Protein AF-A0AAX1JFM6-F1 (afdb_monomer_lite)

Sequence (610 aa):
MAEDLPFAPGPFVRRLMCWAGVALLTTLCAIVLRDRLPLVQPLEIPITAAIATLALLATVQVFAGNLSGARLPSTIARYTSQSWQLDLAYAASVAMIGLAIWQPSQPTHGPWTLIRNWASNSALVIWTCALLIALLAVFRRVDASRAAAGFVTAQKRRARSTGRRVGRNQARAIEMTSLIESCAAIEIQPSAIAGAWDRSINATRRGIVLPSRRGLRRILASGPVRRGLRLRITAGLATTVNRYDTIAHAVPLRDQSVDTRWLRYTRNRIKIHRIRHIDDISSGAIALSKLSADLVASGDFGTAHQVAQTLTKFVNYHMSWTRSRRKAELRRWESREQLKAKRDNVLSMRESVLLSAAQSARDDSRVAPINPLLRDVLQIMTRSAVAASGPAVGVPEYVVRSLLAHSTHTELAVSMTTFAIPVDEVDSVTKLMSAIRILRLAALQSLEQQELTAFKLILDRAVEMAVEERFVTHLCDVVCDLTAYACRYGSDLALAGCVCLEKLLALPSSHGEGDARTRGAVQFWLVGAAALAVGAVSTAFHIARLVHQREWAAYMVVASKNADHLGVLASRSDLFGGYLGETPRDALATFGQLLEAYPGDGVNVSVASG

Organism: NCBI:txid120959

Structure (mmCIF, N/CA/C/O backbone):
data_AF-A0AAX1JFM6-F1
#
_entry.id   AF-A0AAX1JFM6-F1
#
loop_
_atom_site.group_PDB
_atom_site.id
_atom_site.type_symbol
_atom_site.label_atom_id
_atom_site.label_alt_id
_atom_site.label_comp_id
_atom_site.label_asym_id
_atom_site.label_entity_id
_atom_site.label_seq_id
_atom_site.pdbx_PDB_ins_code
_atom_site.Cartn_x
_atom_site.Cartn_y
_atom_site.Cartn_z
_atom_site.occupancy
_atom_site.B_iso_or_equiv
_atom_site.auth_seq_id
_atom_site.auth_comp_id
_atom_site.auth_asym_id
_atom_site.auth_atom_id
_atom_site.pdbx_PDB_model_num
ATOM 1 N N . MET A 1 1 ? -1.379 -23.149 22.213 1.00 30.17 1 MET A N 1
ATOM 2 C CA . MET A 1 1 ? -2.851 -23.232 22.108 1.00 30.17 1 MET A CA 1
ATOM 3 C C . MET A 1 1 ? -3.470 -22.860 23.460 1.00 30.17 1 MET A C 1
ATOM 5 O O . MET A 1 1 ? -4.144 -23.668 24.071 1.00 30.17 1 MET A O 1
ATOM 9 N N . ALA A 1 2 ? -3.194 -21.639 23.937 1.00 30.27 2 ALA A N 1
ATOM 10 C CA . ALA A 1 2 ? -3.717 -21.076 25.186 1.00 30.27 2 ALA A CA 1
ATOM 11 C C . ALA A 1 2 ? -3.617 -19.538 25.106 1.00 30.27 2 ALA A C 1
ATOM 13 O O . ALA A 1 2 ? -2.699 -18.938 25.642 1.00 30.27 2 ALA A O 1
ATOM 14 N N . GLU A 1 3 ? -4.499 -18.908 24.326 1.00 29.80 3 GLU A N 1
ATOM 15 C CA . GLU A 1 3 ? -4.646 -17.436 24.263 1.00 29.80 3 GLU A CA 1
ATOM 16 C C . GLU A 1 3 ? -6.108 -17.013 23.986 1.00 29.80 3 GLU A C 1
ATOM 18 O O . GLU A 1 3 ? -6.396 -15.871 23.627 1.00 29.80 3 GLU A O 1
ATOM 23 N N . ASP A 1 4 ? -7.061 -17.931 24.165 1.00 33.50 4 ASP A N 1
ATOM 24 C CA . ASP A 1 4 ? -8.491 -17.655 24.027 1.00 33.50 4 ASP A CA 1
ATOM 25 C C . ASP A 1 4 ? -9.100 -17.358 25.403 1.00 33.50 4 ASP A C 1
ATOM 27 O O . ASP A 1 4 ? -9.935 -18.102 25.909 1.00 33.50 4 ASP A O 1
ATOM 31 N N . LEU A 1 5 ? -8.700 -16.239 26.016 1.00 34.62 5 LEU A N 1
ATOM 32 C CA . LEU A 1 5 ? -9.523 -15.643 27.069 1.00 34.62 5 LEU A CA 1
ATOM 33 C C . LEU A 1 5 ? -10.679 -14.849 26.418 1.00 34.62 5 LEU A C 1
ATOM 35 O O . LEU A 1 5 ? -10.455 -13.989 25.541 1.00 34.62 5 LEU A O 1
ATOM 39 N N . PRO A 1 6 ? -11.938 -15.146 26.793 1.00 40.12 6 PRO A N 1
ATOM 40 C CA . PRO A 1 6 ? -13.113 -14.513 26.220 1.00 40.12 6 PRO A CA 1
ATOM 41 C C . PRO A 1 6 ? -13.187 -13.070 26.725 1.00 40.12 6 PRO A C 1
ATOM 43 O O . PRO A 1 6 ? -12.958 -12.814 27.894 1.00 40.12 6 PRO A O 1
ATOM 46 N N . PHE A 1 7 ? -13.492 -12.132 25.822 1.00 42.09 7 PHE A N 1
ATOM 47 C CA . PHE A 1 7 ? -13.789 -10.723 26.117 1.00 42.09 7 PHE A CA 1
ATOM 48 C C . PHE A 1 7 ? -12.777 -9.977 27.008 1.00 42.09 7 PHE A C 1
ATOM 50 O O . PHE A 1 7 ? -12.799 -10.070 28.225 1.00 42.09 7 PHE A O 1
ATOM 57 N N . ALA A 1 8 ? -11.980 -9.079 26.413 1.00 43.06 8 ALA A N 1
ATOM 58 C CA . ALA A 1 8 ? -11.508 -7.943 27.205 1.00 43.06 8 ALA A CA 1
ATOM 59 C C . ALA A 1 8 ? -12.771 -7.204 27.699 1.00 43.06 8 ALA A C 1
ATOM 61 O O . ALA A 1 8 ? -13.565 -6.790 26.841 1.00 43.06 8 ALA A O 1
ATOM 62 N N . PRO A 1 9 ? -13.021 -7.113 29.020 1.00 50.50 9 PRO A N 1
ATOM 63 C CA . PRO A 1 9 ? -14.236 -6.509 29.543 1.00 50.50 9 PRO A CA 1
ATOM 64 C C . PRO A 1 9 ? -14.377 -5.083 29.006 1.00 50.50 9 PRO A C 1
ATOM 66 O O . PRO A 1 9 ? -13.385 -4.366 28.846 1.00 50.50 9 PRO A O 1
ATOM 69 N N . GLY A 1 10 ? -15.610 -4.669 28.694 1.00 54.47 10 GLY A N 1
ATOM 70 C CA . GLY A 1 10 ? -15.884 -3.272 28.352 1.00 54.47 10 GLY A CA 1
ATOM 71 C C . GLY A 1 10 ? -15.364 -2.335 29.455 1.00 54.47 10 GLY A C 1
ATOM 72 O O . GLY A 1 10 ? -15.222 -2.775 30.598 1.00 54.47 10 GLY A O 1
ATOM 73 N N . PRO A 1 11 ? -15.094 -1.050 29.156 1.00 62.25 11 PRO A N 1
ATOM 74 C CA . PRO A 1 11 ? -14.492 -0.118 30.117 1.00 62.25 11 PRO A CA 1
ATOM 75 C C . PRO A 1 11 ? -15.263 -0.058 31.443 1.00 62.25 11 PRO A C 1
ATOM 77 O O . PRO A 1 11 ? -14.660 0.061 32.502 1.00 62.25 11 PRO A O 1
ATOM 80 N N . PHE A 1 12 ? -16.583 -0.241 31.392 1.00 65.38 12 PHE A N 1
ATOM 81 C CA . PHE A 1 12 ? -17.440 -0.351 32.567 1.00 65.38 12 PHE A CA 1
ATOM 82 C C . PHE A 1 12 ? -17.159 -1.600 33.418 1.00 65.38 12 PHE A C 1
ATOM 84 O O . PHE A 1 12 ? -16.887 -1.482 34.606 1.00 65.38 12 PHE A O 1
ATOM 91 N N . VAL A 1 13 ? -17.155 -2.794 32.814 1.00 72.75 13 VAL A N 1
ATOM 92 C CA . VAL A 1 13 ? -16.900 -4.063 33.525 1.00 72.75 13 VAL A CA 1
ATOM 93 C C . VAL A 1 13 ? -15.486 -4.084 34.104 1.00 72.75 13 VAL A C 1
ATOM 95 O O . VAL A 1 13 ? -15.281 -4.552 35.218 1.00 72.75 13 VAL A O 1
ATOM 98 N N . ARG A 1 14 ? -14.516 -3.509 33.387 1.00 70.56 14 ARG A N 1
ATOM 99 C CA . ARG A 1 14 ? -13.147 -3.355 33.882 1.00 70.56 14 ARG A CA 1
ATOM 100 C C . ARG A 1 14 ? -13.088 -2.462 35.122 1.00 70.56 14 ARG A C 1
ATOM 102 O O . ARG A 1 14 ? -12.451 -2.841 36.097 1.00 70.56 14 ARG A O 1
ATOM 109 N N . ARG A 1 15 ? -13.757 -1.305 35.097 1.00 72.44 15 ARG A N 1
ATOM 110 C CA . ARG A 1 15 ? -13.835 -0.403 36.256 1.00 72.44 15 ARG A CA 1
ATOM 111 C C . ARG A 1 15 ? -14.497 -1.085 37.443 1.00 72.44 15 ARG A C 1
ATOM 113 O O . ARG A 1 15 ? -13.961 -1.021 38.537 1.00 72.44 15 ARG A O 1
ATOM 120 N N . LEU A 1 16 ? -15.581 -1.815 37.205 1.00 75.50 16 LEU A N 1
ATOM 121 C CA . LEU A 1 16 ? -16.305 -2.541 38.246 1.00 75.50 16 LEU A CA 1
ATOM 122 C C . LEU A 1 16 ? -15.447 -3.654 38.873 1.00 75.50 16 LEU A C 1
ATOM 124 O O . LEU A 1 16 ? -15.418 -3.796 40.091 1.00 75.50 16 LEU A O 1
ATOM 128 N N . MET A 1 17 ? -14.665 -4.375 38.060 1.00 79.62 17 MET A N 1
ATOM 129 C CA . MET A 1 17 ? -13.666 -5.335 38.545 1.00 79.62 17 MET A CA 1
ATOM 130 C C . MET A 1 17 ? -12.542 -4.664 39.344 1.00 79.62 17 MET A C 1
ATOM 132 O O . MET A 1 17 ? -12.140 -5.193 40.376 1.00 79.62 17 MET A O 1
ATOM 136 N N . CYS A 1 18 ? -12.047 -3.500 38.911 1.00 76.38 18 CYS A N 1
ATOM 137 C CA . CYS A 1 18 ? -11.062 -2.732 39.676 1.00 76.38 18 CYS A CA 1
ATOM 138 C C . CYS A 1 18 ? -11.636 -2.244 41.012 1.00 76.38 18 CYS A C 1
ATOM 140 O O . CYS A 1 18 ? -10.942 -2.306 42.019 1.00 76.38 18 CYS A O 1
ATOM 142 N N . TRP A 1 19 ? -12.896 -1.806 41.043 1.00 79.31 19 TRP A N 1
ATOM 143 C CA . TRP A 1 19 ? -13.567 -1.355 42.264 1.00 79.31 19 TRP A CA 1
ATOM 144 C C . TRP A 1 19 ? -13.731 -2.498 43.261 1.00 79.31 19 TRP A C 1
ATOM 146 O O . TRP A 1 19 ? -13.318 -2.368 44.411 1.00 79.31 19 TRP A O 1
ATOM 156 N N . ALA A 1 20 ? -14.250 -3.641 42.804 1.00 80.06 20 ALA A N 1
ATOM 157 C CA . ALA A 1 20 ? -14.388 -4.835 43.632 1.00 80.06 20 ALA A CA 1
ATOM 158 C C . ALA A 1 20 ? -13.024 -5.348 44.124 1.00 80.06 20 ALA A C 1
ATOM 160 O O . ALA A 1 20 ? -12.872 -5.675 45.298 1.00 80.06 20 ALA A O 1
ATOM 161 N N . GLY A 1 21 ? -12.020 -5.369 43.243 1.00 81.94 21 GLY A N 1
ATOM 162 C CA . GLY A 1 21 ? -10.666 -5.800 43.578 1.00 81.94 21 GLY A CA 1
ATOM 163 C C . GLY A 1 21 ? -9.999 -4.905 44.623 1.00 81.94 21 GLY A C 1
ATOM 164 O O . GLY A 1 21 ? -9.431 -5.422 45.579 1.00 81.94 21 GLY A O 1
ATOM 165 N N . VAL A 1 22 ? -10.098 -3.578 44.481 1.00 83.00 22 VAL A N 1
ATOM 166 C CA . VAL A 1 22 ? -9.530 -2.634 45.456 1.00 83.00 22 VAL A CA 1
ATOM 167 C C . VAL A 1 22 ? -10.256 -2.725 46.791 1.00 83.00 22 VAL A C 1
ATOM 169 O O . VAL A 1 22 ? -9.583 -2.809 47.810 1.00 83.00 22 VAL A O 1
ATOM 172 N N . ALA A 1 23 ? -11.590 -2.799 46.801 1.00 78.69 23 ALA A N 1
ATOM 173 C CA . ALA A 1 23 ? -12.350 -2.963 48.039 1.00 78.69 23 ALA A CA 1
ATOM 174 C C . ALA A 1 23 ? -11.917 -4.228 48.804 1.00 78.69 23 ALA A C 1
ATOM 176 O O . ALA A 1 23 ? -11.582 -4.158 49.988 1.00 78.69 23 ALA A O 1
ATOM 177 N N . LEU A 1 24 ? -11.818 -5.363 48.106 1.00 83.94 24 LEU A N 1
ATOM 178 C CA . LEU A 1 24 ? -11.413 -6.639 48.695 1.00 83.94 24 LEU A CA 1
ATOM 179 C C . LEU A 1 24 ? -9.968 -6.584 49.219 1.00 83.94 24 LEU A C 1
ATOM 181 O O . LEU A 1 24 ? -9.694 -6.999 50.347 1.00 83.94 24 LEU A O 1
ATOM 185 N N . LEU A 1 25 ? -9.054 -5.989 48.448 1.00 85.00 25 LEU A N 1
ATOM 186 C CA . LEU A 1 25 ? -7.650 -5.839 48.829 1.00 85.00 25 LEU A CA 1
ATOM 187 C C . LEU A 1 25 ? -7.481 -4.905 50.036 1.00 85.00 25 LEU A C 1
ATOM 189 O O . LEU A 1 25 ? -6.741 -5.240 50.957 1.00 85.00 25 LEU A O 1
ATOM 193 N N . THR A 1 26 ? -8.224 -3.795 50.100 1.00 83.50 26 THR A N 1
ATOM 194 C CA . THR A 1 26 ? -8.208 -2.888 51.261 1.00 83.50 26 THR A CA 1
ATOM 195 C C . THR A 1 26 ? -8.735 -3.557 52.523 1.00 83.50 26 THR A C 1
ATOM 197 O O . THR A 1 26 ? -8.164 -3.358 53.592 1.00 83.50 26 THR A O 1
ATOM 200 N N . THR A 1 27 ? -9.768 -4.401 52.412 1.00 79.06 27 THR A N 1
ATOM 201 C CA . THR A 1 27 ? -10.305 -5.135 53.567 1.00 79.06 27 THR A CA 1
ATOM 202 C C . THR A 1 27 ? -9.356 -6.228 54.056 1.00 79.06 27 THR A C 1
ATOM 204 O O . THR A 1 27 ? -9.140 -6.343 55.259 1.00 79.06 27 THR A O 1
ATOM 207 N N . LEU A 1 28 ? -8.722 -6.980 53.149 1.00 83.25 28 LEU A N 1
ATOM 208 C CA . LEU A 1 28 ? -7.723 -7.991 53.513 1.00 83.25 28 LEU A CA 1
ATOM 209 C C . LEU A 1 28 ? -6.483 -7.357 54.148 1.00 83.25 28 LEU A C 1
ATOM 211 O O . LEU A 1 28 ? -6.032 -7.820 55.194 1.00 83.25 28 LEU A O 1
ATOM 215 N N . CYS A 1 29 ? -5.959 -6.277 53.558 1.00 82.75 29 CYS A N 1
ATOM 216 C CA . CYS A 1 29 ? -4.836 -5.538 54.132 1.00 82.75 29 CYS A CA 1
ATOM 217 C C . CYS A 1 29 ? -5.177 -4.990 55.519 1.00 82.75 29 CYS A C 1
ATOM 219 O O . CYS A 1 29 ? -4.343 -5.088 56.411 1.00 82.75 29 CYS A O 1
ATOM 221 N N . ALA A 1 30 ? -6.395 -4.485 55.729 1.00 80.56 30 ALA A N 1
ATOM 222 C CA . ALA A 1 30 ? -6.821 -3.987 57.033 1.00 80.56 30 ALA A CA 1
ATOM 223 C C . ALA A 1 30 ? -6.840 -5.076 58.113 1.00 80.56 30 ALA A C 1
ATOM 225 O O . ALA A 1 30 ? -6.402 -4.823 59.232 1.00 80.56 30 ALA A O 1
ATOM 226 N N . ILE A 1 31 ? -7.314 -6.281 57.778 1.00 81.25 31 ILE A N 1
ATOM 227 C CA . ILE A 1 31 ? -7.340 -7.424 58.702 1.00 81.25 31 ILE A CA 1
ATOM 228 C C . ILE A 1 31 ? -5.907 -7.838 59.061 1.00 81.25 31 ILE A C 1
ATOM 230 O O . ILE A 1 31 ? -5.560 -7.913 60.235 1.00 81.25 31 ILE A O 1
ATOM 234 N N . VAL A 1 32 ? -5.042 -8.011 58.058 1.00 83.12 32 VAL A N 1
ATOM 235 C CA . VAL A 1 32 ? -3.650 -8.436 58.273 1.00 83.12 32 VAL A CA 1
ATOM 236 C C . VAL A 1 32 ? -2.833 -7.381 59.027 1.00 83.12 32 VAL A C 1
ATOM 238 O O . VAL A 1 32 ? -2.065 -7.727 59.922 1.00 83.12 32 VAL A O 1
ATOM 241 N N . LEU A 1 33 ? -2.979 -6.096 58.684 1.00 79.69 33 LEU A N 1
ATOM 242 C CA . LEU A 1 33 ? -2.253 -5.003 59.341 1.00 79.69 33 LEU A CA 1
ATOM 243 C C . LEU A 1 33 ? -2.699 -4.820 60.789 1.00 79.69 33 LEU A C 1
ATOM 245 O O . LEU A 1 33 ? -1.850 -4.608 61.650 1.00 79.69 33 LEU A O 1
ATOM 249 N N . ARG A 1 34 ? -3.997 -4.973 61.075 1.00 78.12 34 ARG A N 1
ATOM 250 C CA . ARG A 1 34 ? -4.516 -4.963 62.446 1.00 78.12 34 ARG A CA 1
ATOM 251 C C . ARG A 1 34 ? -3.875 -6.061 63.295 1.00 78.12 34 ARG A C 1
ATOM 253 O O . ARG A 1 34 ? -3.444 -5.779 64.409 1.00 78.12 34 ARG A O 1
ATOM 260 N N . ASP A 1 35 ? -3.796 -7.281 62.768 1.00 79.00 35 ASP A N 1
ATOM 261 C CA . ASP A 1 35 ? -3.262 -8.432 63.506 1.00 79.00 35 ASP A CA 1
ATOM 262 C C . ASP A 1 35 ? -1.740 -8.345 63.706 1.00 79.00 35 ASP A C 1
ATOM 264 O O . ASP A 1 35 ? -1.201 -8.867 64.681 1.00 79.00 35 ASP A O 1
ATOM 268 N N . ARG A 1 36 ? -1.025 -7.679 62.788 1.00 81.81 36 ARG A N 1
ATOM 269 C CA . ARG A 1 36 ? 0.444 -7.569 62.809 1.00 81.81 36 ARG A CA 1
ATOM 270 C C . ARG A 1 36 ? 0.975 -6.310 63.493 1.00 81.81 36 ARG A C 1
ATOM 272 O O . ARG A 1 36 ? 2.117 -6.328 63.943 1.00 81.81 36 ARG A O 1
ATOM 279 N N . LEU A 1 37 ? 0.189 -5.235 63.567 1.00 78.44 37 LEU A N 1
ATOM 280 C CA . LEU A 1 37 ? 0.588 -3.940 64.134 1.00 78.44 37 LEU A CA 1
ATOM 281 C C . LEU A 1 37 ? -0.436 -3.430 65.167 1.00 78.44 37 LEU A C 1
ATOM 283 O O . LEU A 1 37 ? -0.990 -2.342 65.001 1.00 78.44 37 LEU A O 1
ATOM 287 N N . PRO A 1 38 ? -0.678 -4.168 66.267 1.00 70.25 38 PRO A N 1
ATOM 288 C CA . PRO A 1 38 ? -1.704 -3.812 67.252 1.00 70.25 38 PRO A CA 1
ATOM 289 C C . PRO A 1 38 ? -1.409 -2.505 68.008 1.00 70.25 38 PRO A C 1
ATOM 291 O O . PRO A 1 38 ? -2.320 -1.898 68.562 1.00 70.25 38 PRO A O 1
ATOM 294 N N . LEU A 1 39 ? -0.146 -2.064 68.026 1.00 72.00 39 LEU A N 1
ATOM 295 C CA . LEU A 1 39 ? 0.313 -0.858 68.725 1.00 72.00 39 LEU A CA 1
ATOM 296 C C . LEU A 1 39 ? 0.239 0.417 67.868 1.00 72.00 39 LEU A C 1
ATOM 298 O O . LEU A 1 39 ? 0.400 1.515 68.395 1.00 72.00 39 LEU A O 1
ATOM 302 N N . VAL A 1 40 ? 0.014 0.298 66.555 1.00 74.12 40 VAL A N 1
ATOM 303 C CA . VAL A 1 40 ? -0.031 1.448 65.641 1.00 74.12 40 VAL A CA 1
ATOM 304 C C . VAL A 1 40 ? -1.475 1.918 65.500 1.00 74.12 40 VAL A C 1
ATOM 306 O O . VAL A 1 40 ? -2.343 1.160 65.069 1.00 74.12 40 VAL A O 1
ATOM 309 N N . GLN A 1 41 ? -1.743 3.180 65.841 1.00 77.12 41 GLN A N 1
ATOM 310 C CA . GLN A 1 41 ? -3.065 3.764 65.633 1.00 77.12 41 GLN A CA 1
ATOM 311 C C . GLN A 1 41 ? -3.226 4.230 64.177 1.00 77.12 41 GLN A C 1
ATOM 313 O O . GLN A 1 41 ? -2.421 5.031 63.698 1.00 77.12 41 GLN A O 1
ATOM 318 N N . PRO A 1 42 ? -4.248 3.743 63.451 1.00 78.00 42 PRO A N 1
ATOM 319 C CA . PRO A 1 42 ? -4.503 4.169 62.083 1.00 78.00 42 PRO A CA 1
ATOM 320 C C . PRO A 1 42 ? -5.065 5.597 62.051 1.00 78.00 42 PRO A C 1
ATOM 322 O O . PRO A 1 42 ? -5.985 5.925 62.800 1.00 78.00 42 PRO A O 1
ATOM 325 N N . LEU A 1 43 ? -4.562 6.423 61.129 1.00 79.38 43 LEU A N 1
ATOM 326 C CA . LEU A 1 43 ? -5.101 7.756 60.848 1.00 79.38 43 LEU A CA 1
ATOM 327 C C . LEU A 1 43 ? -6.575 7.688 60.431 1.00 79.38 43 LEU A C 1
ATOM 329 O O . LEU A 1 43 ? -6.967 6.842 59.620 1.00 79.38 43 LEU A O 1
ATOM 333 N N . GLU A 1 44 ? -7.376 8.609 60.960 1.00 80.19 44 GLU A N 1
ATOM 334 C CA . GLU A 1 44 ? -8.731 8.851 60.482 1.00 80.19 44 GLU A CA 1
ATOM 335 C C . GLU A 1 44 ? -8.675 9.776 59.262 1.00 80.19 44 GLU A C 1
ATOM 337 O O . GLU A 1 44 ? -8.149 10.886 59.325 1.00 80.19 44 GLU A O 1
ATOM 342 N N . ILE A 1 45 ? -9.197 9.300 58.131 1.00 80.06 45 ILE A N 1
ATOM 343 C CA . ILE A 1 45 ? -9.247 10.075 56.889 1.00 80.06 45 ILE A CA 1
ATOM 344 C C . ILE A 1 45 ? -10.607 10.779 56.828 1.00 80.06 45 ILE A C 1
ATOM 346 O O . ILE A 1 45 ? -11.622 10.098 56.650 1.00 80.06 45 ILE A O 1
ATOM 350 N N . PRO A 1 46 ? -10.665 12.118 56.957 1.00 84.50 46 PRO A N 1
ATOM 351 C CA . PRO A 1 46 ? -11.927 12.838 56.889 1.00 84.50 46 PRO A CA 1
ATOM 352 C C . PRO A 1 46 ? -12.489 12.825 55.463 1.00 84.50 46 PRO A C 1
ATOM 354 O O . PRO A 1 46 ? -11.748 12.768 54.476 1.00 84.50 46 PRO A O 1
ATOM 357 N N . ILE A 1 47 ? -13.815 12.955 55.344 1.00 84.25 47 ILE A N 1
ATOM 358 C CA . ILE A 1 47 ? -14.520 13.013 54.050 1.00 84.25 47 ILE A CA 1
ATOM 359 C C . ILE A 1 47 ? -13.931 14.114 53.151 1.00 84.25 47 ILE A C 1
ATOM 361 O O . ILE A 1 47 ? -13.771 13.909 51.950 1.00 84.25 47 ILE A O 1
ATOM 365 N N . THR A 1 48 ? -13.544 15.257 53.724 1.00 86.19 48 THR A N 1
ATOM 366 C CA . THR A 1 48 ? -12.915 16.372 52.996 1.00 86.19 48 THR A CA 1
ATOM 367 C C . THR A 1 48 ? -11.601 15.966 52.328 1.00 86.19 48 THR A C 1
ATOM 369 O O . THR A 1 48 ? -11.396 16.275 51.154 1.00 86.19 48 THR A O 1
ATOM 372 N N . ALA A 1 49 ? -10.743 15.212 53.023 1.00 83.75 49 ALA A N 1
ATOM 373 C CA . ALA A 1 49 ? -9.503 14.685 52.459 1.00 83.75 49 ALA A CA 1
ATOM 374 C C . ALA A 1 49 ? -9.786 13.645 51.364 1.00 83.75 49 ALA A C 1
ATOM 376 O O . ALA A 1 49 ? -9.177 13.696 50.296 1.00 83.75 49 ALA A O 1
ATOM 377 N N . ALA A 1 50 ? -10.759 12.751 51.572 1.00 83.56 50 ALA A N 1
ATOM 378 C CA . ALA A 1 50 ? -11.150 11.762 50.567 1.00 83.56 50 ALA A CA 1
ATOM 379 C C . ALA A 1 50 ? -11.675 12.426 49.275 1.00 83.56 50 ALA A C 1
ATOM 381 O O . ALA A 1 50 ? -11.258 12.052 48.176 1.00 83.56 50 ALA A O 1
ATOM 382 N N . ILE A 1 51 ? -12.507 13.467 49.389 1.00 87.12 51 ILE A N 1
ATOM 383 C CA . ILE A 1 51 ? -12.981 14.264 48.244 1.00 87.12 51 ILE A CA 1
ATOM 384 C C . ILE A 1 51 ? -11.814 14.987 47.557 1.00 87.12 51 ILE A C 1
ATOM 386 O O . ILE A 1 51 ? -11.737 14.989 46.327 1.00 87.12 51 ILE A O 1
ATOM 390 N N . ALA A 1 52 ? -10.870 15.544 48.323 1.00 88.00 52 ALA A N 1
ATOM 391 C CA . ALA A 1 52 ? -9.688 16.200 47.767 1.00 88.00 52 ALA A CA 1
ATOM 392 C C . ALA A 1 52 ? -8.832 15.241 46.916 1.00 88.00 52 ALA A C 1
ATOM 394 O O . ALA A 1 52 ? -8.366 15.635 45.846 1.00 88.00 52 ALA A O 1
ATOM 395 N N . THR A 1 53 ? -8.685 13.968 47.314 1.00 87.69 53 THR A N 1
ATOM 396 C CA . THR A 1 53 ? -7.971 12.969 46.487 1.00 87.69 53 THR A CA 1
ATOM 397 C C . THR A 1 53 ? -8.654 12.718 45.141 1.00 87.69 53 THR A C 1
ATOM 399 O O . THR A 1 53 ? -7.979 12.545 44.125 1.00 87.69 53 THR A O 1
ATOM 402 N N . LEU A 1 54 ? -9.991 12.740 45.109 1.00 87.44 54 LEU A N 1
ATOM 403 C CA . LEU A 1 54 ? -10.768 12.565 43.883 1.00 87.44 54 LEU A CA 1
ATOM 404 C C . LEU A 1 54 ? -10.667 13.801 42.980 1.00 87.44 54 LEU A C 1
ATOM 406 O O . LEU A 1 54 ? -10.493 13.660 41.768 1.00 87.44 54 LEU A O 1
ATOM 410 N N . ALA A 1 55 ? -10.699 15.002 43.563 1.00 87.81 55 ALA A N 1
ATOM 411 C CA . ALA A 1 55 ? -10.463 16.249 42.838 1.00 87.81 55 ALA A CA 1
ATOM 412 C C . ALA A 1 55 ? -9.054 16.286 42.220 1.00 87.81 55 ALA A C 1
ATOM 414 O O . ALA A 1 55 ? -8.904 16.634 41.049 1.00 87.81 55 ALA A O 1
ATOM 415 N N . LEU A 1 56 ? -8.033 15.850 42.964 1.00 88.62 56 LEU A N 1
ATOM 416 C CA . LEU A 1 56 ? -6.655 15.772 42.475 1.00 88.62 56 LEU A CA 1
ATOM 417 C C . LEU A 1 56 ? -6.493 14.746 41.341 1.00 88.62 56 LEU A C 1
ATOM 419 O O . LEU A 1 56 ? -5.765 14.982 40.380 1.00 88.62 56 LEU A O 1
ATOM 423 N N . LEU A 1 57 ? -7.204 13.618 41.387 1.00 87.00 57 LEU A N 1
ATOM 424 C CA . LEU A 1 57 ? -7.221 12.680 40.260 1.00 87.00 57 LEU A CA 1
ATOM 425 C C . LEU A 1 57 ? -7.880 13.271 39.015 1.00 87.00 57 LEU A C 1
ATOM 427 O O . LEU A 1 57 ? -7.387 13.062 37.903 1.00 87.00 57 LEU A O 1
ATOM 431 N N . ALA A 1 58 ? -8.967 14.023 39.194 1.00 85.25 58 ALA A N 1
ATOM 432 C CA . ALA A 1 58 ? -9.643 14.688 38.091 1.00 85.25 58 ALA A CA 1
ATOM 433 C C . ALA A 1 58 ? -8.720 15.713 37.412 1.00 85.25 58 ALA A C 1
ATOM 435 O O . ALA A 1 58 ? -8.622 15.722 36.181 1.00 85.25 58 ALA A O 1
ATOM 436 N N . THR A 1 59 ? -7.975 16.514 38.184 1.00 86.19 59 THR A N 1
ATOM 437 C CA . THR A 1 59 ? -7.006 17.471 37.624 1.00 86.19 59 THR A CA 1
ATOM 438 C C . THR A 1 59 ? -5.866 16.764 36.897 1.00 86.19 59 THR A C 1
ATOM 440 O O . THR A 1 59 ? -5.540 17.147 35.772 1.00 86.19 59 THR A O 1
ATOM 443 N N . VAL A 1 60 ? -5.314 15.683 37.459 1.00 84.44 60 VAL A N 1
ATOM 444 C CA . VAL A 1 60 ? -4.278 14.870 36.797 1.00 84.44 60 VAL A CA 1
ATOM 445 C C . VAL A 1 60 ? -4.796 14.254 35.496 1.00 84.44 60 VAL A C 1
ATOM 447 O O . VAL A 1 60 ? -4.072 14.228 34.500 1.00 84.44 60 VAL A O 1
ATOM 450 N N . GLN A 1 61 ? -6.048 13.795 35.453 1.00 83.62 61 GLN A N 1
ATOM 451 C CA . GLN A 1 61 ? -6.639 13.245 34.234 1.00 83.62 61 GLN A CA 1
ATOM 452 C C . GLN A 1 61 ? -6.841 14.314 33.151 1.00 83.62 61 GLN A C 1
ATOM 454 O O . GLN A 1 61 ? -6.541 14.053 31.983 1.00 83.62 61 GLN A O 1
ATOM 459 N N . VAL A 1 62 ? -7.319 15.508 33.514 1.00 84.69 62 VAL A N 1
ATOM 460 C CA . VAL A 1 62 ? -7.448 16.639 32.578 1.00 84.69 62 VAL A CA 1
ATOM 461 C C . VAL A 1 62 ? -6.073 17.060 32.063 1.00 84.69 62 VAL A C 1
ATOM 463 O O . VAL A 1 62 ? -5.890 17.202 30.854 1.00 84.69 62 VAL A O 1
ATOM 466 N N . PHE A 1 63 ? -5.082 17.166 32.949 1.00 82.94 63 PHE A N 1
ATOM 467 C CA . PHE A 1 63 ? -3.701 17.467 32.580 1.00 82.94 63 PHE A CA 1
ATOM 468 C C . PHE A 1 63 ? -3.124 16.417 31.621 1.00 82.94 63 PHE A C 1
ATOM 470 O O . PHE A 1 63 ? -2.582 16.771 30.577 1.00 82.94 63 PHE A O 1
ATOM 477 N N . ALA A 1 64 ? -3.301 15.125 31.911 1.00 79.50 64 ALA A N 1
ATOM 478 C CA . ALA A 1 64 ? -2.869 14.039 31.031 1.00 79.50 64 ALA A CA 1
ATOM 479 C C . ALA A 1 64 ? -3.581 14.079 29.666 1.00 79.50 64 ALA A C 1
ATOM 481 O O . ALA A 1 64 ? -2.964 13.822 28.628 1.00 79.50 64 ALA A O 1
ATOM 482 N N . GLY A 1 65 ? -4.871 14.425 29.648 1.00 78.25 65 GLY A N 1
ATOM 483 C CA . GLY A 1 65 ? -5.646 14.645 28.427 1.00 78.25 65 GLY A CA 1
ATOM 484 C C . GLY A 1 65 ? -5.089 15.790 27.581 1.00 78.25 65 GLY A C 1
ATOM 485 O O . GLY A 1 65 ? -4.849 15.602 26.390 1.00 78.25 65 GLY A O 1
ATOM 486 N N . ASN A 1 66 ? -4.801 16.933 28.200 1.00 83.81 66 ASN A N 1
ATOM 487 C CA . ASN A 1 66 ? -4.254 18.105 27.518 1.00 83.81 66 ASN A CA 1
ATOM 488 C C . ASN A 1 66 ? -2.821 17.863 27.025 1.00 83.81 66 ASN A C 1
ATOM 490 O O . ASN A 1 66 ? -2.512 18.150 25.871 1.00 83.81 66 ASN A O 1
ATOM 494 N N . LEU A 1 67 ? -1.965 17.260 27.855 1.00 81.06 67 LEU A N 1
ATOM 495 C CA . LEU A 1 67 ? -0.582 16.941 27.499 1.00 81.06 67 LEU A CA 1
ATOM 496 C C . LEU A 1 67 ? -0.514 15.940 26.336 1.00 81.06 67 LEU A C 1
ATOM 498 O O . LEU A 1 67 ? 0.279 16.113 25.410 1.00 81.06 67 LEU A O 1
ATOM 502 N N . SER A 1 68 ? -1.361 14.905 26.358 1.00 77.81 68 SER A N 1
ATOM 503 C CA . SER A 1 68 ? -1.435 13.935 25.260 1.00 77.81 68 SER A CA 1
ATOM 504 C C . SER A 1 68 ? -2.044 14.536 23.996 1.00 77.81 68 SER A C 1
ATOM 506 O O . SER A 1 68 ? -1.528 14.283 22.913 1.00 77.81 68 SER A O 1
ATOM 508 N N . GLY A 1 69 ? -3.088 15.360 24.112 1.00 76.50 69 GLY A N 1
ATOM 509 C CA . GLY A 1 69 ? -3.699 16.052 22.976 1.00 76.50 69 GLY A CA 1
ATOM 510 C C . GLY A 1 69 ? -2.772 17.066 22.304 1.00 76.50 69 GLY A C 1
ATOM 511 O O . GLY A 1 69 ? -2.855 17.241 21.093 1.00 76.50 69 GLY A O 1
ATOM 512 N N . ALA A 1 70 ? -1.868 17.690 23.065 1.00 78.62 70 ALA A N 1
ATOM 513 C CA . ALA A 1 70 ? -0.880 18.628 22.537 1.00 78.62 70 ALA A CA 1
ATOM 514 C C . ALA A 1 70 ? 0.265 17.940 21.775 1.00 78.62 70 ALA A C 1
ATOM 516 O O . ALA A 1 70 ? 0.830 18.531 20.862 1.00 78.62 70 ALA A O 1
ATOM 517 N N . ARG A 1 71 ? 0.629 16.706 22.152 1.00 76.50 71 ARG A N 1
ATOM 518 C CA . ARG A 1 71 ? 1.819 16.010 21.622 1.00 76.50 71 ARG A CA 1
ATOM 519 C C . ARG A 1 71 ? 1.519 14.854 20.673 1.00 76.50 71 ARG A C 1
ATOM 521 O O . ARG A 1 71 ? 2.408 14.423 19.948 1.00 76.50 71 ARG A O 1
ATOM 528 N N . LEU A 1 72 ? 0.306 14.306 20.703 1.00 82.56 72 LEU A N 1
ATOM 529 C CA . LEU A 1 72 ? -0.063 13.114 19.944 1.00 82.56 72 LEU A CA 1
ATOM 530 C C . LEU A 1 72 ? -1.330 13.366 19.118 1.00 82.56 72 LEU A C 1
ATOM 532 O O . LEU A 1 72 ? -2.245 14.054 19.574 1.00 82.56 72 LEU A O 1
ATOM 536 N N . PRO A 1 73 ? -1.461 12.733 17.940 1.00 81.44 73 PRO A N 1
ATOM 537 C CA . PRO A 1 73 ? -2.706 12.743 17.187 1.00 81.44 73 PRO A CA 1
ATOM 538 C C . PRO A 1 73 ? -3.886 12.255 18.029 1.00 81.44 73 PRO A C 1
ATOM 540 O O . PRO A 1 73 ? -3.766 11.312 18.813 1.00 81.44 73 PRO A O 1
ATOM 543 N N . SER A 1 74 ? -5.058 12.850 17.807 1.00 77.69 74 SER A N 1
ATOM 544 C CA . SER A 1 74 ? -6.256 12.682 18.643 1.00 77.69 74 SER A CA 1
ATOM 545 C C . SER A 1 74 ? -6.664 11.224 18.914 1.00 77.69 74 SER A C 1
ATOM 547 O O . SER A 1 74 ? -7.143 10.909 20.004 1.00 77.69 74 SER A O 1
ATOM 549 N N . THR A 1 75 ? -6.461 10.306 17.966 1.00 78.62 75 THR A N 1
ATOM 550 C CA . THR A 1 75 ? -6.762 8.872 18.130 1.00 78.62 75 THR A CA 1
ATOM 551 C C . THR A 1 75 ? -5.791 8.159 19.072 1.00 78.62 75 THR A C 1
ATOM 553 O O . THR A 1 75 ? -6.221 7.303 19.848 1.00 78.62 75 THR A O 1
ATOM 556 N N . ILE A 1 76 ? -4.507 8.525 19.043 1.00 79.62 76 ILE A N 1
ATOM 557 C CA . ILE A 1 76 ? -3.465 7.986 19.926 1.00 79.62 76 ILE A CA 1
ATOM 558 C C . ILE A 1 76 ? -3.568 8.660 21.300 1.00 79.62 76 ILE A C 1
ATOM 560 O O . ILE A 1 76 ? -3.572 7.962 22.312 1.00 79.62 76 ILE A O 1
ATOM 564 N N . ALA A 1 77 ? -3.780 9.979 21.336 1.00 75.56 77 ALA A N 1
ATOM 565 C CA . ALA A 1 77 ? -3.955 10.764 22.559 1.00 75.56 77 ALA A CA 1
ATOM 566 C C . ALA A 1 77 ? -5.098 10.233 23.447 1.00 75.56 77 ALA A C 1
ATOM 568 O O . ALA A 1 77 ? -4.947 10.059 24.659 1.00 75.56 77 ALA A O 1
ATOM 569 N N . ARG A 1 78 ? -6.245 9.892 22.838 1.00 74.62 78 ARG A N 1
ATOM 570 C CA . ARG A 1 78 ? -7.388 9.270 23.538 1.00 74.62 78 ARG A CA 1
ATOM 571 C C . ARG A 1 78 ? -7.045 7.926 24.175 1.00 74.62 78 ARG A C 1
ATOM 573 O O . ARG A 1 78 ? -7.629 7.570 25.192 1.00 74.62 78 ARG A O 1
ATOM 580 N N . TYR A 1 79 ? -6.135 7.166 23.572 1.00 74.38 79 TYR A N 1
ATOM 581 C CA . TYR A 1 79 ? -5.685 5.895 24.127 1.00 74.38 79 TYR A CA 1
ATOM 582 C C . TYR A 1 79 ? -4.674 6.106 25.259 1.00 74.38 79 TYR A C 1
ATOM 584 O O . TYR A 1 79 ? -4.767 5.460 26.301 1.00 74.38 79 TYR A O 1
ATOM 592 N N . THR A 1 80 ? -3.730 7.030 25.086 1.00 71.50 80 THR A N 1
ATOM 593 C CA . THR A 1 80 ? -2.690 7.299 26.087 1.00 71.50 80 THR A CA 1
ATOM 594 C C . THR A 1 80 ? -3.243 7.926 27.364 1.00 71.50 80 THR A C 1
ATOM 596 O O . THR A 1 80 ? -2.719 7.633 28.439 1.00 71.50 80 THR A O 1
ATOM 599 N N . SER A 1 81 ? -4.319 8.716 27.271 1.00 67.06 81 SER A N 1
ATOM 600 C CA . SER A 1 81 ? -4.967 9.357 28.426 1.00 67.06 81 SER A CA 1
ATOM 601 C C . SER A 1 81 ? -5.789 8.398 29.298 1.00 67.06 81 SER A C 1
ATOM 603 O O . SER A 1 81 ? -6.056 8.703 30.457 1.00 67.06 81 SER A O 1
ATOM 605 N N . GLN A 1 82 ? -6.155 7.215 28.791 1.00 68.62 82 GLN A N 1
ATOM 606 C CA . GLN A 1 82 ? -6.914 6.206 29.537 1.00 68.62 82 GLN A CA 1
ATOM 607 C C . GLN A 1 82 ? -5.976 5.141 30.114 1.00 68.62 82 GLN A C 1
ATOM 609 O O . GLN A 1 82 ? -5.727 4.088 29.517 1.00 68.62 82 GLN A O 1
ATOM 614 N N . SER A 1 83 ? -5.420 5.419 31.292 1.00 70.62 83 SER A N 1
ATOM 615 C CA . SER A 1 83 ? -4.544 4.483 31.995 1.00 70.62 83 SER A CA 1
ATOM 616 C C . SER A 1 83 ? -5.323 3.659 33.023 1.00 70.62 83 SER A C 1
ATOM 618 O O . SER A 1 83 ? -6.186 4.159 33.737 1.00 70.62 83 SER A O 1
ATOM 620 N N . TRP A 1 84 ? -5.014 2.365 33.103 1.00 74.25 84 TRP A N 1
ATOM 621 C CA . TRP A 1 84 ? -5.623 1.483 34.102 1.00 74.25 84 TRP A CA 1
ATOM 622 C C . TRP A 1 84 ? -5.158 1.819 35.517 1.00 74.25 84 TRP A C 1
ATOM 624 O O . TRP A 1 84 ? -5.841 1.516 36.487 1.00 74.25 84 TRP A O 1
ATOM 634 N N . GLN A 1 85 ? -4.001 2.470 35.616 1.00 80.00 85 GLN A N 1
ATOM 635 C CA . GLN A 1 85 ? -3.469 3.009 36.854 1.00 80.00 85 GLN A CA 1
ATOM 636 C C . GLN A 1 85 ? -4.359 4.130 37.400 1.00 80.00 85 GLN A C 1
ATOM 638 O O . GLN A 1 85 ? -4.623 4.159 38.597 1.00 80.00 85 GLN A O 1
ATOM 643 N N . LEU A 1 86 ? -4.891 4.994 36.524 1.00 79.12 86 LEU A N 1
ATOM 644 C CA . LEU A 1 86 ? -5.892 5.987 36.915 1.00 79.12 86 LEU A CA 1
ATOM 645 C C . LEU A 1 86 ? -7.203 5.316 37.333 1.00 79.12 86 LEU A C 1
ATOM 647 O O . LEU A 1 86 ? -7.756 5.700 38.354 1.00 79.12 86 LEU A O 1
ATOM 651 N N . ASP A 1 87 ? -7.674 4.286 36.616 1.00 81.44 87 ASP A N 1
ATOM 652 C CA . ASP A 1 87 ? -8.875 3.537 37.031 1.00 81.44 87 ASP A CA 1
ATOM 653 C C . ASP A 1 87 ? -8.706 2.923 38.444 1.00 81.44 87 ASP A C 1
ATOM 655 O O . ASP A 1 87 ? -9.658 2.912 39.225 1.00 81.44 87 ASP A O 1
ATOM 659 N N . LEU A 1 88 ? -7.501 2.450 38.795 1.00 83.25 88 LEU A N 1
ATOM 660 C CA . LEU A 1 88 ? -7.178 1.906 40.121 1.00 83.25 88 LEU A CA 1
ATOM 661 C C . LEU A 1 88 ? -7.108 2.997 41.200 1.00 83.25 88 LEU A C 1
ATOM 663 O O . LEU A 1 88 ? -7.624 2.802 42.297 1.00 83.25 88 LEU A O 1
ATOM 667 N N . ALA A 1 89 ? -6.540 4.161 40.884 1.00 84.88 89 ALA A N 1
ATOM 668 C CA . ALA A 1 89 ? -6.540 5.299 41.798 1.00 84.88 89 ALA A CA 1
ATOM 669 C C . ALA A 1 89 ? -7.966 5.838 42.031 1.00 84.88 89 ALA A C 1
ATOM 671 O O . ALA A 1 89 ? -8.342 6.101 43.169 1.00 84.88 89 ALA A O 1
ATOM 672 N N . TYR A 1 90 ? -8.804 5.905 40.987 1.00 86.69 90 TYR A N 1
ATOM 673 C CA . TYR A 1 90 ? -10.227 6.238 41.124 1.00 86.69 90 TYR A CA 1
ATOM 674 C C . TYR A 1 90 ? -10.965 5.234 42.009 1.00 86.69 90 TYR A C 1
ATOM 676 O O . TYR A 1 90 ? -11.758 5.638 42.855 1.00 86.69 90 TYR A O 1
ATOM 684 N N . ALA A 1 91 ? -10.691 3.938 41.843 1.00 85.56 91 ALA A N 1
ATOM 685 C CA . ALA A 1 91 ? -11.255 2.894 42.693 1.00 85.56 91 ALA A CA 1
ATOM 686 C C . ALA A 1 91 ? -10.885 3.102 44.171 1.00 85.56 91 ALA A C 1
ATOM 688 O O . ALA A 1 91 ? -11.753 3.017 45.037 1.00 85.56 91 ALA A O 1
ATOM 689 N N . ALA A 1 92 ? -9.620 3.427 44.450 1.00 86.00 92 ALA A N 1
ATOM 690 C CA . ALA A 1 92 ? -9.138 3.702 45.800 1.00 86.00 92 ALA A CA 1
ATOM 691 C C . ALA A 1 92 ? -9.768 4.971 46.400 1.00 86.00 92 ALA A C 1
ATOM 693 O O . ALA A 1 92 ? -10.189 4.946 47.553 1.00 86.00 92 ALA A O 1
ATOM 694 N N . SER A 1 93 ? -9.928 6.048 45.622 1.00 86.69 93 SER A N 1
ATOM 695 C CA . SER A 1 93 ? -10.636 7.255 46.078 1.00 86.69 93 SER A CA 1
ATOM 696 C C . SER A 1 93 ? -12.108 6.995 46.384 1.00 86.69 93 SER A C 1
ATOM 698 O O . SER A 1 93 ? -12.607 7.456 47.407 1.00 86.69 93 SER A O 1
ATOM 700 N N . VAL A 1 94 ? -12.806 6.224 45.544 1.00 87.44 94 VAL A N 1
ATOM 701 C CA . VAL A 1 94 ? -14.203 5.835 45.805 1.00 87.44 94 VAL A CA 1
ATOM 702 C C . VAL A 1 94 ? -14.300 4.961 47.058 1.00 87.44 94 VAL A C 1
ATOM 704 O O . VAL A 1 94 ? -15.202 5.170 47.866 1.00 87.44 94 VAL A O 1
ATOM 707 N N . ALA A 1 95 ? -13.356 4.037 47.265 1.00 85.50 95 ALA A N 1
ATOM 708 C CA . ALA A 1 95 ? -13.290 3.227 48.479 1.00 85.50 95 ALA A CA 1
ATOM 709 C C . ALA A 1 95 ? -13.060 4.092 49.732 1.00 85.50 95 ALA A C 1
ATOM 711 O O . ALA A 1 95 ? -13.762 3.905 50.721 1.00 85.50 95 ALA A O 1
ATOM 712 N N . MET A 1 96 ? -12.154 5.080 49.681 1.00 86.50 96 MET A N 1
ATOM 713 C CA . MET A 1 96 ? -11.936 6.034 50.782 1.00 86.50 96 MET A CA 1
ATOM 714 C C . MET A 1 96 ? -13.200 6.840 51.101 1.00 86.50 96 MET A C 1
ATOM 716 O O . MET A 1 96 ? -13.552 6.974 52.268 1.00 86.50 96 MET A O 1
ATOM 720 N N . ILE A 1 97 ? -13.919 7.328 50.085 1.00 87.06 97 ILE A N 1
ATOM 721 C CA . ILE A 1 97 ? -15.187 8.053 50.276 1.00 87.06 97 ILE A CA 1
ATOM 722 C C . ILE A 1 97 ? -16.244 7.135 50.900 1.00 87.06 97 ILE A C 1
ATOM 724 O O . ILE A 1 97 ? -16.894 7.522 51.869 1.00 87.06 97 ILE A O 1
ATOM 728 N N . GLY A 1 98 ? -16.395 5.911 50.386 1.00 84.81 98 GLY A N 1
ATOM 729 C CA . GLY A 1 98 ? -17.336 4.930 50.928 1.00 84.81 98 GLY A CA 1
ATOM 730 C C . GLY A 1 98 ? -17.042 4.583 52.389 1.00 84.81 98 GLY A C 1
ATOM 731 O O . GLY A 1 98 ? -17.958 4.551 53.207 1.00 84.81 98 GLY A O 1
ATOM 732 N N . LEU A 1 99 ? -15.764 4.402 52.735 1.00 84.12 99 LEU A N 1
ATOM 733 C CA . LEU A 1 99 ? -15.318 4.146 54.107 1.00 84.12 99 LEU A CA 1
ATOM 734 C C . LEU A 1 99 ? -15.488 5.366 55.020 1.00 84.12 99 LEU A C 1
ATOM 736 O O . LEU A 1 99 ? -15.776 5.188 56.197 1.00 84.12 99 LEU A O 1
ATOM 740 N N . ALA A 1 100 ? -15.337 6.587 54.503 1.00 83.31 100 ALA A N 1
ATOM 741 C CA . ALA A 1 100 ? -15.517 7.813 55.279 1.00 83.31 100 ALA A CA 1
ATOM 742 C C . ALA A 1 100 ? -17.001 8.130 55.556 1.00 83.31 100 ALA A C 1
ATOM 744 O O . ALA A 1 100 ? -17.325 8.680 56.606 1.00 83.31 100 ALA A O 1
ATOM 745 N N . ILE A 1 101 ? -17.906 7.756 54.641 1.00 85.00 101 ILE A N 1
ATOM 746 C CA . ILE A 1 101 ? -19.366 7.847 54.836 1.00 85.00 101 ILE A CA 1
ATOM 747 C C . ILE A 1 101 ? -19.859 6.744 55.780 1.00 85.00 101 ILE A C 1
ATOM 749 O O . ILE A 1 101 ? -20.797 6.953 56.549 1.00 85.00 101 ILE A O 1
ATOM 753 N N . TRP A 1 102 ? -19.240 5.564 55.731 1.00 81.44 102 TRP A N 1
ATOM 754 C CA . TRP A 1 102 ? -19.616 4.450 56.587 1.00 81.44 102 TRP A CA 1
ATOM 755 C C . TRP A 1 102 ? -19.235 4.722 58.050 1.00 81.44 102 TRP A C 1
ATOM 757 O O . TRP A 1 102 ? -18.081 4.606 58.474 1.00 81.44 102 TRP A O 1
ATOM 767 N N . GLN A 1 103 ? -20.240 5.091 58.840 1.00 68.69 103 GLN A N 1
ATOM 768 C CA . GLN A 1 103 ? -20.134 5.225 60.286 1.00 68.69 103 GLN A CA 1
ATOM 769 C C . GLN A 1 103 ? -20.725 3.971 60.943 1.00 68.69 103 GLN A C 1
ATOM 771 O O . GLN A 1 103 ? -21.936 3.754 60.853 1.00 68.69 103 GLN A O 1
ATOM 776 N N . PRO A 1 104 ? -19.903 3.107 61.566 1.00 63.38 104 PRO A N 1
ATOM 777 C CA . PRO A 1 104 ? -20.432 1.994 62.339 1.00 63.38 104 PRO A CA 1
ATOM 778 C C . PRO A 1 104 ? -21.223 2.540 63.535 1.00 63.38 104 PRO A C 1
ATOM 780 O O . PRO A 1 104 ? -20.800 3.483 64.194 1.00 63.38 104 PRO A O 1
ATOM 783 N N . SER A 1 105 ? -22.366 1.927 63.832 1.00 57.06 105 SER A N 1
ATOM 784 C CA . SER A 1 105 ? -23.318 2.342 64.875 1.00 57.06 105 SER A CA 1
ATOM 785 C C . SER A 1 105 ? -22.822 2.156 66.322 1.00 57.06 105 SER A C 1
ATOM 787 O O . SER A 1 105 ? -23.576 2.372 67.265 1.00 57.06 105 SER A O 1
ATOM 789 N N . GLN A 1 106 ? -21.569 1.741 66.513 1.00 55.50 106 GLN A N 1
ATOM 790 C CA . GLN A 1 106 ? -20.953 1.443 67.808 1.00 55.50 106 GLN A CA 1
ATOM 791 C C . GLN A 1 106 ? -19.915 2.511 68.196 1.00 55.50 106 GLN A C 1
ATOM 793 O O . GLN A 1 106 ? -19.375 3.173 67.309 1.00 55.50 106 GLN A O 1
ATOM 798 N N . PRO A 1 107 ? -19.625 2.692 69.503 1.00 52.25 107 PRO A N 1
ATOM 799 C CA . PRO A 1 107 ? -18.797 3.787 70.006 1.00 52.25 107 PRO A CA 1
ATOM 800 C C . PRO A 1 107 ? -17.406 3.832 69.364 1.00 52.25 107 PRO A C 1
ATOM 802 O O . PRO A 1 107 ? -16.878 2.830 68.879 1.00 52.25 107 PRO A O 1
ATOM 805 N N . THR A 1 108 ? -16.806 5.020 69.420 1.00 55.78 108 THR A N 1
ATOM 806 C CA . THR A 1 108 ? -15.564 5.495 68.779 1.00 55.78 108 THR A CA 1
ATOM 807 C C . THR A 1 108 ? -14.324 4.585 68.888 1.00 55.78 108 THR A C 1
ATOM 809 O O . THR A 1 108 ? -13.349 4.809 68.171 1.00 55.78 108 THR A O 1
ATOM 812 N N . HIS A 1 109 ? -14.351 3.512 69.686 1.00 58.09 109 HIS A N 1
ATOM 813 C CA . HIS A 1 109 ? -13.244 2.562 69.898 1.00 58.09 109 HIS A CA 1
ATOM 814 C C . HIS A 1 109 ? -13.598 1.079 69.643 1.00 58.09 109 HIS A C 1
ATOM 816 O O . HIS A 1 109 ? -12.891 0.181 70.098 1.00 58.09 109 HIS A O 1
ATOM 822 N N . GLY A 1 110 ? -14.681 0.790 68.914 1.00 65.19 110 GLY A N 1
ATOM 823 C CA . GLY A 1 110 ? -15.043 -0.582 68.539 1.00 65.19 110 GLY A CA 1
ATOM 824 C C . GLY A 1 110 ? -14.080 -1.238 67.524 1.00 65.19 110 GLY A C 1
ATOM 825 O O . GLY A 1 110 ? -13.434 -0.558 66.729 1.00 65.19 110 GLY A O 1
ATOM 826 N N . PRO A 1 111 ? -14.017 -2.581 67.450 1.00 71.56 111 PRO A N 1
ATOM 827 C CA . PRO A 1 111 ? -13.152 -3.290 66.496 1.00 71.56 111 PRO A CA 1
ATOM 828 C C . PRO A 1 111 ? -13.449 -2.922 65.031 1.00 71.56 111 PRO A C 1
ATOM 830 O O . PRO A 1 111 ? -12.551 -2.933 64.189 1.00 71.56 111 PRO A O 1
ATOM 833 N N . TRP A 1 112 ? -14.693 -2.540 64.732 1.00 73.25 112 TRP A N 1
ATOM 834 C CA . TRP A 1 112 ? -15.131 -2.105 63.407 1.00 73.25 112 TRP A CA 1
ATOM 835 C C . TRP A 1 112 ? -14.625 -0.711 63.010 1.00 73.25 112 TRP A C 1
ATOM 837 O O . TRP A 1 112 ? -14.307 -0.512 61.837 1.00 73.25 112 TRP A O 1
ATOM 847 N N . THR A 1 113 ? -14.481 0.237 63.949 1.00 75.75 113 THR A N 1
ATOM 848 C CA . THR A 1 113 ? -13.892 1.560 63.651 1.00 75.75 113 THR A CA 1
ATOM 849 C C . THR A 1 113 ? -12.399 1.430 63.350 1.00 75.75 113 THR A C 1
ATOM 851 O O . THR A 1 113 ? -11.886 2.068 62.431 1.00 75.75 113 THR A O 1
ATOM 854 N N . LEU A 1 114 ? -11.715 0.522 64.051 1.00 77.75 114 LEU A N 1
ATOM 855 C CA . LEU A 1 114 ? -10.299 0.228 63.839 1.00 77.75 114 LEU A CA 1
ATOM 856 C C . LEU A 1 114 ? -10.048 -0.425 62.469 1.00 77.75 114 LEU A C 1
ATOM 858 O O . LEU A 1 114 ? -9.161 0.012 61.735 1.00 77.75 114 LEU A O 1
ATOM 862 N N . ILE A 1 115 ? -10.867 -1.415 62.083 1.00 80.94 115 ILE A N 1
ATOM 863 C CA . ILE A 1 115 ? -10.814 -2.035 60.744 1.00 80.94 115 ILE A CA 1
ATOM 864 C C . ILE A 1 115 ? -11.078 -0.990 59.653 1.00 80.94 115 ILE A C 1
ATOM 866 O O . ILE A 1 115 ? -10.351 -0.952 58.660 1.00 80.94 115 ILE A O 1
ATOM 870 N N . ARG A 1 116 ? -12.079 -0.118 59.838 1.00 83.06 116 ARG A N 1
ATOM 871 C CA . ARG A 1 116 ? -12.394 0.973 58.901 1.00 83.06 116 ARG A CA 1
ATOM 872 C C . ARG A 1 116 ? -11.187 1.879 58.669 1.00 83.06 116 ARG A C 1
ATOM 874 O O . ARG A 1 116 ? -10.840 2.151 57.522 1.00 83.06 116 ARG A O 1
ATOM 881 N N . ASN A 1 117 ? -10.539 2.332 59.740 1.00 83.94 117 ASN A N 1
ATOM 882 C CA . ASN A 1 117 ? -9.415 3.262 59.642 1.00 83.94 117 ASN A CA 1
ATOM 883 C C . ASN A 1 117 ? -8.181 2.591 59.005 1.00 83.94 117 ASN A C 1
ATOM 885 O O . ASN A 1 117 ? -7.519 3.196 58.162 1.00 83.94 117 ASN A O 1
ATOM 889 N N . TRP A 1 118 ? -7.904 1.318 59.308 1.00 84.75 118 TRP A N 1
ATOM 890 C CA . TRP A 1 118 ? -6.859 0.552 58.612 1.00 84.75 118 TRP A CA 1
ATOM 891 C C . TRP A 1 118 ? -7.172 0.315 57.129 1.00 84.75 118 TRP A C 1
ATOM 893 O O . TRP A 1 118 ? -6.272 0.415 56.291 1.00 84.75 118 TRP A O 1
ATOM 903 N N . ALA A 1 119 ? -8.435 0.056 56.778 1.00 84.31 119 ALA A N 1
ATOM 904 C CA . ALA A 1 119 ? -8.867 -0.073 55.386 1.00 84.31 119 ALA A CA 1
ATOM 905 C C . ALA A 1 119 ? -8.722 1.253 54.628 1.00 84.31 119 ALA A C 1
ATOM 907 O O . ALA A 1 119 ? -8.248 1.259 53.493 1.00 84.31 119 ALA A O 1
ATOM 908 N N . SER A 1 120 ? -9.048 2.374 55.278 1.00 84.00 120 SER A N 1
ATOM 909 C CA . SER A 1 120 ? -8.903 3.720 54.720 1.00 84.00 120 SER A CA 1
ATOM 910 C C . SER A 1 120 ? -7.431 4.082 54.479 1.00 84.00 120 SER A C 1
ATOM 912 O O . SER A 1 120 ? -7.072 4.511 53.384 1.00 84.00 120 SER A O 1
ATOM 914 N N . ASN A 1 121 ? -6.538 3.794 55.434 1.00 85.50 121 ASN A N 1
ATOM 915 C CA . ASN A 1 121 ? -5.093 3.985 55.251 1.00 85.50 121 ASN A CA 1
ATOM 916 C C . ASN A 1 121 ? -4.504 3.066 54.177 1.00 85.50 121 ASN A C 1
ATOM 918 O O . ASN A 1 121 ? -3.682 3.502 53.375 1.00 85.50 121 ASN A O 1
ATOM 922 N N . SER A 1 122 ? -4.961 1.814 54.109 1.00 85.69 122 SER A N 1
ATOM 923 C CA . SER A 1 122 ? -4.572 0.898 53.032 1.00 85.69 122 SER A CA 1
ATOM 924 C C . SER A 1 122 ? -5.007 1.445 51.669 1.00 85.69 122 SER A C 1
ATOM 926 O O . SER A 1 122 ? -4.225 1.430 50.721 1.00 85.69 122 SER A O 1
ATOM 928 N N . ALA A 1 123 ? -6.225 1.989 51.573 1.00 85.62 123 ALA A N 1
ATOM 929 C CA . ALA A 1 123 ? -6.727 2.632 50.363 1.00 85.62 123 ALA A CA 1
ATOM 930 C C . ALA A 1 123 ? -5.911 3.881 49.994 1.00 85.62 123 ALA A C 1
ATOM 932 O O . ALA A 1 123 ? -5.611 4.072 48.817 1.00 85.62 123 ALA A O 1
ATOM 933 N N . LEU A 1 124 ? -5.487 4.681 50.977 1.00 86.62 124 LEU A N 1
ATOM 934 C CA . LEU A 1 124 ? -4.617 5.839 50.766 1.00 86.62 124 LEU A CA 1
ATOM 935 C C . LEU A 1 124 ? -3.237 5.431 50.235 1.00 86.62 124 LEU A C 1
ATOM 937 O O . LEU A 1 124 ? -2.756 6.036 49.282 1.00 86.62 124 LEU A O 1
ATOM 941 N N . VAL A 1 125 ? -2.612 4.393 50.798 1.00 87.38 125 VAL A N 1
ATOM 942 C CA . VAL A 1 125 ? -1.319 3.871 50.314 1.00 87.38 125 VAL A CA 1
ATOM 943 C C . VAL A 1 125 ? -1.453 3.321 48.893 1.00 87.38 125 VAL A C 1
ATOM 945 O O . VAL A 1 125 ? -0.634 3.612 48.023 1.00 87.38 125 VAL A O 1
ATOM 948 N N . ILE A 1 126 ? -2.521 2.567 48.618 1.00 87.50 126 ILE A N 1
ATOM 949 C CA . ILE A 1 126 ? -2.814 2.091 47.262 1.00 87.50 126 ILE A CA 1
ATOM 950 C C . ILE A 1 126 ? -3.007 3.282 46.319 1.00 87.50 126 ILE A C 1
ATOM 952 O O . ILE A 1 126 ? -2.478 3.266 45.210 1.00 87.50 126 ILE A O 1
ATOM 956 N N . TRP A 1 127 ? -3.717 4.324 46.754 1.00 90.06 127 TRP A N 1
ATOM 957 C CA . TRP A 1 127 ? -3.944 5.538 45.979 1.00 90.06 127 TRP A CA 1
ATOM 958 C C . TRP A 1 127 ? -2.643 6.289 45.680 1.00 90.06 127 TRP A C 1
ATOM 960 O O . TRP A 1 127 ? -2.408 6.621 44.519 1.00 90.06 127 TRP A O 1
ATOM 970 N N . THR A 1 128 ? -1.770 6.518 46.667 1.00 87.88 128 THR A N 1
ATOM 971 C CA . THR A 1 128 ? -0.499 7.238 46.463 1.00 87.88 128 THR A CA 1
ATOM 972 C C . THR A 1 128 ? 0.425 6.467 45.527 1.00 87.88 128 THR A C 1
ATOM 974 O O . THR A 1 128 ? 0.942 7.040 44.564 1.00 87.88 128 THR A O 1
ATOM 977 N N . CYS A 1 129 ? 0.578 5.156 45.735 1.00 88.19 129 CYS A N 1
ATOM 978 C CA . CYS A 1 129 ? 1.348 4.301 44.836 1.00 88.19 129 CYS A CA 1
ATOM 979 C C . CYS A 1 129 ? 0.746 4.289 43.423 1.00 88.19 129 CYS A C 1
ATOM 981 O O . CYS A 1 129 ? 1.474 4.450 42.441 1.00 88.19 129 CYS A O 1
ATOM 983 N N . ALA A 1 130 ? -0.577 4.148 43.295 1.00 86.31 130 ALA A N 1
ATOM 984 C CA . ALA A 1 130 ? -1.261 4.151 42.005 1.00 86.31 130 ALA A CA 1
ATOM 985 C C . ALA A 1 130 ? -1.107 5.486 41.275 1.00 86.31 130 ALA A C 1
ATOM 987 O O . ALA A 1 130 ? -0.856 5.486 40.070 1.00 86.31 130 ALA A O 1
ATOM 988 N N . LEU A 1 131 ? -1.206 6.608 41.990 1.00 85.81 131 LEU A N 1
ATOM 989 C CA . LEU A 1 131 ? -1.030 7.952 41.450 1.00 85.81 131 LEU A CA 1
ATOM 990 C C . LEU A 1 131 ? 0.406 8.174 40.964 1.00 85.81 131 LEU A C 1
ATOM 992 O O . LEU A 1 131 ? 0.602 8.654 39.849 1.00 85.81 131 LEU A O 1
ATOM 996 N N . LEU A 1 132 ? 1.410 7.788 41.754 1.00 86.69 132 LEU A N 1
ATOM 997 C CA . LEU A 1 132 ? 2.820 7.960 41.396 1.00 86.69 132 LEU A CA 1
ATOM 998 C C . LEU A 1 132 ? 3.179 7.110 40.167 1.00 86.69 132 LEU A C 1
ATOM 1000 O O . LEU A 1 132 ? 3.778 7.605 39.208 1.00 86.69 132 LEU A O 1
ATOM 1004 N N . ILE A 1 133 ? 2.714 5.857 40.130 1.00 84.81 133 ILE A N 1
ATOM 1005 C CA . ILE A 1 133 ? 2.852 4.987 38.955 1.00 84.81 133 ILE A CA 1
ATOM 1006 C C . ILE A 1 133 ? 2.067 5.557 37.764 1.00 84.81 133 ILE A C 1
ATOM 1008 O O . ILE A 1 133 ? 2.553 5.491 36.635 1.00 84.81 133 ILE A O 1
ATOM 1012 N N . ALA A 1 134 ? 0.876 6.125 37.978 1.00 79.25 134 ALA A N 1
ATOM 1013 C CA . ALA A 1 134 ? 0.072 6.737 36.922 1.00 79.25 134 ALA A CA 1
ATOM 1014 C C . ALA A 1 134 ? 0.771 7.958 36.317 1.00 79.25 134 ALA A C 1
ATOM 1016 O O . ALA A 1 134 ? 0.836 8.045 35.095 1.00 79.25 134 ALA A O 1
ATOM 1017 N N . LEU A 1 135 ? 1.338 8.850 37.130 1.00 81.00 135 LEU A N 1
ATOM 1018 C CA . LEU A 1 135 ? 2.094 10.015 36.667 1.00 81.00 135 LEU A CA 1
ATOM 1019 C C . LEU A 1 135 ? 3.319 9.586 35.853 1.00 81.00 135 LEU A C 1
ATOM 1021 O O . LEU A 1 135 ? 3.472 10.013 34.708 1.00 81.00 135 LEU A O 1
ATOM 1025 N N . LEU A 1 136 ? 4.130 8.658 36.375 1.00 80.69 136 LEU A N 1
ATOM 1026 C CA . LEU A 1 136 ? 5.266 8.091 35.636 1.00 80.69 136 LEU A CA 1
ATOM 1027 C C . LEU A 1 136 ? 4.824 7.426 34.326 1.00 80.69 136 LEU A C 1
ATOM 1029 O O . LEU A 1 136 ? 5.479 7.573 33.292 1.00 80.69 136 LEU A O 1
ATOM 1033 N N . ALA A 1 137 ? 3.705 6.699 34.347 1.00 74.88 137 ALA A N 1
ATOM 1034 C CA . ALA A 1 137 ? 3.148 6.067 33.161 1.00 74.88 137 ALA A CA 1
ATOM 1035 C C . ALA A 1 137 ? 2.625 7.092 32.149 1.00 74.88 137 ALA A C 1
ATOM 1037 O O . ALA A 1 137 ? 2.804 6.868 30.958 1.00 74.88 137 ALA A O 1
ATOM 1038 N N . VAL A 1 138 ? 2.007 8.195 32.582 1.00 73.44 138 VAL A N 1
ATOM 1039 C CA . VAL A 1 138 ? 1.550 9.281 31.701 1.00 73.44 138 VAL A CA 1
ATOM 1040 C C . VAL A 1 138 ? 2.751 9.918 31.012 1.00 73.44 138 VAL A C 1
ATOM 1042 O O . VAL A 1 138 ? 2.762 9.957 29.786 1.00 73.44 138 VAL A O 1
ATOM 1045 N N . PHE A 1 139 ? 3.800 10.298 31.746 1.00 74.19 139 PHE A N 1
ATOM 1046 C CA . PHE A 1 139 ? 5.009 10.867 31.138 1.00 74.19 139 PHE A CA 1
ATOM 1047 C C . PHE A 1 139 ? 5.668 9.902 30.144 1.00 74.19 139 PHE A C 1
ATOM 1049 O O . PHE A 1 139 ? 5.918 10.276 29.002 1.00 74.19 139 PHE A O 1
ATOM 1056 N N . ARG A 1 140 ? 5.836 8.623 30.509 1.00 71.94 140 ARG A N 1
ATOM 1057 C CA . ARG A 1 140 ? 6.400 7.601 29.602 1.00 71.94 140 ARG A CA 1
ATOM 1058 C C . ARG A 1 140 ? 5.500 7.255 28.410 1.00 71.94 140 ARG A C 1
ATOM 1060 O O . ARG A 1 140 ? 5.987 6.725 27.417 1.00 71.94 140 ARG A O 1
ATOM 1067 N N . ARG A 1 141 ? 4.184 7.470 28.507 1.00 67.50 141 ARG A N 1
ATOM 1068 C CA . ARG A 1 141 ? 3.215 7.236 27.415 1.00 67.50 141 ARG A CA 1
ATOM 1069 C C . ARG A 1 141 ? 3.024 8.449 26.516 1.00 67.50 141 ARG A C 1
ATOM 1071 O O . ARG A 1 141 ? 2.381 8.310 25.483 1.00 67.50 141 ARG A O 1
ATOM 1078 N N . VAL A 1 142 ? 3.545 9.603 26.910 1.00 69.19 142 VAL A N 1
ATOM 1079 C CA . VAL A 1 142 ? 3.606 10.803 26.073 1.00 69.19 142 VAL A CA 1
ATOM 1080 C C . VAL A 1 142 ? 4.823 10.753 25.137 1.00 69.19 142 VAL A C 1
ATOM 1082 O O . VAL A 1 142 ? 4.814 11.426 24.110 1.00 69.19 142 VAL A O 1
ATOM 1085 N N . ASP A 1 143 ? 5.812 9.891 25.412 1.00 80.44 143 ASP A N 1
ATOM 1086 C CA . ASP A 1 143 ? 6.866 9.537 24.452 1.00 80.44 143 ASP A CA 1
ATOM 1087 C C . ASP A 1 143 ? 6.237 8.932 23.184 1.00 80.44 143 ASP A C 1
ATOM 1089 O O . ASP A 1 143 ? 5.606 7.869 23.234 1.00 80.44 143 ASP A O 1
ATOM 1093 N N . ALA A 1 144 ? 6.428 9.579 22.031 1.00 82.25 144 ALA A N 1
ATOM 1094 C CA . ALA A 1 144 ? 5.738 9.229 20.788 1.00 82.25 144 ALA A CA 1
ATOM 1095 C C . ALA A 1 144 ? 5.963 7.771 20.342 1.00 82.25 144 ALA A C 1
ATOM 1097 O O . ALA A 1 144 ? 5.017 7.088 19.935 1.00 82.25 144 ALA A O 1
ATOM 1098 N N . SER A 1 145 ? 7.186 7.250 20.478 1.00 83.94 145 SER A N 1
ATOM 1099 C CA . SER A 1 145 ? 7.515 5.869 20.100 1.00 83.94 145 SER A CA 1
ATOM 1100 C C . SER A 1 145 ? 6.842 4.832 21.009 1.00 83.94 145 SER A C 1
ATOM 1102 O O . SER A 1 145 ? 6.271 3.846 20.529 1.00 83.94 145 SER A O 1
ATOM 1104 N N . ARG A 1 146 ? 6.821 5.071 22.327 1.00 84.56 146 ARG A N 1
ATOM 1105 C CA . ARG A 1 146 ? 6.134 4.204 23.302 1.00 84.56 146 ARG A CA 1
ATOM 1106 C C . ARG A 1 146 ? 4.619 4.288 23.161 1.00 84.56 146 ARG A C 1
ATOM 1108 O O . ARG A 1 146 ? 3.948 3.257 23.252 1.00 84.56 146 ARG A O 1
ATOM 1115 N N . ALA A 1 147 ? 4.083 5.479 22.898 1.00 83.44 147 ALA A N 1
ATOM 1116 C CA . ALA A 1 147 ? 2.668 5.701 22.616 1.00 83.44 147 ALA A CA 1
ATOM 1117 C C . ALA A 1 147 ? 2.215 4.893 21.394 1.00 83.44 147 ALA A C 1
ATOM 1119 O O . ALA A 1 147 ? 1.231 4.153 21.466 1.00 83.44 147 ALA A O 1
ATOM 1120 N N . ALA A 1 148 ? 2.974 4.973 20.297 1.00 86.31 148 ALA A N 1
ATOM 1121 C CA . ALA A 1 148 ? 2.718 4.229 19.070 1.00 86.31 148 ALA A CA 1
ATOM 1122 C C . ALA A 1 148 ? 2.744 2.709 19.304 1.00 86.31 148 ALA A C 1
ATOM 1124 O O . ALA A 1 148 ? 1.802 2.002 18.929 1.00 86.31 148 ALA A O 1
ATOM 1125 N N . ALA A 1 149 ? 3.777 2.197 19.979 1.00 87.56 149 ALA A N 1
ATOM 1126 C CA . ALA A 1 149 ? 3.895 0.773 20.294 1.00 87.56 149 ALA A CA 1
ATOM 1127 C C . ALA A 1 149 ? 2.755 0.284 21.212 1.00 87.56 149 ALA A C 1
ATOM 1129 O O . ALA A 1 149 ? 2.142 -0.763 20.967 1.00 87.56 149 ALA A O 1
ATOM 1130 N N . GLY A 1 150 ? 2.418 1.062 22.243 1.00 84.69 150 GLY A N 1
ATOM 1131 C CA . GLY A 1 150 ? 1.311 0.782 23.157 1.00 84.69 150 GLY A CA 1
ATOM 1132 C C . GLY A 1 150 ? -0.054 0.800 22.463 1.00 84.69 150 GLY A C 1
ATOM 1133 O O . GLY A 1 150 ? -0.898 -0.055 22.732 1.00 84.69 150 GLY A O 1
ATOM 1134 N N . PHE A 1 151 ? -0.268 1.730 21.532 1.00 86.81 151 PHE A N 1
ATOM 1135 C CA . PHE A 1 151 ? -1.485 1.793 20.726 1.00 86.81 151 PHE A CA 1
ATOM 1136 C C . PHE A 1 151 ? -1.614 0.566 19.817 1.00 86.81 151 PHE A C 1
ATOM 1138 O O . PHE A 1 151 ? -2.648 -0.108 19.810 1.00 86.81 151 PHE A O 1
ATOM 1145 N N . VAL A 1 152 ? -0.548 0.221 19.089 1.00 88.69 152 VAL A N 1
ATOM 1146 C CA . VAL A 1 152 ? -0.553 -0.922 18.168 1.00 88.69 152 VAL A CA 1
ATOM 1147 C C . VAL A 1 152 ? -0.805 -2.230 18.908 1.00 88.69 152 VAL A C 1
ATOM 1149 O O . VAL A 1 152 ? -1.636 -3.022 18.462 1.00 88.69 152 VAL A O 1
ATOM 1152 N N . THR A 1 153 ? -0.151 -2.456 20.051 1.00 88.12 153 THR A N 1
ATOM 1153 C CA . THR A 1 153 ? -0.358 -3.675 20.854 1.00 88.12 153 THR A CA 1
ATOM 1154 C C . THR A 1 153 ? -1.813 -3.840 21.289 1.00 88.12 153 THR A C 1
ATOM 1156 O O . THR A 1 153 ? -2.368 -4.926 21.106 1.00 88.12 153 THR A O 1
ATOM 1159 N N . ALA A 1 154 ? -2.475 -2.772 21.740 1.00 84.69 154 ALA A N 1
ATOM 1160 C CA . ALA A 1 154 ? -3.898 -2.812 22.077 1.00 84.69 154 ALA A CA 1
ATOM 1161 C C . ALA A 1 154 ? -4.810 -3.059 20.865 1.00 84.69 154 ALA A C 1
ATOM 1163 O O . ALA A 1 154 ? -5.849 -3.716 20.986 1.00 84.69 154 ALA A O 1
ATOM 1164 N N . GLN A 1 155 ? -4.428 -2.580 19.679 1.00 87.62 155 GLN A N 1
ATOM 1165 C CA . GLN A 1 155 ? -5.225 -2.751 18.463 1.00 87.62 155 GLN A CA 1
ATOM 1166 C C . GLN A 1 155 ? -4.987 -4.086 17.742 1.00 87.62 155 GLN A C 1
ATOM 1168 O O . GLN A 1 155 ? -5.817 -4.462 16.911 1.00 87.62 155 GLN A O 1
ATOM 1173 N N . LYS A 1 156 ? -3.935 -4.859 18.067 1.00 88.62 156 LYS A N 1
ATOM 1174 C CA . LYS A 1 156 ? -3.591 -6.130 17.384 1.00 88.62 156 LYS A CA 1
ATOM 1175 C C . LYS A 1 156 ? -4.783 -7.082 17.242 1.00 88.62 156 LYS A C 1
ATOM 1177 O O . LYS A 1 156 ? -5.067 -7.558 16.142 1.00 88.62 156 LYS A O 1
ATOM 1182 N N . ARG A 1 157 ? -5.537 -7.340 18.320 1.00 87.69 157 ARG A N 1
ATOM 1183 C CA . ARG A 1 157 ? -6.692 -8.265 18.278 1.00 87.69 157 ARG A CA 1
ATOM 1184 C C . ARG A 1 157 ? -7.771 -7.781 17.307 1.00 87.69 157 ARG A C 1
ATOM 1186 O O . ARG A 1 157 ? -8.304 -8.575 16.527 1.00 87.69 157 ARG A O 1
ATOM 1193 N N . ARG A 1 158 ? -8.072 -6.478 17.327 1.00 88.50 158 ARG A N 1
ATOM 1194 C CA . ARG A 1 158 ? -9.041 -5.868 16.407 1.00 88.50 158 ARG A CA 1
ATOM 1195 C C . ARG A 1 158 ? -8.522 -5.927 14.973 1.00 88.50 158 ARG A C 1
ATOM 1197 O O . ARG A 1 158 ? -9.242 -6.437 14.116 1.00 88.50 158 ARG A O 1
ATOM 1204 N N . ALA A 1 159 ? -7.264 -5.551 14.740 1.00 89.56 159 ALA A N 1
ATOM 1205 C CA . ALA A 1 159 ? -6.599 -5.615 13.440 1.00 89.56 159 ALA A CA 1
ATOM 1206 C C . ALA A 1 159 ? -6.623 -7.019 12.824 1.00 89.56 159 ALA A C 1
ATOM 1208 O O . ALA A 1 159 ? -6.994 -7.161 11.658 1.00 89.56 159 ALA A O 1
ATOM 1209 N N . ARG A 1 160 ? -6.347 -8.063 13.618 1.00 92.44 160 ARG A N 1
ATOM 1210 C CA . ARG A 1 160 ? -6.478 -9.477 13.221 1.00 92.44 160 ARG A CA 1
ATOM 1211 C C . ARG A 1 160 ? -7.910 -9.832 12.833 1.00 92.44 160 ARG A C 1
ATOM 1213 O O . ARG A 1 160 ? -8.144 -10.459 11.800 1.00 92.44 160 ARG A O 1
ATOM 1220 N N . SER A 1 161 ? -8.883 -9.461 13.667 1.00 90.81 161 SER A N 1
ATOM 1221 C CA . SER A 1 161 ? -10.294 -9.787 13.428 1.00 90.81 161 SER A CA 1
ATOM 1222 C C . SER A 1 161 ? -10.836 -9.114 12.161 1.00 90.81 161 SER A C 1
ATOM 1224 O O . SER A 1 161 ? -11.533 -9.758 11.372 1.00 90.81 161 SER A O 1
ATOM 1226 N N . THR A 1 162 ? -10.462 -7.855 11.930 1.00 90.31 162 THR A N 1
ATOM 1227 C CA . THR A 1 162 ? -10.841 -7.081 10.749 1.00 90.31 162 THR A CA 1
ATOM 1228 C C . THR A 1 162 ? -10.113 -7.588 9.513 1.00 90.31 162 THR A C 1
ATOM 1230 O O . THR A 1 162 ? -10.775 -7.824 8.509 1.00 90.31 162 THR A O 1
ATOM 1233 N N . GLY A 1 163 ? -8.809 -7.875 9.592 1.00 91.38 163 GLY A N 1
ATOM 1234 C CA . GLY A 1 163 ? -8.041 -8.450 8.479 1.00 91.38 163 GLY A CA 1
ATOM 1235 C C . GLY A 1 163 ? -8.624 -9.780 8.008 1.00 91.38 163 GLY A C 1
ATOM 1236 O O . GLY A 1 163 ? -8.880 -9.976 6.824 1.00 91.38 163 GLY A O 1
ATOM 1237 N N . ARG A 1 164 ? -9.018 -10.657 8.942 1.00 92.69 164 ARG A N 1
ATOM 1238 C CA . ARG A 1 164 ? -9.760 -11.884 8.601 1.00 92.69 164 ARG A CA 1
ATOM 1239 C C . ARG A 1 164 ? -11.077 -11.594 7.872 1.00 92.69 164 ARG A C 1
ATOM 1241 O O . ARG A 1 164 ? -11.451 -12.354 6.987 1.00 92.69 164 ARG A O 1
ATOM 1248 N N . ARG A 1 165 ? -11.819 -10.545 8.236 1.00 90.25 165 ARG A N 1
ATOM 1249 C CA . ARG A 1 165 ? -13.073 -10.183 7.546 1.00 90.25 165 ARG A CA 1
ATOM 1250 C C . ARG A 1 165 ? -12.809 -9.627 6.149 1.00 90.25 165 ARG A C 1
ATOM 1252 O O . ARG A 1 165 ? -13.505 -10.028 5.221 1.00 90.25 165 ARG A O 1
ATOM 1259 N N . VAL A 1 166 ? -11.801 -8.769 6.000 1.00 90.19 166 VAL A N 1
ATOM 1260 C CA . VAL A 1 166 ? -11.370 -8.228 4.703 1.00 90.19 166 VAL A CA 1
ATOM 1261 C C . VAL A 1 166 ? -10.928 -9.362 3.780 1.00 90.19 166 VAL A C 1
ATOM 1263 O O . VAL A 1 166 ? -11.458 -9.472 2.681 1.00 90.19 166 VAL A O 1
ATOM 1266 N N . GLY A 1 167 ? -10.087 -10.284 4.257 1.00 90.81 167 GLY A N 1
ATOM 1267 C CA . GLY A 1 167 ? -9.619 -11.426 3.464 1.00 90.81 167 GLY A CA 1
ATOM 1268 C C . GLY A 1 167 ? -10.753 -12.339 2.984 1.00 90.81 167 GLY A C 1
ATOM 1269 O O . GLY A 1 167 ? -10.744 -12.791 1.843 1.00 90.81 167 GLY A O 1
ATOM 1270 N N . ARG A 1 168 ? -11.794 -12.551 3.808 1.00 91.06 168 ARG A N 1
ATOM 1271 C CA . ARG A 1 168 ? -13.012 -13.267 3.371 1.00 91.06 168 ARG A CA 1
ATOM 1272 C C . ARG A 1 168 ? -13.763 -12.520 2.275 1.00 91.06 168 ARG A C 1
ATOM 1274 O O . ARG A 1 168 ? -14.287 -13.152 1.366 1.00 91.06 168 ARG A O 1
ATOM 1281 N N . ASN A 1 169 ? -13.874 -11.201 2.393 1.00 89.94 169 ASN A N 1
ATOM 1282 C CA . ASN A 1 169 ? -14.585 -10.390 1.410 1.00 89.94 169 ASN A CA 1
ATOM 1283 C C . ASN A 1 169 ? -13.819 -10.316 0.086 1.00 89.94 169 ASN A C 1
ATOM 1285 O O . ASN A 1 169 ? -14.455 -10.430 -0.953 1.00 89.94 169 ASN A O 1
ATOM 1289 N N . GLN A 1 170 ? -12.487 -10.216 0.123 1.00 90.31 170 GLN A N 1
ATOM 1290 C CA . GLN A 1 170 ? -11.631 -10.309 -1.063 1.00 90.31 170 GLN A CA 1
ATOM 1291 C C . GLN A 1 170 ? -11.797 -11.663 -1.763 1.00 90.31 170 GLN A C 1
ATOM 1293 O O . GLN A 1 170 ? -12.055 -11.692 -2.958 1.00 90.31 170 GLN A O 1
ATOM 1298 N N . ALA A 1 171 ? -11.745 -12.781 -1.026 1.00 89.38 171 ALA A N 1
ATOM 1299 C CA . ALA A 1 171 ? -11.961 -14.108 -1.613 1.00 89.38 171 ALA A CA 1
ATOM 1300 C C . ALA A 1 171 ? -13.354 -14.245 -2.253 1.00 89.38 171 ALA A C 1
ATOM 1302 O O . ALA A 1 171 ? -13.490 -14.750 -3.361 1.00 89.38 171 ALA A O 1
ATOM 1303 N N . ARG A 1 172 ? -14.398 -13.737 -1.585 1.00 89.12 172 ARG A N 1
ATOM 1304 C CA . ARG A 1 172 ? -15.763 -13.717 -2.135 1.00 89.12 172 ARG A CA 1
ATOM 1305 C C . ARG A 1 172 ? -15.909 -12.816 -3.352 1.00 89.12 172 ARG A C 1
ATOM 1307 O O . ARG A 1 172 ? -16.754 -13.097 -4.189 1.00 89.12 172 ARG A O 1
ATOM 1314 N N . ALA A 1 173 ? -15.167 -11.716 -3.415 1.00 89.25 173 ALA A N 1
ATOM 1315 C CA . ALA A 1 173 ? -15.153 -10.857 -4.587 1.00 89.25 173 ALA A CA 1
ATOM 1316 C C . ALA A 1 173 ? -14.512 -11.579 -5.766 1.00 89.25 173 ALA A C 1
ATOM 1318 O O . ALA A 1 173 ? -15.132 -11.595 -6.813 1.00 89.25 173 ALA A O 1
ATOM 1319 N N . ILE A 1 174 ? -13.375 -12.255 -5.569 1.00 86.88 174 ILE A N 1
ATOM 1320 C CA . ILE A 1 174 ? -12.736 -13.081 -6.607 1.00 86.88 174 ILE A CA 1
ATOM 1321 C C . ILE A 1 174 ? -13.704 -14.168 -7.111 1.00 86.88 174 ILE A C 1
ATOM 1323 O O . ILE A 1 174 ? -13.907 -14.296 -8.315 1.00 86.88 174 ILE A O 1
ATOM 1327 N N . GLU A 1 175 ? -14.379 -14.888 -6.202 1.00 85.31 175 GLU A N 1
ATOM 1328 C CA . GLU A 1 175 ? -15.445 -15.845 -6.561 1.00 85.31 175 GLU A CA 1
ATOM 1329 C C . GLU A 1 175 ? -16.584 -15.170 -7.345 1.00 85.31 175 GLU A C 1
ATOM 1331 O O . GLU A 1 175 ? -17.176 -15.760 -8.241 1.00 85.31 175 GLU A O 1
ATOM 1336 N N . MET A 1 176 ? -16.949 -13.940 -6.989 1.00 85.81 176 MET A N 1
ATOM 1337 C CA . MET A 1 176 ? -18.050 -13.239 -7.638 1.00 85.81 176 MET A CA 1
ATOM 1338 C C . MET A 1 176 ? -17.668 -12.708 -9.019 1.00 85.81 176 MET A C 1
ATOM 1340 O O . MET A 1 176 ? -18.509 -12.749 -9.911 1.00 85.81 176 MET A O 1
ATOM 1344 N N . THR A 1 177 ? -16.433 -12.236 -9.199 1.00 85.00 177 THR A N 1
ATOM 1345 C CA . THR A 1 177 ? -15.912 -11.788 -10.494 1.00 85.00 177 THR A CA 1
ATOM 1346 C C . THR A 1 177 ? -15.983 -12.931 -11.499 1.00 85.00 177 THR A C 1
ATOM 1348 O O . THR A 1 177 ? -16.610 -12.762 -12.537 1.00 85.00 177 THR A O 1
ATOM 1351 N N . SER A 1 178 ? -15.489 -14.124 -11.144 1.00 79.12 178 SER A N 1
ATOM 1352 C CA . SER A 1 178 ? -15.526 -15.285 -12.048 1.00 79.12 178 SER A CA 1
ATOM 1353 C C . SER A 1 178 ? -16.953 -15.710 -12.416 1.00 79.12 178 SER A C 1
ATOM 1355 O O . SER A 1 178 ? -17.224 -16.121 -13.542 1.00 79.12 178 SER A O 1
ATOM 1357 N N . LEU A 1 179 ? -17.909 -15.565 -11.492 1.00 81.12 179 LEU A N 1
ATOM 1358 C CA . LEU A 1 179 ? -19.324 -15.814 -11.778 1.00 81.12 179 LEU A CA 1
ATOM 1359 C C . LEU A 1 179 ? -19.950 -14.737 -12.674 1.00 81.12 179 LEU A C 1
ATOM 1361 O O . LEU A 1 179 ? -20.832 -15.059 -13.468 1.00 81.12 179 LEU A O 1
ATOM 1365 N N . ILE A 1 180 ? -19.551 -13.473 -12.532 1.00 84.69 180 ILE A N 1
ATOM 1366 C CA . ILE A 1 180 ? -20.073 -12.369 -13.346 1.00 84.69 180 ILE A CA 1
ATOM 1367 C C . ILE A 1 180 ? -19.512 -12.432 -14.766 1.00 84.69 180 ILE A C 1
ATOM 1369 O O . ILE A 1 180 ? -20.285 -12.284 -15.702 1.00 84.69 180 ILE A O 1
ATOM 1373 N N . GLU A 1 181 ? -18.226 -12.743 -14.931 1.00 79.12 181 GLU A N 1
ATOM 1374 C CA . GLU A 1 181 ? -17.589 -12.923 -16.245 1.00 79.12 181 GLU A CA 1
ATOM 1375 C C . GLU A 1 181 ? -18.296 -13.996 -17.091 1.00 79.12 181 GLU A C 1
ATOM 1377 O O . GLU A 1 181 ? -18.392 -13.867 -18.306 1.00 79.12 181 GLU A O 1
ATOM 1382 N N . SER A 1 182 ? -18.888 -15.013 -16.454 1.00 76.81 182 SER A N 1
ATOM 1383 C CA . SER A 1 182 ? -19.700 -16.031 -17.141 1.00 76.81 182 SER A CA 1
ATOM 1384 C C . SER A 1 182 ? -21.111 -15.567 -17.558 1.00 76.81 182 SER A C 1
ATOM 1386 O O . SER A 1 182 ? -21.870 -16.343 -18.138 1.00 76.81 182 SER A O 1
ATOM 1388 N N . CYS A 1 183 ? -21.512 -14.330 -17.245 1.00 81.62 183 CYS A N 1
ATOM 1389 C CA . CYS A 1 183 ? -22.881 -13.842 -17.405 1.00 81.62 183 CYS A CA 1
ATOM 1390 C C . CYS A 1 183 ? -22.959 -12.567 -18.258 1.00 81.62 183 CYS A C 1
ATOM 1392 O O . CYS A 1 183 ? -22.681 -11.474 -17.784 1.00 81.62 183 CYS A O 1
ATOM 1394 N N . ALA A 1 184 ? -23.496 -12.670 -19.477 1.00 81.19 184 ALA A N 1
ATOM 1395 C CA . ALA A 1 184 ? -23.612 -11.534 -20.405 1.00 81.19 184 ALA A CA 1
ATOM 1396 C C . ALA A 1 184 ? -24.510 -10.368 -19.922 1.00 81.19 184 ALA A C 1
ATOM 1398 O O . ALA A 1 184 ? -24.447 -9.264 -20.459 1.00 81.19 184 ALA A O 1
ATOM 1399 N N . ALA A 1 185 ? -25.379 -10.598 -18.933 1.00 84.88 185 ALA A N 1
ATOM 1400 C CA . ALA A 1 185 ? -26.304 -9.582 -18.424 1.00 84.88 185 ALA A CA 1
ATOM 1401 C C . ALA A 1 185 ? -25.694 -8.676 -17.338 1.00 84.88 185 ALA A C 1
ATOM 1403 O O . ALA A 1 185 ? -26.307 -7.666 -16.975 1.00 84.88 185 ALA A O 1
ATOM 1404 N N . ILE A 1 186 ? -24.529 -9.039 -16.787 1.00 85.81 186 ILE A N 1
ATOM 1405 C CA . ILE A 1 186 ? -23.840 -8.265 -15.752 1.00 85.81 186 ILE A CA 1
ATOM 1406 C C . ILE A 1 186 ? -22.404 -8.024 -16.202 1.00 85.81 186 ILE A C 1
ATOM 1408 O O . ILE A 1 186 ? -21.687 -8.962 -16.513 1.00 85.81 186 ILE A O 1
ATOM 1412 N N . GLU A 1 187 ? -21.970 -6.774 -16.169 1.00 85.12 187 GLU A N 1
ATOM 1413 C CA . GLU A 1 187 ? -20.611 -6.372 -16.527 1.00 85.12 187 GLU A CA 1
ATOM 1414 C C . GLU A 1 187 ? -19.963 -5.654 -15.339 1.00 85.12 187 GLU A C 1
ATOM 1416 O O . GLU A 1 187 ? -20.646 -4.938 -14.604 1.00 85.12 187 GLU A O 1
ATOM 1421 N N . ILE A 1 188 ? -18.657 -5.831 -15.128 1.00 82.00 188 ILE A N 1
ATOM 1422 C CA . ILE A 1 188 ? -17.877 -5.021 -14.183 1.00 82.00 188 ILE A CA 1
ATOM 1423 C C . ILE A 1 188 ? -17.016 -4.085 -15.018 1.00 82.00 188 ILE A C 1
ATOM 1425 O O . ILE A 1 188 ? -16.125 -4.544 -15.725 1.00 82.00 188 ILE A O 1
ATOM 1429 N N . GLN A 1 189 ? -17.270 -2.784 -14.929 1.00 79.88 189 GLN A N 1
ATOM 1430 C CA . GLN A 1 189 ? -16.508 -1.790 -15.677 1.00 79.88 189 GLN A CA 1
ATOM 1431 C C . GLN A 1 189 ? -16.281 -0.565 -14.789 1.00 79.88 189 GLN A C 1
ATOM 1433 O O . GLN A 1 189 ? -17.258 0.046 -14.365 1.00 79.88 189 GLN A O 1
ATOM 1438 N N . PRO A 1 190 ? -15.025 -0.211 -14.468 1.00 64.88 190 PRO A N 1
ATOM 1439 C CA . PRO A 1 190 ? -14.715 0.780 -13.436 1.00 64.88 190 PRO A CA 1
ATOM 1440 C C . PRO A 1 190 ? -15.026 2.234 -13.830 1.00 64.88 190 PRO A C 1
ATOM 1442 O O . PRO A 1 190 ? -15.005 3.103 -12.961 1.00 64.88 190 PRO A O 1
ATOM 1445 N N . SER A 1 191 ? -15.335 2.516 -15.099 1.00 63.44 191 SER A N 1
ATOM 1446 C CA . SER A 1 191 ? -15.629 3.863 -15.599 1.00 63.44 191 SER A CA 1
ATOM 1447 C C . SER A 1 191 ? -17.080 4.017 -16.062 1.00 63.44 191 SER A C 1
ATOM 1449 O O . SER A 1 191 ? -17.668 3.127 -16.680 1.00 63.44 191 SER A O 1
ATOM 1451 N N . ALA A 1 192 ? -17.659 5.183 -15.763 1.00 63.91 192 ALA A N 1
ATOM 1452 C CA . ALA A 1 192 ? -18.897 5.622 -16.394 1.00 63.91 192 ALA A CA 1
ATOM 1453 C C . ALA A 1 192 ? -18.603 6.015 -17.849 1.00 63.91 192 ALA A C 1
ATOM 1455 O O . ALA A 1 192 ? -17.588 6.654 -18.128 1.00 63.91 192 ALA A O 1
ATOM 1456 N N . ILE A 1 193 ? -19.488 5.643 -18.774 1.00 70.69 193 ILE A N 1
ATOM 1457 C CA . ILE A 1 193 ? -19.362 6.034 -20.180 1.00 70.69 193 ILE A CA 1
ATOM 1458 C C . ILE A 1 193 ? -20.088 7.368 -20.346 1.00 70.69 193 ILE A C 1
ATOM 1460 O O . ILE A 1 193 ? -21.306 7.439 -20.180 1.00 70.69 193 ILE A O 1
ATOM 1464 N N . ALA A 1 194 ? -19.339 8.429 -20.649 1.00 66.81 194 ALA A N 1
ATOM 1465 C CA . ALA A 1 194 ? -19.916 9.745 -20.896 1.00 66.81 194 ALA A CA 1
ATOM 1466 C C . ALA A 1 194 ? -20.943 9.671 -22.041 1.00 66.81 194 ALA A C 1
ATOM 1468 O O . ALA A 1 194 ? -20.679 9.081 -23.085 1.00 66.81 194 ALA A O 1
ATOM 1469 N N . GLY A 1 195 ? -22.133 10.240 -21.825 1.00 66.62 195 GLY A N 1
ATOM 1470 C CA . GLY A 1 195 ? -23.219 10.237 -22.811 1.00 66.62 195 GLY A CA 1
ATOM 1471 C C . GLY A 1 195 ? -24.011 8.927 -22.924 1.00 66.62 195 GLY A C 1
ATOM 1472 O O . GLY A 1 195 ? -24.941 8.862 -23.725 1.00 66.62 195 GLY A O 1
ATOM 1473 N N . ALA A 1 196 ? -23.706 7.891 -22.133 1.00 71.19 196 ALA A N 1
ATOM 1474 C CA . ALA A 1 196 ? -24.519 6.677 -22.121 1.00 71.19 196 ALA A CA 1
ATOM 1475 C C . ALA A 1 196 ? -25.916 6.948 -21.534 1.00 71.19 196 ALA A C 1
ATOM 1477 O O . ALA A 1 196 ? -26.056 7.571 -20.482 1.00 71.19 196 ALA A O 1
ATOM 1478 N N . TRP A 1 197 ? -26.963 6.429 -22.186 1.00 75.56 197 TRP A N 1
ATOM 1479 C CA . TRP A 1 197 ? -28.323 6.379 -21.637 1.00 75.56 197 TRP A CA 1
ATOM 1480 C C . TRP A 1 197 ? -28.424 5.328 -20.530 1.00 75.56 197 TRP A C 1
ATOM 1482 O O . TRP A 1 197 ? -29.085 4.304 -20.678 1.00 75.56 197 TRP A O 1
ATOM 1492 N N . ASP A 1 198 ? -27.749 5.567 -19.412 1.00 85.50 198 ASP A N 1
ATOM 1493 C CA . ASP A 1 198 ? -27.784 4.696 -18.249 1.00 85.50 198 ASP A CA 1
ATOM 1494 C C . ASP A 1 198 ? -28.456 5.367 -17.039 1.00 85.50 198 ASP A C 1
ATOM 1496 O O . ASP A 1 198 ? -28.646 6.584 -16.962 1.00 85.50 198 ASP A O 1
ATOM 1500 N N . ARG A 1 199 ? -28.937 4.547 -16.099 1.00 88.94 199 ARG A N 1
ATOM 1501 C CA . ARG A 1 199 ? -29.512 5.028 -14.835 1.00 88.94 199 ARG A CA 1
ATOM 1502 C C . ARG A 1 199 ? -28.632 4.593 -13.678 1.00 88.94 199 ARG A C 1
ATOM 1504 O O . ARG A 1 199 ? -28.467 3.396 -13.439 1.00 88.94 199 ARG A O 1
ATOM 1511 N N . SER A 1 200 ? -28.119 5.563 -12.931 1.00 89.62 200 SER A N 1
ATOM 1512 C CA . SER A 1 200 ? -27.251 5.307 -11.789 1.00 89.62 200 SER A CA 1
ATOM 1513 C C . SER A 1 200 ? -27.994 4.648 -10.624 1.00 89.62 200 SER A C 1
ATOM 1515 O O . SER A 1 200 ? -29.159 4.919 -10.309 1.00 89.62 200 SER A O 1
ATOM 1517 N N . ILE A 1 201 ? -27.286 3.744 -9.961 1.00 90.25 201 ILE A N 1
ATOM 1518 C CA . ILE A 1 201 ? -27.673 3.110 -8.712 1.00 90.25 201 ILE A CA 1
ATOM 1519 C C . ILE A 1 201 ? -26.638 3.538 -7.686 1.00 90.25 201 ILE A C 1
ATOM 1521 O O . ILE A 1 201 ? -25.481 3.134 -7.759 1.00 90.25 201 ILE A O 1
ATOM 1525 N N . ASN A 1 202 ? -27.075 4.318 -6.701 1.00 91.12 202 ASN A N 1
ATOM 1526 C CA . ASN A 1 202 ? -26.171 4.921 -5.727 1.00 91.12 202 ASN A CA 1
ATOM 1527 C C . ASN A 1 202 ? -26.175 4.168 -4.398 1.00 91.12 202 ASN A C 1
ATOM 1529 O O . ASN A 1 202 ? -27.182 3.584 -3.966 1.00 91.12 202 ASN A O 1
ATOM 1533 N N . ALA A 1 203 ? -25.039 4.226 -3.715 1.00 88.75 203 ALA A N 1
ATOM 1534 C CA . ALA A 1 203 ? -24.856 3.695 -2.384 1.00 88.75 203 ALA A CA 1
ATOM 1535 C C . ALA A 1 203 ? -25.755 4.406 -1.369 1.00 88.75 203 ALA A C 1
ATOM 1537 O O . ALA A 1 203 ? -25.770 5.628 -1.248 1.00 88.75 203 ALA A O 1
ATOM 1538 N N . THR A 1 204 ? -26.472 3.633 -0.554 1.00 86.56 204 THR A N 1
ATOM 1539 C CA . THR A 1 204 ? -27.297 4.192 0.532 1.00 86.56 204 THR A CA 1
ATOM 1540 C C . THR A 1 204 ? -26.489 4.533 1.778 1.00 86.56 204 THR A C 1
ATOM 1542 O O . THR A 1 204 ? -26.953 5.288 2.629 1.00 86.56 204 THR A O 1
ATOM 1545 N N . ARG A 1 205 ? -25.294 3.952 1.917 1.00 87.44 205 ARG A N 1
ATOM 1546 C CA . ARG A 1 205 ? -24.425 4.087 3.087 1.00 87.44 205 ARG A CA 1
ATOM 1547 C C . ARG A 1 205 ? -22.978 3.793 2.720 1.00 87.44 205 ARG A C 1
ATOM 1549 O O . ARG A 1 205 ? -22.738 3.052 1.773 1.00 87.44 205 ARG A O 1
ATOM 1556 N N . ARG A 1 206 ? -22.049 4.267 3.550 1.00 84.75 206 ARG A N 1
ATOM 1557 C CA . ARG A 1 206 ? -20.638 3.879 3.482 1.00 84.75 206 ARG A CA 1
ATOM 1558 C C . ARG A 1 206 ? -20.449 2.400 3.833 1.00 84.75 206 ARG A C 1
ATOM 1560 O O . ARG A 1 206 ? -21.077 1.886 4.768 1.00 84.75 206 ARG A O 1
ATOM 1567 N N . GLY A 1 207 ? -19.572 1.718 3.107 1.00 86.19 207 GLY A N 1
ATOM 1568 C CA . GLY A 1 207 ? -19.182 0.341 3.391 1.00 86.19 207 GLY A CA 1
ATOM 1569 C C . GLY A 1 207 ? -18.563 -0.344 2.185 1.00 86.19 207 GLY A C 1
ATOM 1570 O O . GLY A 1 207 ? -18.070 0.311 1.280 1.00 86.19 207 GLY A O 1
ATOM 1571 N N . ILE A 1 208 ? -18.589 -1.673 2.184 1.00 86.44 208 ILE A N 1
ATOM 1572 C CA . ILE A 1 208 ? -18.005 -2.482 1.119 1.00 86.44 208 ILE A CA 1
ATOM 1573 C C . ILE A 1 208 ? -19.080 -2.981 0.164 1.00 86.44 208 ILE A C 1
ATOM 1575 O O . ILE A 1 208 ? -20.040 -3.632 0.597 1.00 86.44 208 ILE A O 1
ATOM 1579 N N . VAL A 1 209 ? -18.899 -2.717 -1.128 1.00 88.19 209 VAL A N 1
ATOM 1580 C CA . VAL A 1 209 ? -19.766 -3.252 -2.183 1.00 88.19 209 VAL A CA 1
ATOM 1581 C C . VAL A 1 209 ? -19.386 -4.700 -2.433 1.00 88.19 209 VAL A C 1
ATOM 1583 O O . VAL A 1 209 ? -18.287 -5.006 -2.885 1.00 88.19 209 VAL A O 1
ATOM 1586 N N . LEU A 1 210 ? -20.288 -5.618 -2.101 1.00 88.88 210 LEU A N 1
ATOM 1587 C CA . LEU A 1 210 ? -20.091 -7.032 -2.388 1.00 88.88 210 LEU A CA 1
ATOM 1588 C C . LEU A 1 210 ? -21.460 -7.686 -2.583 1.00 88.88 210 LEU A C 1
ATOM 1590 O O . LEU A 1 210 ? -22.110 -8.035 -1.592 1.00 88.88 210 LEU A O 1
ATOM 1594 N N . PRO A 1 211 ? -21.930 -7.847 -3.829 1.00 87.06 211 PRO A N 1
ATOM 1595 C CA . PRO A 1 211 ? -23.209 -8.476 -4.082 1.00 87.06 211 PRO A CA 1
ATOM 1596 C C . PRO A 1 211 ? -23.184 -9.939 -3.633 1.00 87.06 211 PRO A C 1
ATOM 1598 O O . PRO A 1 211 ? -22.155 -10.608 -3.600 1.00 87.06 211 PRO A O 1
ATOM 1601 N N . SER A 1 212 ? -24.354 -10.451 -3.253 1.00 87.25 212 SER A N 1
ATOM 1602 C CA . SER A 1 212 ? -24.501 -11.868 -2.903 1.00 87.25 212 SER A CA 1
ATOM 1603 C C . SER A 1 212 ? -24.949 -12.673 -4.118 1.00 87.25 212 SER A C 1
ATOM 1605 O O . SER A 1 212 ? -25.812 -12.213 -4.864 1.00 87.25 212 SER A O 1
ATOM 1607 N N . ARG A 1 213 ? -24.478 -13.920 -4.252 1.00 86.38 213 ARG A N 1
ATOM 1608 C CA . ARG A 1 213 ? -24.877 -14.828 -5.348 1.00 86.38 213 ARG A CA 1
ATOM 1609 C C . ARG A 1 213 ? -26.398 -14.975 -5.464 1.00 86.38 213 ARG A C 1
ATOM 1611 O O . ARG A 1 213 ? -26.958 -14.924 -6.551 1.00 86.38 213 ARG A O 1
ATOM 1618 N N . ARG A 1 214 ? -27.095 -15.096 -4.325 1.00 88.56 214 ARG A N 1
ATOM 1619 C CA . ARG A 1 214 ? -28.570 -15.135 -4.269 1.00 88.56 214 ARG A CA 1
ATOM 1620 C C . ARG A 1 214 ? -29.204 -13.818 -4.730 1.00 88.56 214 ARG A C 1
ATOM 1622 O O . ARG A 1 214 ? -30.258 -13.840 -5.352 1.00 88.56 214 ARG A O 1
ATOM 1629 N N . GLY A 1 215 ? -28.587 -12.685 -4.398 1.00 88.19 215 GLY A N 1
ATOM 1630 C CA . GLY A 1 215 ? -29.035 -11.361 -4.824 1.00 88.19 215 GLY A CA 1
ATOM 1631 C C . GLY A 1 215 ? -28.917 -11.176 -6.332 1.00 88.19 215 GLY A C 1
ATOM 1632 O O . GLY A 1 215 ? -29.909 -10.810 -6.955 1.00 88.19 215 GLY A O 1
ATOM 1633 N N . LEU A 1 216 ? -27.760 -11.509 -6.913 1.00 88.56 216 LEU A N 1
ATOM 1634 C CA . LEU A 1 216 ? -27.549 -11.437 -8.361 1.00 88.56 216 LEU A CA 1
ATOM 1635 C C . LEU A 1 216 ? -28.476 -12.384 -9.120 1.00 88.56 216 LEU A C 1
ATOM 1637 O O . LEU A 1 216 ? -29.141 -11.945 -10.044 1.00 88.56 216 LEU A O 1
ATOM 1641 N N . ARG A 1 217 ? -28.638 -13.638 -8.675 1.00 89.44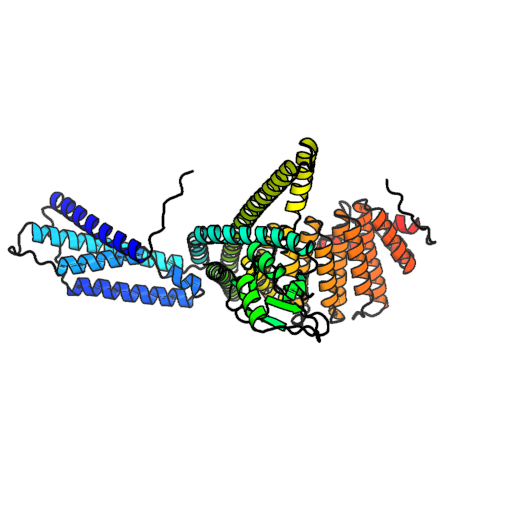 217 ARG A N 1
ATOM 1642 C CA . ARG A 1 217 ? -29.604 -14.572 -9.291 1.00 89.44 217 ARG A CA 1
ATOM 1643 C C . ARG A 1 217 ? -31.026 -14.015 -9.337 1.00 89.44 217 ARG A C 1
ATOM 1645 O O . ARG A 1 217 ? -31.732 -14.208 -10.315 1.00 89.44 217 ARG A O 1
ATOM 1652 N N . ARG A 1 218 ? -31.448 -13.311 -8.285 1.00 91.06 218 ARG A N 1
ATOM 1653 C CA . ARG A 1 218 ? -32.764 -12.661 -8.240 1.00 91.06 218 ARG A CA 1
ATOM 1654 C C . ARG A 1 218 ? -32.865 -11.462 -9.185 1.00 91.06 218 ARG A C 1
ATOM 1656 O O . ARG A 1 218 ? -33.924 -11.256 -9.762 1.00 91.06 218 ARG A O 1
ATOM 1663 N N . ILE A 1 219 ? -31.784 -10.696 -9.351 1.00 90.44 219 ILE A N 1
ATOM 1664 C CA . ILE A 1 219 ? -31.713 -9.617 -10.347 1.00 90.44 219 ILE A CA 1
ATOM 1665 C C . ILE A 1 219 ? -31.798 -10.209 -11.759 1.00 90.44 219 ILE A C 1
ATOM 1667 O O . ILE A 1 219 ? -32.642 -9.779 -12.538 1.00 90.44 219 ILE A O 1
ATOM 1671 N N . LEU A 1 220 ? -31.013 -11.247 -12.054 1.00 89.94 220 LEU A N 1
ATOM 1672 C CA . LEU A 1 220 ? -31.023 -11.947 -13.342 1.00 89.94 220 LEU A CA 1
ATOM 1673 C C . LEU A 1 220 ? -32.387 -12.569 -13.669 1.00 89.94 220 LEU A C 1
ATOM 1675 O O . LEU A 1 220 ? -32.820 -12.567 -14.814 1.00 89.94 220 LEU A O 1
ATOM 1679 N N . ALA A 1 221 ? -33.102 -13.063 -12.658 1.00 90.12 221 ALA A N 1
ATOM 1680 C CA . ALA A 1 221 ? -34.447 -13.600 -12.828 1.00 90.12 221 ALA A CA 1
ATOM 1681 C C . ALA A 1 221 ? -35.532 -12.520 -13.015 1.00 90.12 221 ALA A C 1
ATOM 1683 O O . ALA A 1 221 ? -36.677 -12.870 -13.294 1.00 90.12 221 ALA A O 1
ATOM 1684 N N . SER A 1 222 ? -35.213 -11.232 -12.840 1.00 91.19 222 SER A N 1
ATOM 1685 C CA . S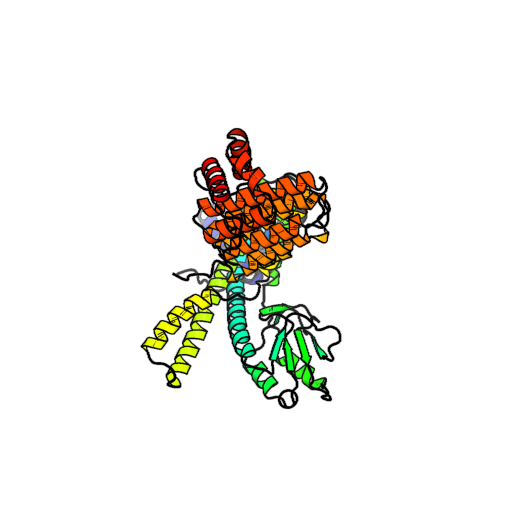ER A 1 222 ? -36.202 -10.156 -12.935 1.00 91.19 222 SER A CA 1
ATOM 1686 C C . SER A 1 222 ? -36.644 -9.904 -14.380 1.00 91.19 222 SER A C 1
ATOM 1688 O O . SER A 1 222 ? -35.845 -9.986 -15.313 1.00 91.19 222 SER A O 1
ATOM 1690 N N . GLY A 1 223 ? -37.925 -9.561 -14.560 1.00 88.31 223 GLY A N 1
ATOM 1691 C CA . GLY A 1 223 ? -38.519 -9.280 -15.873 1.00 88.31 223 GLY A CA 1
ATOM 1692 C C . GLY A 1 223 ? -37.725 -8.277 -16.725 1.00 88.31 223 GLY A C 1
ATOM 1693 O O . GLY A 1 223 ? -37.489 -8.573 -17.892 1.00 88.31 223 GLY A O 1
ATOM 1694 N N . PRO A 1 224 ? -37.244 -7.143 -16.174 1.00 89.31 224 PRO A N 1
ATOM 1695 C CA . PRO A 1 224 ? -36.454 -6.182 -16.945 1.00 89.31 224 PRO A CA 1
ATOM 1696 C C . PRO A 1 224 ? -35.147 -6.756 -17.507 1.00 89.31 224 PRO A C 1
ATOM 1698 O O . PRO A 1 224 ? -34.837 -6.509 -18.669 1.00 89.31 224 PRO A O 1
ATOM 1701 N N . VAL A 1 225 ? -34.419 -7.573 -16.736 1.00 89.12 225 VAL A N 1
ATOM 1702 C CA . VAL A 1 225 ? -33.165 -8.202 -17.194 1.00 89.12 225 VAL A CA 1
ATOM 1703 C C . VAL A 1 225 ? -33.434 -9.264 -18.256 1.00 89.12 225 VAL A C 1
ATOM 1705 O O . VAL A 1 225 ? -32.735 -9.318 -19.262 1.00 89.12 225 VAL A O 1
ATOM 1708 N N . ARG A 1 226 ? -34.509 -10.049 -18.100 1.00 87.19 226 ARG A N 1
ATOM 1709 C CA . ARG A 1 226 ? -34.949 -11.007 -19.131 1.00 87.19 226 ARG A CA 1
ATOM 1710 C C . ARG A 1 226 ? -35.328 -10.340 -20.455 1.00 87.19 226 ARG A C 1
ATOM 1712 O O . ARG A 1 226 ? -35.216 -10.974 -21.493 1.00 87.19 226 ARG A O 1
ATOM 1719 N N . ARG A 1 227 ? -35.764 -9.076 -20.420 1.00 86.94 227 ARG A N 1
ATOM 1720 C CA . ARG A 1 227 ? -36.068 -8.257 -21.607 1.00 86.94 227 ARG A CA 1
ATOM 1721 C C . ARG A 1 227 ? -34.839 -7.555 -22.205 1.00 86.94 227 ARG A C 1
ATOM 1723 O O . ARG A 1 227 ? -35.000 -6.784 -23.139 1.00 86.94 227 ARG A O 1
ATOM 1730 N N . GLY A 1 228 ? -33.636 -7.796 -21.674 1.00 86.06 228 GLY A N 1
ATOM 1731 C CA . GLY A 1 228 ? -32.385 -7.260 -22.220 1.00 86.06 228 GLY A CA 1
ATOM 1732 C C . GLY A 1 228 ? -31.716 -6.152 -21.401 1.00 86.06 228 GLY A C 1
ATOM 1733 O O . GLY A 1 228 ? -30.651 -5.691 -21.805 1.00 86.06 228 GLY A O 1
ATOM 1734 N N . LEU A 1 229 ? -32.269 -5.754 -20.245 1.00 90.38 229 LEU A N 1
ATOM 1735 C CA . LEU A 1 229 ? -31.634 -4.772 -19.354 1.00 90.38 229 LEU A CA 1
ATOM 1736 C C . LEU A 1 229 ? -30.333 -5.345 -18.787 1.00 90.38 229 LEU A C 1
ATOM 1738 O O . LEU A 1 229 ? -30.348 -6.397 -18.140 1.00 90.38 229 LEU A O 1
ATOM 1742 N N . ARG A 1 230 ? -29.224 -4.626 -18.955 1.00 89.88 230 ARG A N 1
ATOM 1743 C CA . ARG A 1 230 ? -27.921 -5.020 -18.407 1.00 89.88 230 ARG A CA 1
ATOM 1744 C C . ARG A 1 230 ? -27.605 -4.245 -17.136 1.00 89.88 230 ARG A C 1
ATOM 1746 O O . ARG A 1 230 ? -28.035 -3.105 -16.949 1.00 89.88 230 ARG A O 1
ATOM 1753 N N . LEU A 1 231 ? -26.853 -4.874 -16.241 1.00 89.56 231 LEU A N 1
ATOM 1754 C CA . LEU A 1 231 ? -26.350 -4.247 -1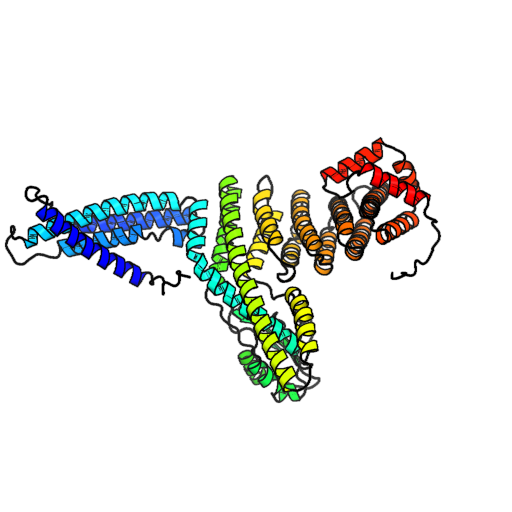5.023 1.00 89.56 231 LEU A CA 1
ATOM 1755 C C . LEU A 1 231 ? -24.838 -4.081 -15.131 1.00 89.56 231 LEU A C 1
ATOM 1757 O O . LEU A 1 231 ? -24.108 -5.066 -15.112 1.00 89.56 231 LEU A O 1
ATOM 1761 N N . ARG A 1 232 ? -24.367 -2.840 -15.158 1.00 89.06 232 ARG A N 1
ATOM 1762 C CA . ARG A 1 232 ? -22.941 -2.531 -15.091 1.00 89.06 232 ARG A CA 1
ATOM 1763 C C . ARG A 1 232 ? -22.565 -2.163 -13.667 1.00 89.06 232 ARG A C 1
ATOM 1765 O O . ARG A 1 232 ? -23.065 -1.181 -13.133 1.00 89.06 232 ARG A O 1
ATOM 1772 N N . ILE A 1 233 ? -21.712 -2.942 -13.023 1.00 87.81 233 ILE A N 1
ATOM 1773 C CA . ILE A 1 233 ? -21.191 -2.643 -11.692 1.00 87.81 233 ILE A CA 1
ATOM 1774 C C . ILE A 1 233 ? -19.941 -1.781 -11.869 1.00 87.81 233 ILE A C 1
ATOM 1776 O O . ILE A 1 233 ? -18.931 -2.255 -12.383 1.00 87.81 233 ILE A O 1
ATOM 1780 N N . THR A 1 234 ? -20.024 -0.522 -11.443 1.00 84.12 234 THR A N 1
ATOM 1781 C CA . THR A 1 234 ? -18.920 0.444 -11.538 1.00 84.12 234 THR A CA 1
ATOM 1782 C C . THR A 1 234 ? -18.056 0.472 -10.291 1.00 84.12 234 THR A C 1
ATOM 1784 O O . THR A 1 234 ? -16.842 0.638 -10.377 1.00 84.12 234 THR A O 1
ATOM 1787 N N . ALA A 1 235 ? -18.646 0.227 -9.120 1.00 79.38 235 ALA A N 1
ATOM 1788 C CA . ALA A 1 235 ? -17.856 0.034 -7.915 1.00 79.38 235 ALA A CA 1
ATOM 1789 C C . ALA A 1 235 ? -17.105 -1.301 -7.995 1.00 79.38 235 ALA A C 1
ATOM 1791 O O . ALA A 1 235 ? -17.722 -2.362 -8.103 1.00 79.38 235 ALA A O 1
ATOM 1792 N N . GLY A 1 236 ? -15.776 -1.267 -7.868 1.00 78.62 236 GLY A N 1
ATOM 1793 C CA . GLY A 1 236 ? -14.975 -2.487 -7.788 1.00 78.62 236 GLY A CA 1
ATOM 1794 C C . GLY A 1 236 ? -15.492 -3.425 -6.689 1.00 78.62 236 GLY A C 1
ATOM 1795 O O . GLY A 1 236 ? -15.898 -2.987 -5.606 1.00 78.62 236 GLY A O 1
ATOM 1796 N N . LEU A 1 237 ? -15.493 -4.733 -6.938 1.00 85.44 237 LEU A N 1
ATOM 1797 C CA . LEU A 1 237 ? -15.973 -5.697 -5.949 1.00 85.44 237 LEU A CA 1
ATOM 1798 C C . LEU A 1 237 ? -15.072 -5.715 -4.712 1.00 85.44 237 LEU A C 1
ATOM 1800 O O . LEU A 1 237 ? -13.855 -5.637 -4.807 1.00 85.44 237 LEU A O 1
ATOM 1804 N N . ALA A 1 238 ? -15.685 -5.819 -3.535 1.00 84.25 238 ALA A N 1
ATOM 1805 C CA . ALA A 1 238 ? -15.037 -5.687 -2.232 1.00 84.25 238 ALA A CA 1
ATOM 1806 C C . ALA A 1 238 ? -14.264 -4.369 -2.004 1.00 84.25 238 ALA A C 1
ATOM 1808 O O . ALA A 1 238 ? -13.475 -4.291 -1.061 1.00 84.25 238 ALA A O 1
ATOM 1809 N N . THR A 1 239 ? -14.544 -3.318 -2.779 1.00 83.19 239 THR A N 1
ATOM 1810 C CA . THR A 1 239 ? -14.002 -1.973 -2.531 1.00 83.19 239 THR A CA 1
ATOM 1811 C C . THR A 1 239 ? -14.880 -1.174 -1.569 1.00 83.19 239 THR A C 1
ATOM 1813 O O . THR A 1 239 ? -16.071 -1.455 -1.382 1.00 83.19 239 THR A O 1
ATOM 1816 N N . THR A 1 240 ? -14.271 -0.189 -0.907 1.00 83.19 240 THR A N 1
ATOM 1817 C CA . THR A 1 240 ? -14.974 0.760 -0.039 1.00 83.19 240 THR A CA 1
ATOM 1818 C C . THR A 1 240 ? -15.634 1.857 -0.865 1.00 83.19 240 THR A C 1
ATOM 1820 O O . THR A 1 240 ? -14.945 2.526 -1.628 1.00 83.19 240 THR A O 1
ATOM 1823 N N . VAL A 1 241 ? -16.922 2.092 -0.634 1.00 86.25 241 VAL A N 1
ATOM 1824 C CA . VAL A 1 241 ? -17.688 3.211 -1.200 1.00 86.25 241 VAL A CA 1
ATOM 1825 C C . VAL A 1 241 ? -18.266 4.070 -0.085 1.00 86.25 241 VAL A C 1
ATOM 1827 O O . VAL A 1 241 ? -18.585 3.566 1.002 1.00 86.25 241 VAL A O 1
ATOM 1830 N N . ASN A 1 242 ? -18.418 5.359 -0.351 1.00 86.56 242 ASN A N 1
ATOM 1831 C CA . ASN A 1 242 ? -19.115 6.309 0.499 1.00 86.56 242 ASN A CA 1
ATOM 1832 C C . ASN A 1 242 ? -20.624 6.290 0.233 1.00 86.56 242 ASN A C 1
ATOM 1834 O O . ASN A 1 242 ? -21.146 5.562 -0.609 1.00 86.56 242 ASN A O 1
ATOM 1838 N N . ARG A 1 243 ? -21.364 7.054 1.039 1.00 86.81 243 ARG A N 1
ATOM 1839 C CA . ARG A 1 243 ? -22.791 7.277 0.799 1.00 86.81 243 ARG A CA 1
ATOM 1840 C C . ARG A 1 243 ? -22.931 8.139 -0.457 1.00 86.81 243 ARG A C 1
ATOM 1842 O O . ARG A 1 243 ? -22.216 9.121 -0.579 1.00 86.81 243 ARG A O 1
ATOM 1849 N N . TYR A 1 244 ? -23.889 7.789 -1.309 1.00 88.44 244 TYR A N 1
ATOM 1850 C CA . TYR A 1 244 ? -24.196 8.435 -2.589 1.00 88.44 244 TYR A CA 1
ATOM 1851 C C . TYR A 1 244 ? -23.235 8.160 -3.746 1.00 88.44 244 TYR A C 1
ATOM 1853 O O . TYR A 1 244 ? -23.616 8.454 -4.874 1.00 88.44 244 TYR A O 1
ATOM 1861 N N . ASP A 1 245 ? -22.101 7.499 -3.509 1.00 88.50 245 ASP A N 1
ATOM 1862 C CA . ASP A 1 245 ? -21.253 6.996 -4.593 1.00 88.50 245 ASP A CA 1
ATOM 1863 C C . ASP A 1 245 ? -22.054 6.080 -5.522 1.00 88.50 245 ASP A C 1
ATOM 1865 O O . ASP A 1 245 ? -22.837 5.233 -5.067 1.00 88.50 245 ASP A O 1
ATOM 1869 N N . THR A 1 246 ? -21.850 6.224 -6.827 1.00 88.44 246 THR A N 1
ATOM 1870 C CA . THR A 1 246 ? -22.471 5.343 -7.812 1.00 88.44 246 THR A CA 1
ATOM 1871 C C . THR A 1 246 ? -21.846 3.956 -7.716 1.00 88.44 246 THR A C 1
ATOM 1873 O O . THR A 1 246 ? -20.640 3.793 -7.874 1.00 88.44 246 THR A O 1
ATOM 1876 N N . ILE A 1 247 ? -22.667 2.944 -7.430 1.00 89.44 247 ILE A N 1
ATOM 1877 C CA . ILE A 1 247 ? -22.207 1.556 -7.275 1.00 89.44 247 ILE A CA 1
ATOM 1878 C C . ILE A 1 247 ? -22.427 0.720 -8.531 1.00 89.44 247 ILE A C 1
ATOM 1880 O O . ILE A 1 247 ? -21.724 -0.268 -8.744 1.00 89.44 247 ILE A O 1
ATOM 1884 N N . ALA A 1 248 ? -23.433 1.075 -9.326 1.00 90.25 248 ALA A N 1
ATOM 1885 C CA . ALA A 1 248 ? -23.773 0.398 -10.564 1.00 90.25 248 ALA A CA 1
ATOM 1886 C C . ALA A 1 248 ? -24.621 1.309 -11.459 1.00 90.25 248 ALA A C 1
ATOM 1888 O O . ALA A 1 248 ? -25.217 2.271 -10.982 1.00 90.25 248 ALA A O 1
ATOM 1889 N N . HIS A 1 249 ? -24.728 0.954 -12.731 1.00 90.25 249 HIS A N 1
ATOM 1890 C CA . HIS A 1 249 ? -25.592 1.575 -13.721 1.00 90.25 249 HIS A CA 1
ATOM 1891 C C . HIS A 1 249 ? -26.504 0.516 -14.342 1.00 90.25 249 HIS A C 1
ATOM 1893 O O . HIS A 1 249 ? -26.093 -0.616 -14.614 1.00 90.25 249 HIS A O 1
ATOM 1899 N N . ALA A 1 250 ? -27.765 0.881 -14.543 1.00 90.81 250 ALA A N 1
ATOM 1900 C CA . ALA A 1 250 ? -28.710 0.112 -15.335 1.00 90.81 250 ALA A CA 1
ATOM 1901 C C . ALA A 1 250 ? -28.590 0.557 -16.792 1.00 90.81 250 ALA A C 1
ATOM 1903 O O . ALA A 1 250 ? -28.817 1.733 -17.078 1.00 90.81 250 ALA A O 1
ATOM 1904 N N . VAL A 1 251 ? -28.245 -0.369 -17.683 1.00 89.19 251 VAL A N 1
ATOM 1905 C CA . VAL A 1 251 ? -28.035 -0.108 -19.110 1.00 89.19 251 VAL A CA 1
ATOM 1906 C C . VAL A 1 251 ? -29.201 -0.729 -19.891 1.00 89.19 251 VAL A C 1
ATOM 1908 O O . VAL A 1 251 ? -29.216 -1.951 -20.079 1.00 89.19 251 VAL A O 1
ATOM 1911 N N . PRO A 1 252 ? -30.226 0.061 -20.261 1.00 87.19 252 PRO A N 1
ATOM 1912 C CA . PRO A 1 252 ? -31.381 -0.414 -21.017 1.00 87.19 252 PRO A CA 1
ATOM 1913 C C . PRO A 1 252 ? -31.008 -0.800 -22.449 1.00 87.19 252 PRO A C 1
ATOM 1915 O O . PRO A 1 252 ? -30.089 -0.238 -23.044 1.00 87.19 252 PRO A O 1
ATOM 1918 N N . LEU A 1 253 ? -31.761 -1.746 -23.014 1.00 83.75 253 LEU A N 1
ATOM 1919 C CA . LEU A 1 253 ? -31.791 -1.951 -24.461 1.00 83.75 253 LEU A CA 1
ATOM 1920 C C . LEU A 1 253 ? -32.555 -0.786 -25.125 1.00 83.75 253 LEU A C 1
ATOM 1922 O O . LEU A 1 253 ? -33.331 -0.109 -24.445 1.00 83.75 253 LEU A O 1
ATOM 1926 N N . ARG A 1 254 ? -32.350 -0.545 -26.431 1.00 72.12 254 ARG A N 1
ATOM 1927 C CA . ARG A 1 254 ? -33.109 0.479 -27.179 1.00 72.12 254 ARG A CA 1
ATOM 1928 C C . ARG A 1 254 ? -34.612 0.330 -26.880 1.00 72.12 254 ARG A C 1
ATOM 1930 O O . ARG A 1 254 ? -35.124 -0.785 -26.854 1.00 72.12 254 ARG A O 1
ATOM 1937 N N . ASP A 1 255 ? -35.256 1.451 -26.554 1.00 78.00 255 ASP A N 1
ATOM 1938 C CA . ASP A 1 255 ? -36.686 1.580 -26.218 1.00 78.00 255 ASP A CA 1
ATOM 1939 C C . ASP A 1 255 ? -37.156 0.938 -24.894 1.00 78.00 255 ASP A C 1
ATOM 1941 O O . ASP A 1 255 ? -38.350 0.922 -24.582 1.00 78.00 255 ASP A O 1
ATOM 1945 N N . GLN A 1 256 ? -36.236 0.463 -24.046 1.00 84.94 256 GLN A N 1
ATOM 1946 C CA . GLN A 1 256 ? -36.574 -0.082 -22.731 1.00 84.94 256 GLN A CA 1
ATOM 1947 C C . GLN A 1 256 ? -36.559 0.996 -21.632 1.00 84.94 256 GLN A C 1
ATOM 1949 O O . GLN A 1 256 ? -35.527 1.593 -21.329 1.00 84.94 256 GLN A O 1
ATOM 1954 N N . SER A 1 257 ? -37.687 1.194 -20.943 1.00 83.81 257 SER A N 1
ATOM 1955 C CA . SER A 1 257 ? -37.749 2.088 -19.781 1.00 83.81 257 SER A CA 1
ATOM 1956 C C . SER A 1 257 ? -37.228 1.417 -18.502 1.00 83.81 257 SER A C 1
ATOM 1958 O O . SER A 1 257 ? -37.500 0.249 -18.210 1.00 83.81 257 SER A O 1
ATOM 1960 N N . VAL A 1 258 ? -36.465 2.172 -17.705 1.00 84.12 258 VAL A N 1
ATOM 1961 C CA . VAL A 1 258 ? -35.947 1.718 -16.406 1.00 84.12 258 VAL A CA 1
ATOM 1962 C C . VAL A 1 258 ? -36.794 2.306 -15.281 1.00 84.12 258 VAL A C 1
ATOM 1964 O O . VAL A 1 258 ? -36.693 3.490 -14.962 1.00 84.12 258 VAL A O 1
ATOM 1967 N N . ASP A 1 259 ? -37.613 1.467 -14.646 1.00 88.88 259 ASP A N 1
ATOM 1968 C CA . ASP A 1 259 ? -38.451 1.876 -13.515 1.00 88.88 259 ASP A CA 1
ATOM 1969 C C . ASP A 1 259 ? -37.612 2.124 -12.241 1.00 88.88 259 ASP A C 1
ATOM 1971 O O . ASP A 1 259 ? -36.755 1.324 -11.841 1.00 88.88 259 ASP A O 1
ATOM 1975 N N . THR A 1 260 ? -37.928 3.206 -11.526 1.00 90.06 260 THR A N 1
ATOM 1976 C CA . THR A 1 260 ? -37.396 3.521 -10.191 1.00 90.06 260 THR A CA 1
ATOM 1977 C C . THR A 1 260 ? -37.609 2.398 -9.171 1.00 90.06 260 THR A C 1
ATOM 1979 O O . THR A 1 260 ? -36.810 2.255 -8.234 1.00 90.06 260 THR A O 1
ATOM 1982 N N . ARG A 1 261 ? -38.664 1.582 -9.320 1.00 91.81 261 ARG A N 1
ATOM 1983 C CA . ARG A 1 261 ? -38.895 0.403 -8.468 1.00 91.81 261 ARG A CA 1
ATOM 1984 C C . ARG A 1 261 ? -37.821 -0.655 -8.689 1.00 91.81 261 ARG A C 1
ATOM 1986 O O . ARG A 1 261 ? -37.309 -1.205 -7.711 1.00 91.81 261 ARG A O 1
ATOM 1993 N N . TRP A 1 262 ? -37.429 -0.896 -9.940 1.00 92.19 262 TRP A N 1
ATOM 1994 C CA . TRP A 1 262 ? -36.360 -1.838 -10.263 1.00 92.19 262 TRP A CA 1
ATOM 1995 C C . TRP A 1 262 ? -35.002 -1.331 -9.768 1.00 92.19 262 TRP A C 1
ATOM 1997 O O . TRP A 1 262 ? -34.267 -2.090 -9.140 1.00 92.19 262 TRP A O 1
ATOM 2007 N N . LEU A 1 263 ? -34.702 -0.034 -9.916 1.00 91.50 263 LEU A N 1
ATOM 2008 C CA . LEU A 1 263 ? -33.474 0.555 -9.358 1.00 91.50 263 LEU A CA 1
ATOM 2009 C C . LEU A 1 263 ? -33.393 0.356 -7.836 1.00 91.50 263 LEU A C 1
ATOM 2011 O O . LEU A 1 263 ? -32.369 -0.090 -7.311 1.00 91.50 263 LEU A O 1
ATOM 2015 N N . ARG A 1 264 ? -34.495 0.603 -7.112 1.00 90.31 264 ARG A N 1
ATOM 2016 C CA . ARG A 1 264 ? -34.586 0.340 -5.663 1.00 90.31 264 ARG A CA 1
ATOM 2017 C C . ARG A 1 264 ? -34.425 -1.145 -5.332 1.00 90.31 264 ARG A C 1
ATOM 2019 O O . ARG A 1 264 ? -33.726 -1.477 -4.370 1.00 90.31 264 ARG A O 1
ATOM 2026 N N . TYR A 1 265 ? -35.041 -2.025 -6.117 1.00 91.12 265 TYR A N 1
ATOM 2027 C CA . TYR A 1 265 ? -34.923 -3.475 -5.974 1.00 91.12 265 TYR A CA 1
ATOM 2028 C C . TYR A 1 265 ? -33.467 -3.937 -6.115 1.00 91.12 265 TYR A C 1
ATOM 2030 O O . TYR A 1 265 ? -32.938 -4.593 -5.213 1.00 91.12 265 TYR A O 1
ATOM 2038 N N . THR A 1 266 ? -32.801 -3.540 -7.198 1.00 89.69 266 THR A N 1
ATOM 2039 C CA . THR A 1 266 ? -31.410 -3.892 -7.506 1.00 89.69 266 THR A CA 1
ATOM 2040 C C . THR A 1 266 ? -30.457 -3.345 -6.448 1.00 89.69 266 THR A C 1
ATOM 2042 O O . THR A 1 266 ? -29.656 -4.101 -5.888 1.00 89.69 266 THR A O 1
ATOM 2045 N N . ARG A 1 267 ? -30.622 -2.079 -6.045 1.00 89.88 267 ARG A N 1
ATOM 2046 C CA . ARG A 1 267 ? -29.854 -1.449 -4.956 1.00 89.88 267 ARG A CA 1
ATOM 2047 C C . ARG A 1 267 ? -29.900 -2.257 -3.657 1.00 89.88 267 ARG A C 1
ATOM 2049 O O . ARG A 1 267 ? -28.871 -2.507 -3.030 1.00 89.88 267 ARG A O 1
ATOM 2056 N N . ASN A 1 268 ? -31.084 -2.730 -3.265 1.00 88.00 268 ASN A N 1
ATOM 2057 C CA . ASN A 1 268 ? -31.266 -3.521 -2.043 1.00 88.00 268 ASN A CA 1
ATOM 2058 C C . ASN A 1 268 ? -30.632 -4.927 -2.128 1.00 88.00 268 ASN A C 1
ATOM 2060 O O . ASN A 1 268 ? -30.433 -5.585 -1.099 1.00 88.00 268 ASN A O 1
ATOM 2064 N N . ARG A 1 269 ? -30.311 -5.410 -3.336 1.00 89.69 269 ARG A N 1
ATOM 2065 C CA . ARG A 1 269 ? -29.718 -6.734 -3.588 1.00 89.69 269 ARG A CA 1
ATOM 2066 C C . ARG A 1 269 ? -28.200 -6.706 -3.775 1.00 89.69 269 ARG A C 1
ATOM 2068 O O . ARG A 1 269 ? -27.562 -7.677 -3.359 1.00 89.69 269 ARG A O 1
ATOM 2075 N N . ILE A 1 270 ? -27.633 -5.614 -4.296 1.00 84.69 270 ILE A N 1
ATOM 2076 C CA . ILE A 1 270 ? -26.173 -5.417 -4.400 1.00 84.69 270 ILE A CA 1
ATOM 2077 C C . ILE A 1 270 ? -25.516 -5.298 -3.007 1.00 84.69 270 ILE A C 1
ATOM 2079 O O . ILE A 1 270 ? -24.349 -5.630 -2.868 1.00 84.69 270 ILE A O 1
ATOM 2083 N N . LYS A 1 271 ? -26.290 -4.965 -1.958 1.00 82.19 271 LYS A N 1
ATOM 2084 C CA . LYS A 1 271 ? -25.926 -4.985 -0.521 1.00 82.19 271 LYS A CA 1
ATOM 2085 C C . LYS A 1 271 ? -24.545 -4.397 -0.185 1.00 82.19 271 LYS A C 1
ATOM 2087 O O . LYS A 1 271 ? -23.505 -5.032 -0.321 1.00 82.19 271 LYS A O 1
ATOM 2092 N N . ILE A 1 272 ? -24.558 -3.245 0.476 1.00 85.44 272 ILE A N 1
ATOM 2093 C CA . ILE A 1 272 ? -23.344 -2.654 1.050 1.00 85.44 272 ILE A CA 1
ATOM 2094 C C . ILE A 1 272 ? -23.096 -3.240 2.439 1.00 85.44 272 ILE A C 1
ATOM 2096 O O . ILE A 1 272 ? -23.931 -3.098 3.338 1.00 85.44 272 ILE A O 1
ATOM 2100 N N . HIS A 1 273 ? -21.957 -3.895 2.631 1.00 83.31 273 HIS A N 1
ATOM 2101 C CA . HIS A 1 273 ? -21.563 -4.530 3.883 1.00 83.31 273 HIS A CA 1
ATOM 2102 C C . HIS A 1 273 ? -20.777 -3.553 4.756 1.00 83.31 273 HIS A C 1
ATOM 2104 O O . HIS A 1 273 ? -19.729 -3.053 4.360 1.00 83.31 273 HIS A O 1
ATOM 2110 N N . ARG A 1 274 ? -21.241 -3.305 5.984 1.00 78.00 274 ARG A N 1
ATOM 2111 C CA . ARG A 1 274 ? -20.462 -2.522 6.950 1.00 78.00 274 ARG A CA 1
ATOM 2112 C C . ARG A 1 274 ? -19.384 -3.419 7.553 1.00 78.00 274 ARG A C 1
ATOM 2114 O O . ARG A 1 274 ? -19.713 -4.376 8.256 1.00 78.00 274 ARG A O 1
ATOM 2121 N N . ILE A 1 275 ? -18.110 -3.103 7.333 1.00 70.81 275 ILE A N 1
ATOM 2122 C CA . ILE A 1 275 ? -17.042 -3.694 8.141 1.00 70.81 275 ILE A CA 1
ATOM 2123 C C . ILE A 1 275 ? -16.887 -2.841 9.396 1.00 70.81 275 ILE A C 1
ATOM 2125 O O . ILE A 1 275 ? -16.380 -1.727 9.349 1.00 70.81 275 ILE A O 1
ATOM 2129 N N . ARG A 1 276 ? -17.341 -3.366 10.539 1.00 69.69 276 ARG A N 1
ATOM 2130 C CA . ARG A 1 276 ? -17.069 -2.740 11.841 1.00 69.69 276 ARG A CA 1
ATOM 2131 C C . ARG A 1 276 ? -15.552 -2.643 12.056 1.00 69.69 276 ARG A C 1
ATOM 2133 O O . ARG A 1 276 ? -14.863 -3.637 11.830 1.00 69.69 276 ARG A O 1
ATOM 2140 N N . HIS A 1 277 ? -15.088 -1.490 12.537 1.00 75.50 277 HIS A N 1
ATOM 2141 C CA . HIS A 1 277 ? -13.702 -1.189 12.924 1.00 75.50 277 HIS A CA 1
ATOM 2142 C C . HIS A 1 277 ? -12.665 -1.055 11.804 1.00 75.50 277 HIS A C 1
ATOM 2144 O O . HIS A 1 277 ? -11.497 -0.857 12.122 1.00 75.50 277 HIS A O 1
ATOM 2150 N N . ILE A 1 278 ? -13.029 -1.157 10.518 1.00 78.94 278 ILE A N 1
ATOM 2151 C CA . ILE A 1 278 ? -12.043 -0.904 9.450 1.00 78.94 278 ILE A CA 1
ATOM 2152 C C . ILE A 1 278 ? -11.607 0.559 9.443 1.00 78.94 278 ILE A C 1
ATOM 2154 O O . ILE A 1 278 ? -10.413 0.820 9.397 1.00 78.94 278 ILE A O 1
ATOM 2158 N N . ASP A 1 279 ? -12.567 1.468 9.626 1.00 77.50 279 ASP A N 1
ATOM 2159 C CA . ASP A 1 279 ? -12.314 2.904 9.724 1.00 77.50 279 ASP A CA 1
ATOM 2160 C C . ASP A 1 279 ? -11.497 3.247 10.980 1.00 77.50 279 ASP A C 1
ATOM 2162 O O . ASP A 1 279 ? -10.629 4.108 10.935 1.00 77.50 279 ASP A O 1
ATOM 2166 N N . ASP A 1 280 ? -11.719 2.540 12.094 1.00 82.12 280 ASP A N 1
ATOM 2167 C CA . ASP A 1 280 ? -10.953 2.749 13.331 1.00 82.12 280 ASP A CA 1
ATOM 2168 C C . ASP A 1 280 ? -9.480 2.344 13.145 1.00 82.12 280 ASP A C 1
ATOM 2170 O O . ASP A 1 280 ? -8.570 3.020 13.625 1.00 82.12 280 ASP A O 1
ATOM 2174 N N . ILE A 1 281 ? -9.241 1.229 12.443 1.00 87.31 281 ILE A N 1
ATOM 2175 C CA . ILE A 1 281 ? -7.896 0.709 12.171 1.00 87.31 281 ILE A CA 1
ATOM 2176 C C . ILE A 1 281 ? -7.173 1.587 11.148 1.00 87.31 281 ILE A C 1
ATOM 2178 O O . ILE A 1 281 ? -6.002 1.898 11.364 1.00 87.31 281 ILE A O 1
ATOM 2182 N N . SER A 1 282 ? -7.853 2.012 10.076 1.00 86.06 282 SER A N 1
ATOM 2183 C CA . SER A 1 282 ? -7.267 2.939 9.103 1.00 86.06 282 SER A CA 1
ATOM 2184 C C . SER A 1 282 ? -6.982 4.296 9.732 1.00 86.06 282 SER A C 1
ATOM 2186 O O . SER A 1 282 ? -5.862 4.774 9.613 1.00 86.06 282 SER A O 1
ATOM 2188 N N . SER A 1 283 ? -7.904 4.855 10.520 1.00 87.00 283 SER A N 1
ATOM 2189 C CA . SER A 1 283 ? -7.670 6.105 11.264 1.00 87.00 283 SER A CA 1
ATOM 2190 C C . SER A 1 283 ? -6.482 5.993 12.221 1.00 87.00 283 SER A C 1
ATOM 2192 O O . SER A 1 283 ? -5.725 6.946 12.385 1.00 87.00 283 SER A O 1
ATOM 2194 N N . GLY A 1 284 ? -6.291 4.828 12.848 1.00 88.12 284 GLY A N 1
ATOM 2195 C CA . GLY A 1 284 ? -5.123 4.554 13.682 1.00 88.12 284 GLY A CA 1
ATOM 2196 C C . GLY A 1 284 ? -3.812 4.534 12.893 1.00 88.12 284 GLY A C 1
ATOM 2197 O O . GLY A 1 284 ? -2.830 5.124 13.331 1.00 88.12 284 GLY A O 1
ATOM 2198 N N . ALA A 1 285 ? -3.791 3.892 11.724 1.00 92.06 285 ALA A N 1
ATOM 2199 C CA . ALA A 1 285 ? -2.610 3.867 10.863 1.00 92.06 285 ALA A CA 1
ATOM 2200 C C . ALA A 1 285 ? -2.295 5.247 10.267 1.00 92.06 285 ALA A C 1
ATOM 2202 O O . ALA A 1 285 ? -1.147 5.671 10.313 1.00 92.06 285 ALA A O 1
ATOM 2203 N N . ILE A 1 286 ? -3.312 5.984 9.813 1.00 91.25 286 ILE A N 1
ATOM 2204 C CA . ILE A 1 286 ? -3.185 7.367 9.330 1.00 91.25 286 ILE A CA 1
ATOM 2205 C C . ILE A 1 286 ? -2.626 8.270 10.432 1.00 91.25 286 ILE A C 1
ATOM 2207 O O . ILE A 1 286 ? -1.754 9.095 10.179 1.00 91.25 286 ILE A O 1
ATOM 2211 N N . ALA A 1 287 ? -3.084 8.098 11.673 1.00 89.75 287 ALA A N 1
ATOM 2212 C CA . ALA A 1 287 ? -2.551 8.844 12.803 1.00 89.75 287 ALA A CA 1
ATOM 2213 C C . ALA A 1 287 ? -1.079 8.519 13.088 1.00 89.75 287 ALA A C 1
ATOM 2215 O O . ALA A 1 287 ? -0.322 9.425 13.411 1.00 89.75 287 ALA A O 1
ATOM 2216 N N . LEU A 1 288 ? -0.653 7.261 12.940 1.00 93.12 288 LEU A N 1
ATOM 2217 C CA . LEU A 1 288 ? 0.761 6.889 13.056 1.00 93.12 288 LEU A CA 1
ATOM 2218 C C . LEU A 1 288 ? 1.604 7.470 11.911 1.00 93.12 288 LEU A C 1
ATOM 2220 O O . LEU A 1 288 ? 2.702 7.952 12.170 1.00 93.12 288 LEU A O 1
ATOM 2224 N N . SER A 1 289 ? 1.085 7.474 10.678 1.00 92.06 289 SER A N 1
ATOM 2225 C CA . SER A 1 289 ? 1.719 8.149 9.537 1.00 92.06 289 SER A CA 1
ATOM 2226 C C . SER A 1 289 ? 1.891 9.640 9.813 1.00 92.06 289 SER A C 1
ATOM 2228 O O . SER A 1 289 ? 2.998 10.160 9.695 1.00 92.06 289 SER A O 1
ATOM 2230 N N . LYS A 1 290 ? 0.825 10.310 10.269 1.00 89.94 290 LYS A N 1
ATOM 2231 C CA . LYS A 1 290 ? 0.870 11.726 10.637 1.00 89.94 290 LYS A CA 1
ATOM 2232 C C . LYS A 1 290 ? 1.874 11.988 11.760 1.00 89.94 290 LYS A C 1
ATOM 2234 O O . LYS A 1 290 ? 2.716 12.855 11.607 1.00 89.94 290 LYS A O 1
ATOM 2239 N N . LEU A 1 291 ? 1.844 11.198 12.835 1.00 90.50 291 LEU A N 1
ATOM 2240 C CA . LEU A 1 291 ? 2.803 11.321 13.936 1.00 90.50 291 LEU A CA 1
ATOM 2241 C C . LEU A 1 291 ? 4.248 11.187 13.441 1.00 90.50 291 LEU A C 1
ATOM 2243 O O . LEU A 1 291 ? 5.103 11.956 13.859 1.00 90.50 291 LEU A O 1
ATOM 2247 N N . SER A 1 292 ? 4.526 10.233 12.545 1.00 90.56 292 SER A N 1
ATOM 2248 C CA . SER A 1 292 ? 5.871 10.094 11.978 1.00 90.56 292 SER A CA 1
ATOM 2249 C C . SER A 1 292 ? 6.282 11.311 11.147 1.00 90.56 292 SER A C 1
ATOM 2251 O O . SER A 1 292 ? 7.419 11.747 11.264 1.00 90.56 292 SER A O 1
ATOM 2253 N N . ALA A 1 293 ? 5.365 11.892 10.368 1.00 87.31 293 ALA A N 1
ATOM 2254 C CA . ALA A 1 293 ? 5.632 13.093 9.583 1.00 87.31 293 ALA A CA 1
ATOM 2255 C C . ALA A 1 293 ? 5.857 14.327 10.475 1.00 87.31 293 ALA A C 1
ATOM 2257 O O . ALA A 1 293 ? 6.815 15.064 10.261 1.00 87.31 293 ALA A O 1
ATOM 2258 N N . ASP A 1 294 ? 5.034 14.505 11.512 1.00 87.31 294 ASP A N 1
ATOM 2259 C CA . ASP A 1 294 ? 5.154 15.607 12.472 1.00 87.31 294 ASP A CA 1
ATOM 2260 C C . ASP A 1 294 ? 6.508 15.544 13.219 1.00 87.31 294 ASP A C 1
ATOM 2262 O O . ASP A 1 294 ? 7.168 16.567 13.388 1.00 87.31 294 ASP A O 1
ATOM 2266 N N . LEU A 1 295 ? 6.972 14.343 13.596 1.00 87.75 295 LEU A N 1
ATOM 2267 C CA . LEU A 1 295 ? 8.280 14.140 14.246 1.00 87.75 295 LEU A CA 1
ATOM 2268 C C . LEU A 1 295 ? 9.466 14.424 13.315 1.00 87.75 295 LEU A C 1
ATOM 2270 O O . LEU A 1 295 ? 10.488 14.960 13.746 1.00 87.75 295 LEU A O 1
ATOM 2274 N N . VAL A 1 296 ? 9.334 14.079 12.033 1.00 86.12 296 VAL A N 1
ATOM 2275 C CA . VAL A 1 296 ? 10.331 14.435 11.015 1.00 86.12 296 VAL A CA 1
ATOM 2276 C C . VAL A 1 296 ? 10.400 15.950 10.849 1.00 86.12 296 VAL A C 1
ATOM 2278 O O . VAL A 1 296 ? 11.496 16.505 10.812 1.00 86.12 296 VAL A O 1
ATOM 2281 N N . ALA A 1 297 ? 9.248 16.624 10.799 1.00 83.88 297 ALA A N 1
ATOM 2282 C CA . ALA A 1 297 ? 9.181 18.078 10.703 1.00 83.88 297 ALA A CA 1
ATOM 2283 C C . ALA A 1 297 ? 9.795 18.775 11.931 1.00 83.88 297 ALA A C 1
ATOM 2285 O O . ALA A 1 297 ? 10.387 19.841 11.791 1.00 83.88 297 ALA A O 1
ATOM 2286 N N . SER A 1 298 ? 9.717 18.162 13.118 1.00 84.81 298 SER A N 1
ATOM 2287 C CA . SER A 1 298 ? 10.376 18.664 14.331 1.00 84.81 298 SER A CA 1
ATOM 2288 C C . SER A 1 298 ? 11.859 18.281 14.461 1.00 84.81 298 SER A C 1
ATOM 2290 O O . SER A 1 298 ? 12.478 18.627 15.463 1.00 84.81 298 SER A O 1
ATOM 2292 N N . GLY A 1 299 ? 12.433 17.550 13.498 1.00 85.12 299 GLY A N 1
ATOM 2293 C CA . GLY A 1 299 ? 13.843 17.138 13.500 1.00 85.12 299 GLY A CA 1
ATOM 2294 C C . GLY A 1 299 ? 14.178 15.908 14.356 1.00 85.12 299 GLY A C 1
ATOM 2295 O O . GLY A 1 299 ? 15.351 15.569 14.499 1.00 85.12 299 GLY A O 1
ATOM 2296 N N . ASP A 1 300 ? 13.183 15.199 14.899 1.00 86.88 300 ASP A N 1
ATOM 2297 C CA . ASP A 1 300 ? 13.393 13.976 15.687 1.00 86.88 300 ASP A CA 1
ATOM 2298 C C . ASP A 1 300 ? 13.304 12.725 14.796 1.00 86.88 300 ASP A C 1
ATOM 2300 O O . ASP A 1 300 ? 12.354 11.934 14.826 1.00 86.88 300 ASP A O 1
ATOM 2304 N N . PHE A 1 301 ? 14.323 12.554 13.952 1.00 86.31 301 PHE A N 1
ATOM 2305 C CA . PHE A 1 301 ? 14.382 11.463 12.975 1.00 86.31 301 PHE A CA 1
ATOM 2306 C C . PHE A 1 301 ? 14.425 10.075 13.632 1.00 86.31 301 PHE A C 1
ATOM 2308 O O . PHE A 1 301 ? 13.871 9.112 13.094 1.00 86.31 301 PHE A O 1
ATOM 2315 N N . GLY A 1 302 ? 15.061 9.966 14.803 1.00 87.00 302 GLY A N 1
ATOM 2316 C CA . GLY A 1 302 ? 15.210 8.707 15.530 1.00 87.00 302 GLY A CA 1
ATOM 2317 C C . GLY A 1 302 ? 13.868 8.167 16.015 1.00 87.00 302 GLY A C 1
ATOM 2318 O O . GLY A 1 302 ? 13.531 7.005 15.752 1.00 87.00 302 GLY A O 1
ATOM 2319 N N . THR A 1 303 ? 13.059 9.002 16.676 1.00 89.19 303 THR A N 1
ATOM 2320 C CA . THR A 1 303 ? 11.728 8.565 17.122 1.00 89.19 303 THR A CA 1
ATOM 2321 C C . THR A 1 303 ? 10.754 8.436 15.956 1.00 89.19 303 THR A C 1
ATOM 2323 O O . THR A 1 303 ? 9.969 7.481 15.941 1.00 89.19 303 THR A O 1
ATOM 2326 N N . ALA A 1 304 ? 10.848 9.296 14.936 1.00 90.19 304 ALA A N 1
ATOM 2327 C CA . ALA A 1 304 ? 10.056 9.166 13.717 1.00 90.19 304 ALA A CA 1
ATOM 2328 C C . ALA A 1 304 ? 10.262 7.801 13.047 1.00 90.19 304 ALA A C 1
ATOM 2330 O O . ALA A 1 304 ? 9.290 7.122 12.699 1.00 90.19 304 ALA A O 1
ATOM 2331 N N . HIS A 1 305 ? 11.516 7.350 12.936 1.00 90.94 305 HIS A N 1
ATOM 2332 C CA . HIS A 1 305 ? 11.838 6.040 12.382 1.00 90.94 305 HIS A CA 1
ATOM 2333 C C . HIS A 1 305 ? 11.259 4.898 13.235 1.00 90.94 305 HIS A C 1
ATOM 2335 O O . HIS A 1 305 ? 10.679 3.955 12.696 1.00 90.94 305 HIS A O 1
ATOM 2341 N N . GLN A 1 306 ? 11.313 4.988 14.569 1.00 92.25 306 GLN A N 1
ATOM 2342 C CA . GLN A 1 306 ? 10.687 3.992 15.456 1.00 92.25 306 GLN A CA 1
ATOM 2343 C C . GLN A 1 306 ? 9.156 3.932 15.297 1.00 92.25 306 GLN A C 1
ATOM 2345 O O . GLN A 1 306 ? 8.561 2.844 15.290 1.00 92.25 306 GLN A O 1
ATOM 2350 N N . VAL A 1 307 ? 8.495 5.084 15.140 1.00 93.56 307 VAL A N 1
ATOM 2351 C CA . VAL A 1 307 ? 7.050 5.154 14.867 1.00 93.56 307 VAL A CA 1
ATOM 2352 C C . VAL A 1 307 ? 6.736 4.537 13.500 1.00 93.56 307 VAL A C 1
ATOM 2354 O O . VAL A 1 307 ? 5.834 3.702 13.404 1.00 93.56 307 VAL A O 1
ATOM 2357 N N . ALA A 1 308 ? 7.524 4.851 12.471 1.00 93.12 308 ALA A N 1
ATOM 2358 C CA . ALA A 1 308 ? 7.404 4.290 11.125 1.00 93.12 308 ALA A CA 1
ATOM 2359 C C . ALA A 1 308 ? 7.606 2.763 11.088 1.00 93.12 308 ALA A C 1
ATOM 2361 O O . ALA A 1 308 ? 6.832 2.039 10.450 1.00 93.12 308 ALA A O 1
ATOM 2362 N N . GLN A 1 309 ? 8.580 2.236 11.835 1.00 94.12 309 GLN A N 1
ATOM 2363 C CA . GLN A 1 309 ? 8.753 0.793 12.033 1.00 94.12 309 GLN A CA 1
ATOM 2364 C C . GLN A 1 309 ? 7.515 0.163 12.682 1.00 94.12 309 GLN A C 1
ATOM 2366 O O . GLN A 1 309 ? 7.062 -0.911 12.279 1.00 94.12 309 GLN A O 1
ATOM 2371 N N . THR A 1 310 ? 6.941 0.828 13.687 1.00 94.88 310 THR A N 1
ATOM 2372 C CA . THR A 1 310 ? 5.746 0.345 14.394 1.00 94.88 310 THR A CA 1
ATOM 2373 C C . THR A 1 310 ? 4.514 0.343 13.482 1.00 94.88 310 THR A C 1
ATOM 2375 O O . THR A 1 310 ? 3.770 -0.643 13.466 1.00 94.88 310 THR A O 1
ATOM 2378 N N . LEU A 1 311 ? 4.330 1.394 12.676 1.00 95.56 311 LEU A N 1
ATOM 2379 C CA . LEU A 1 311 ? 3.303 1.481 11.634 1.00 95.56 311 LEU A CA 1
ATOM 2380 C C . LEU A 1 311 ? 3.441 0.333 10.627 1.00 95.56 311 LEU A C 1
ATOM 2382 O O . LEU A 1 311 ? 2.480 -0.398 10.386 1.00 95.56 311 LEU A O 1
ATOM 2386 N N . THR A 1 312 ? 4.644 0.126 10.095 1.00 95.31 312 THR A N 1
ATOM 2387 C CA . THR A 1 312 ? 4.926 -0.933 9.116 1.00 95.31 312 THR A CA 1
ATOM 2388 C C . THR A 1 312 ? 4.611 -2.314 9.694 1.00 95.31 312 THR A C 1
ATOM 2390 O O . THR A 1 312 ? 3.891 -3.103 9.078 1.00 95.31 312 THR A O 1
ATOM 2393 N N . LYS A 1 313 ? 5.054 -2.595 10.929 1.00 94.81 313 LYS A N 1
ATOM 2394 C CA . LYS A 1 313 ? 4.725 -3.842 11.646 1.00 94.81 313 LYS A CA 1
ATOM 2395 C C . LYS A 1 313 ? 3.214 -4.022 11.807 1.00 94.81 313 LYS A C 1
ATOM 2397 O O . LYS A 1 313 ? 2.715 -5.138 11.670 1.00 94.81 313 LYS A O 1
ATOM 2402 N N . PHE A 1 314 ? 2.475 -2.951 12.091 1.00 95.12 314 PHE A N 1
ATOM 2403 C CA . PHE A 1 314 ? 1.022 -3.000 12.248 1.00 95.12 314 PHE A CA 1
ATOM 2404 C C . PHE A 1 314 ? 0.293 -3.317 10.936 1.00 95.12 314 PHE A C 1
ATOM 2406 O O . PHE A 1 314 ? -0.568 -4.203 10.915 1.00 95.12 314 PHE A O 1
ATOM 2413 N N . VAL A 1 315 ? 0.661 -2.645 9.842 1.00 95.31 315 VAL A N 1
ATOM 2414 C CA . VAL A 1 315 ? 0.080 -2.884 8.512 1.00 95.31 315 VAL A CA 1
ATOM 2415 C C . VAL A 1 315 ? 0.414 -4.297 8.035 1.00 95.31 315 VAL A C 1
ATOM 2417 O O . VAL A 1 315 ? -0.499 -5.048 7.693 1.00 95.31 315 VAL A O 1
ATOM 2420 N N . ASN A 1 316 ? 1.676 -4.726 8.127 1.00 94.44 316 ASN A N 1
ATOM 2421 C CA . ASN A 1 316 ? 2.090 -6.084 7.756 1.00 94.44 316 ASN A CA 1
ATOM 2422 C C . ASN A 1 316 ? 1.391 -7.156 8.608 1.00 94.44 316 ASN A C 1
ATOM 2424 O O . ASN A 1 316 ? 0.960 -8.193 8.093 1.00 94.44 316 ASN A O 1
ATOM 2428 N N . TYR A 1 317 ? 1.179 -6.897 9.903 1.00 94.75 317 TYR A N 1
ATOM 2429 C CA . TYR A 1 317 ? 0.386 -7.778 10.762 1.00 94.75 317 TYR A CA 1
ATOM 2430 C C . TYR A 1 317 ? -1.066 -7.893 10.272 1.00 94.75 317 TYR A C 1
ATOM 2432 O O . TYR A 1 317 ? -1.608 -8.995 10.192 1.00 94.75 317 TYR A O 1
ATOM 2440 N N . HIS A 1 318 ? -1.710 -6.788 9.893 1.00 93.88 318 HIS A N 1
ATOM 2441 C CA . HIS A 1 318 ? -3.057 -6.823 9.320 1.00 93.88 318 HIS A CA 1
ATOM 2442 C C . HIS A 1 318 ? -3.103 -7.552 7.964 1.00 93.88 318 HIS A C 1
ATOM 2444 O O . HIS A 1 318 ? -4.000 -8.373 7.728 1.00 93.88 318 HIS A O 1
ATOM 2450 N N . MET A 1 319 ? -2.133 -7.286 7.086 1.00 93.38 319 MET A N 1
ATOM 2451 C CA . MET A 1 319 ? -2.056 -7.879 5.751 1.00 93.38 319 MET A CA 1
ATOM 2452 C C . MET A 1 319 ? -1.792 -9.382 5.803 1.00 93.38 319 MET A C 1
ATOM 2454 O O . MET A 1 319 ? -2.479 -10.132 5.111 1.00 93.38 319 MET A O 1
ATOM 2458 N N . SER A 1 320 ? -0.918 -9.864 6.690 1.00 93.19 320 SER A N 1
ATOM 2459 C CA . SER A 1 320 ? -0.664 -11.306 6.843 1.00 93.19 320 SER A CA 1
ATOM 2460 C C . SER A 1 320 ? -1.935 -12.084 7.219 1.00 93.19 320 SER A C 1
ATOM 2462 O O . SER A 1 320 ? -2.227 -13.128 6.626 1.00 93.19 320 SER A O 1
ATOM 2464 N N . TRP A 1 321 ? -2.768 -11.556 8.126 1.00 94.19 321 TRP A N 1
ATOM 2465 C CA . TRP A 1 321 ? -4.062 -12.162 8.469 1.00 94.19 321 TRP A CA 1
ATOM 2466 C C . TRP A 1 321 ? -5.087 -12.069 7.339 1.00 94.19 321 TRP A C 1
ATOM 2468 O O . TRP A 1 321 ? -5.903 -12.984 7.178 1.00 94.19 321 TRP A O 1
ATOM 2478 N N . THR A 1 322 ? -5.045 -10.984 6.568 1.00 92.38 322 THR A N 1
ATOM 2479 C CA . THR A 1 322 ? -5.880 -10.791 5.378 1.00 92.38 322 THR A CA 1
ATOM 2480 C C . THR A 1 322 ? -5.545 -11.843 4.322 1.00 92.38 322 THR A C 1
ATOM 2482 O O . THR A 1 322 ? -6.430 -12.611 3.941 1.00 92.38 322 THR A O 1
ATOM 2485 N N . ARG A 1 323 ? -4.263 -11.974 3.952 1.00 90.38 323 ARG A N 1
ATOM 2486 C CA . ARG A 1 323 ? -3.744 -13.003 3.036 1.00 90.38 323 ARG A CA 1
ATOM 2487 C C . ARG A 1 323 ? -4.083 -14.408 3.504 1.00 90.38 323 ARG A C 1
ATOM 2489 O O . ARG A 1 323 ? -4.709 -15.164 2.767 1.00 90.38 323 ARG A O 1
ATOM 2496 N N . SER A 1 324 ? -3.740 -14.738 4.749 1.00 91.31 324 SER A N 1
ATOM 2497 C CA . SER A 1 324 ? -3.972 -16.075 5.312 1.00 91.31 324 SER A CA 1
ATOM 2498 C C . SER A 1 324 ? -5.444 -16.461 5.236 1.00 91.31 324 SER A C 1
ATOM 2500 O O . SER A 1 324 ? -5.789 -17.587 4.874 1.00 91.31 324 SER A O 1
ATOM 2502 N N . ARG A 1 325 ? -6.345 -15.520 5.552 1.00 93.50 325 ARG A N 1
ATOM 2503 C CA . ARG A 1 325 ? -7.776 -15.802 5.483 1.00 93.50 325 ARG A CA 1
ATOM 2504 C C . ARG A 1 325 ? -8.293 -15.860 4.049 1.00 93.50 325 ARG A C 1
ATOM 2506 O O . ARG A 1 325 ? -9.152 -16.696 3.793 1.00 93.50 325 ARG A O 1
ATOM 2513 N N . ARG A 1 326 ? -7.786 -15.019 3.145 1.00 91.19 326 ARG A N 1
ATOM 2514 C CA . ARG A 1 326 ? -8.128 -15.053 1.717 1.00 91.19 326 ARG A CA 1
ATOM 2515 C C . ARG A 1 326 ? -7.761 -16.406 1.107 1.00 91.19 326 ARG A C 1
ATOM 2517 O O . ARG A 1 326 ? -8.655 -17.086 0.616 1.00 91.19 326 ARG A O 1
ATOM 2524 N N . LYS A 1 327 ? -6.504 -16.845 1.261 1.00 88.44 327 LYS A N 1
ATOM 2525 C CA . LYS A 1 327 ? -6.027 -18.160 0.791 1.00 88.44 327 LYS A CA 1
ATOM 2526 C C . LYS A 1 327 ? -6.882 -19.306 1.339 1.00 88.44 327 LYS A C 1
ATOM 2528 O O . LYS A 1 327 ? -7.300 -20.185 0.597 1.00 88.44 327 LYS A O 1
ATOM 2533 N N . ALA A 1 328 ? -7.208 -19.273 2.633 1.00 90.00 328 ALA A N 1
ATOM 2534 C CA . ALA A 1 328 ? -8.039 -20.309 3.246 1.00 90.00 328 ALA A CA 1
ATOM 2535 C C . ALA A 1 328 ? -9.479 -20.358 2.697 1.00 90.00 328 ALA A C 1
ATOM 2537 O O . ALA A 1 328 ? -10.068 -21.433 2.657 1.00 90.00 328 ALA A O 1
ATOM 2538 N N . GLU A 1 329 ? -10.079 -19.223 2.327 1.00 90.38 329 GLU A N 1
ATOM 2539 C CA . GLU A 1 329 ? -11.430 -19.197 1.745 1.00 90.38 329 GLU A CA 1
ATOM 2540 C C . GLU A 1 329 ? -11.440 -19.594 0.269 1.00 90.38 329 GLU A C 1
ATOM 2542 O O . GLU A 1 329 ? -12.360 -20.300 -0.137 1.00 90.38 329 GLU A O 1
ATOM 2547 N N . LEU A 1 330 ? -10.424 -19.194 -0.502 1.00 85.88 330 LEU A N 1
ATOM 2548 C CA . LEU A 1 330 ? -10.269 -19.606 -1.899 1.00 85.88 330 LEU A CA 1
ATOM 2549 C C . LEU A 1 330 ? -10.156 -21.131 -2.002 1.00 85.88 330 LEU A C 1
ATOM 2551 O O . LEU A 1 330 ? -11.025 -21.753 -2.606 1.00 85.88 330 LEU A O 1
ATOM 2555 N N . ARG A 1 331 ? -9.255 -21.751 -1.226 1.00 84.94 331 ARG A N 1
ATOM 2556 C CA . ARG A 1 331 ? -9.128 -23.222 -1.148 1.00 84.94 331 ARG A CA 1
ATOM 2557 C C . ARG A 1 331 ? -10.440 -23.932 -0.792 1.00 84.94 331 ARG A C 1
ATOM 2559 O O . ARG A 1 331 ? -10.728 -25.021 -1.277 1.00 84.94 331 ARG A O 1
ATOM 2566 N N . ARG A 1 332 ? -11.262 -23.331 0.079 1.00 86.88 332 ARG A N 1
ATOM 2567 C CA . ARG A 1 332 ? -12.587 -23.875 0.452 1.00 86.88 332 ARG A CA 1
ATOM 2568 C C . ARG A 1 332 ? -13.626 -23.714 -0.649 1.00 86.88 332 ARG A C 1
ATOM 2570 O O . ARG A 1 332 ? -14.618 -24.438 -0.672 1.00 86.88 332 ARG A O 1
ATOM 2577 N N . TRP A 1 333 ? -13.518 -22.675 -1.461 1.00 83.50 333 TRP A N 1
ATOM 2578 C CA . TRP A 1 333 ? -14.392 -22.488 -2.607 1.00 83.50 333 TRP A CA 1
ATOM 2579 C C . TRP A 1 333 ? -14.032 -23.483 -3.710 1.00 83.50 333 TRP A C 1
ATOM 2581 O O . TRP A 1 333 ? -14.923 -24.203 -4.157 1.00 83.50 333 TRP A O 1
ATOM 2591 N N . GLU A 1 334 ? -12.750 -23.624 -4.027 1.00 76.50 334 GLU A N 1
ATOM 2592 C CA . GLU A 1 334 ? -12.254 -24.588 -5.011 1.00 76.50 334 GLU A CA 1
ATOM 2593 C C . GLU A 1 334 ? -12.625 -26.025 -4.646 1.00 76.50 334 GLU A C 1
ATOM 2595 O O . GLU A 1 334 ? -13.198 -26.734 -5.469 1.00 76.50 334 GLU A O 1
ATOM 2600 N N . SER A 1 335 ? -12.408 -26.441 -3.393 1.00 80.56 335 SER A N 1
ATOM 2601 C CA . SER A 1 335 ? -12.773 -27.794 -2.959 1.00 80.56 335 SER A CA 1
ATOM 2602 C C . SER A 1 335 ? -14.268 -28.078 -3.123 1.00 80.56 335 SER A C 1
ATOM 2604 O O . SER A 1 335 ? -14.660 -29.193 -3.461 1.00 80.56 335 SER A O 1
ATOM 2606 N N . ARG A 1 336 ? -15.127 -27.064 -2.947 1.00 82.69 336 ARG A N 1
ATOM 2607 C CA . ARG A 1 336 ? -16.571 -27.191 -3.185 1.00 82.69 336 ARG A CA 1
ATOM 2608 C C . ARG A 1 336 ? -16.915 -27.291 -4.668 1.00 82.69 336 ARG A C 1
ATOM 2610 O O . ARG A 1 336 ? -17.846 -28.017 -4.996 1.00 82.69 336 ARG A O 1
ATOM 2617 N N . GLU A 1 337 ? -16.225 -26.566 -5.543 1.00 76.69 337 GLU A N 1
ATOM 2618 C CA . GLU A 1 337 ? -16.427 -26.672 -6.996 1.00 76.69 337 GLU A CA 1
ATOM 2619 C C . GLU A 1 337 ? -15.919 -28.020 -7.527 1.00 76.69 337 GLU A C 1
ATOM 2621 O O . GLU A 1 337 ? -16.641 -28.690 -8.260 1.00 76.69 337 GLU A O 1
ATOM 2626 N N . GLN A 1 338 ? -14.767 -28.501 -7.054 1.00 73.31 338 GLN A N 1
ATOM 2627 C CA . GLN A 1 338 ? -14.257 -29.837 -7.383 1.00 73.31 338 GLN A CA 1
ATOM 2628 C C . GLN A 1 338 ? -15.219 -30.948 -6.945 1.00 73.31 338 GLN A C 1
ATOM 2630 O O . GLN A 1 338 ? -15.481 -31.877 -7.705 1.00 73.31 338 GLN A O 1
ATOM 2635 N N . LEU A 1 339 ? -15.781 -30.858 -5.733 1.00 78.00 339 LEU A N 1
ATOM 2636 C CA . LEU A 1 339 ? -16.776 -31.825 -5.255 1.00 78.00 339 LEU A CA 1
ATOM 2637 C C . LEU A 1 339 ? -18.052 -31.825 -6.108 1.00 78.00 339 LEU A C 1
ATOM 2639 O O . LEU A 1 339 ? -18.635 -32.887 -6.313 1.00 78.00 339 LEU A O 1
ATOM 2643 N N . LYS A 1 340 ? -18.486 -30.667 -6.621 1.00 77.44 340 LYS A N 1
ATOM 2644 C CA . LYS A 1 340 ? -19.615 -30.608 -7.561 1.00 77.44 340 LYS A CA 1
ATOM 2645 C C . LYS A 1 340 ? -19.262 -31.228 -8.906 1.00 77.44 340 LYS A C 1
ATOM 2647 O O . LYS A 1 340 ? -20.007 -32.076 -9.363 1.00 77.44 340 LYS A O 1
ATOM 2652 N N . ALA A 1 341 ? -18.111 -30.885 -9.483 1.00 72.19 341 ALA A N 1
ATOM 2653 C CA . ALA A 1 341 ? -17.671 -31.456 -10.756 1.00 72.19 341 ALA A CA 1
ATOM 2654 C C . ALA A 1 341 ? -17.540 -32.989 -10.691 1.00 72.19 341 ALA A C 1
ATOM 2656 O O . ALA A 1 341 ? -17.913 -33.681 -11.635 1.00 72.19 341 ALA A O 1
ATOM 2657 N N . LYS A 1 342 ? -17.080 -33.527 -9.549 1.00 71.19 342 LYS A N 1
ATOM 2658 C CA . LYS A 1 342 ? -17.081 -34.974 -9.275 1.00 71.19 342 LYS A CA 1
ATOM 2659 C C . LYS A 1 342 ? -18.492 -35.554 -9.222 1.00 71.19 342 LYS A C 1
ATOM 2661 O O . LYS A 1 342 ? -18.729 -36.608 -9.794 1.00 71.19 342 LYS A O 1
ATOM 2666 N N . ARG A 1 343 ? -19.422 -34.880 -8.538 1.00 72.31 343 ARG A N 1
ATOM 2667 C CA . ARG A 1 343 ? -20.829 -35.304 -8.465 1.00 72.31 343 ARG A CA 1
ATOM 2668 C C . ARG A 1 343 ? -21.503 -35.298 -9.838 1.00 72.31 343 ARG A C 1
ATOM 2670 O O . ARG A 1 343 ? -22.337 -36.156 -10.096 1.00 72.31 343 ARG A O 1
ATOM 2677 N N . ASP A 1 344 ? -21.127 -34.358 -10.694 1.00 76.25 344 ASP A N 1
ATOM 2678 C CA . ASP A 1 344 ? -21.679 -34.203 -12.037 1.00 76.25 344 ASP A CA 1
ATOM 2679 C C . ASP A 1 344 ? -20.974 -35.119 -13.071 1.00 76.25 344 ASP A C 1
ATOM 2681 O O . ASP A 1 344 ? -21.212 -34.984 -14.266 1.00 76.25 344 ASP A O 1
ATOM 2685 N N . ASN A 1 345 ? -20.123 -36.065 -12.627 1.00 69.00 345 ASN A N 1
ATOM 2686 C CA . ASN A 1 345 ? -19.334 -36.998 -13.452 1.00 69.00 345 ASN A CA 1
ATOM 2687 C C . ASN A 1 345 ? -18.434 -36.328 -14.511 1.00 69.00 345 ASN A C 1
ATOM 2689 O O . ASN A 1 345 ? -18.127 -36.925 -15.539 1.00 69.00 345 ASN A O 1
ATOM 2693 N N . VAL A 1 346 ? -17.978 -35.097 -14.264 1.00 62.75 346 VAL A N 1
ATOM 2694 C CA . VAL A 1 346 ? -17.207 -34.320 -15.250 1.00 62.75 346 VAL A CA 1
ATOM 2695 C C . VAL A 1 346 ? -15.695 -34.602 -15.191 1.00 62.75 346 VAL A C 1
ATOM 2697 O O . VAL A 1 346 ? -14.998 -34.329 -16.160 1.00 62.75 346 VAL A O 1
ATOM 2700 N N . LEU A 1 347 ? -15.150 -35.138 -14.086 1.00 59.94 347 LEU A N 1
ATOM 2701 C CA . LEU A 1 347 ? -13.694 -35.296 -13.901 1.00 59.94 347 LEU A CA 1
ATOM 2702 C C . LEU A 1 347 ? -13.299 -36.600 -13.195 1.00 59.94 347 LEU A C 1
ATOM 2704 O O . LEU A 1 347 ? -13.864 -36.946 -12.152 1.00 59.94 347 LEU A O 1
ATOM 2708 N N . SER A 1 348 ? -12.249 -37.263 -13.693 1.00 67.69 348 SER A N 1
ATOM 2709 C CA . SER A 1 348 ? -11.615 -38.403 -13.014 1.00 67.69 348 SER A CA 1
ATOM 2710 C C . SER A 1 348 ? -10.786 -37.968 -11.789 1.00 67.69 348 SER A C 1
ATOM 2712 O O . SER A 1 348 ? -10.395 -36.806 -11.633 1.00 67.69 348 SER A O 1
ATOM 2714 N N . MET A 1 349 ? -10.479 -38.904 -10.878 1.00 58.25 349 MET A N 1
ATOM 2715 C CA . MET A 1 349 ? -9.752 -38.606 -9.631 1.00 58.25 349 MET A CA 1
ATOM 2716 C C . MET A 1 349 ? -8.344 -38.037 -9.889 1.00 58.25 349 MET A C 1
ATOM 2718 O O . MET A 1 349 ? -7.929 -37.106 -9.196 1.00 58.25 349 MET A O 1
ATOM 2722 N N . ARG A 1 350 ? -7.641 -38.533 -10.914 1.00 58.00 350 ARG A N 1
ATOM 2723 C CA . ARG A 1 350 ? -6.280 -38.108 -11.279 1.00 58.00 350 ARG A CA 1
ATOM 2724 C C . ARG A 1 350 ? -6.258 -36.714 -11.912 1.00 58.00 350 ARG A C 1
ATOM 2726 O O . ARG A 1 350 ? -5.434 -35.886 -11.529 1.00 58.00 350 ARG A O 1
ATOM 2733 N N . GLU A 1 351 ? -7.217 -36.420 -12.788 1.00 62.03 351 GLU A N 1
ATOM 2734 C CA . GLU A 1 351 ? -7.402 -35.081 -13.367 1.00 62.03 351 GLU A CA 1
ATOM 2735 C C . GLU A 1 351 ? -7.757 -34.053 -12.293 1.00 62.03 351 GLU A C 1
ATOM 2737 O O . GLU A 1 351 ? -7.247 -32.937 -12.318 1.00 62.03 351 GLU A O 1
ATOM 2742 N N . SER A 1 352 ? -8.551 -34.440 -11.286 1.00 61.16 352 SER A N 1
ATOM 2743 C CA . SER A 1 352 ? -8.915 -33.533 -10.191 1.00 61.16 352 SER A CA 1
ATOM 2744 C C . SER A 1 352 ? -7.714 -33.082 -9.347 1.00 61.16 352 SER A C 1
ATOM 2746 O O . SER A 1 352 ? -7.681 -31.939 -8.899 1.00 61.16 352 SER A O 1
ATOM 2748 N N . VAL A 1 353 ? -6.705 -33.943 -9.165 1.00 62.16 353 VAL A N 1
ATOM 2749 C CA . VAL A 1 353 ? -5.485 -33.621 -8.401 1.00 62.16 353 VAL A CA 1
ATOM 2750 C C . VAL A 1 353 ? -4.552 -32.719 -9.210 1.00 62.16 353 VAL A C 1
ATOM 2752 O O . VAL A 1 353 ? -4.063 -31.721 -8.680 1.00 62.16 353 VAL A O 1
ATOM 2755 N N . LEU A 1 354 ? -4.354 -33.020 -10.498 1.00 62.66 354 LEU A N 1
ATOM 2756 C CA . LEU A 1 354 ? -3.524 -32.205 -11.394 1.00 62.66 354 LEU A CA 1
ATOM 2757 C C . LEU A 1 354 ? -4.132 -30.814 -11.623 1.00 62.66 354 LEU A C 1
ATOM 2759 O O . LEU A 1 354 ? -3.423 -29.812 -11.530 1.00 62.66 354 LEU A O 1
ATOM 2763 N N . LEU A 1 355 ? -5.453 -30.736 -11.818 1.00 61.50 355 LEU A N 1
ATOM 2764 C CA . LEU A 1 355 ? -6.176 -29.466 -11.882 1.00 61.50 355 LEU A CA 1
ATOM 2765 C C . LEU A 1 355 ? -6.060 -28.697 -10.567 1.00 61.50 355 LEU A C 1
ATOM 2767 O O . LEU A 1 355 ? -5.803 -27.501 -10.603 1.00 61.50 355 LEU A O 1
ATOM 2771 N N . SER A 1 356 ? -6.160 -29.366 -9.412 1.00 55.16 356 SER A N 1
ATOM 2772 C CA . SER A 1 356 ? -6.010 -28.712 -8.106 1.00 55.16 356 SER A CA 1
ATOM 2773 C C . SER A 1 356 ? -4.618 -28.114 -7.889 1.00 55.16 356 SER A C 1
ATOM 2775 O O . SER A 1 356 ? -4.510 -27.043 -7.294 1.00 55.16 356 SER A O 1
ATOM 2777 N N . ALA A 1 357 ? -3.558 -28.784 -8.349 1.00 55.78 357 ALA A N 1
ATOM 2778 C CA . ALA A 1 357 ? -2.192 -28.271 -8.257 1.00 55.78 357 ALA A CA 1
ATOM 2779 C C . ALA A 1 357 ? -1.981 -27.073 -9.201 1.00 55.78 357 ALA A C 1
ATOM 2781 O O . ALA A 1 357 ? -1.489 -26.028 -8.773 1.00 55.78 357 ALA A O 1
ATOM 2782 N N . ALA A 1 358 ? -2.443 -27.183 -10.452 1.00 54.53 358 ALA A N 1
ATOM 2783 C CA . ALA A 1 358 ? -2.376 -26.103 -11.436 1.00 54.53 358 ALA A CA 1
ATOM 2784 C C . ALA A 1 358 ? -3.235 -24.883 -11.041 1.00 54.53 358 ALA A C 1
ATOM 2786 O O . ALA A 1 358 ? -2.841 -23.738 -11.265 1.00 54.53 358 ALA A O 1
ATOM 2787 N N . GLN A 1 359 ? -4.394 -25.102 -10.411 1.00 58.75 359 GLN A N 1
ATOM 2788 C CA . GLN A 1 359 ? -5.251 -24.031 -9.899 1.00 58.75 359 GLN A CA 1
ATOM 2789 C C . GLN A 1 359 ? -4.703 -23.384 -8.637 1.00 58.75 359 GLN A C 1
ATOM 2791 O O . GLN A 1 359 ? -4.712 -22.161 -8.575 1.00 58.75 359 GLN A O 1
ATOM 2796 N N . SER A 1 360 ? -4.132 -24.140 -7.693 1.00 53.00 360 SER A N 1
ATOM 2797 C CA . SER A 1 360 ? -3.494 -23.537 -6.515 1.00 53.00 360 SER A CA 1
ATOM 2798 C C . SER A 1 360 ? -2.337 -22.606 -6.900 1.00 53.00 360 SER A C 1
ATOM 2800 O O . SER A 1 360 ? -2.114 -21.614 -6.208 1.00 53.00 360 SER A O 1
ATOM 2802 N N . ALA A 1 361 ? -1.620 -22.901 -7.991 1.00 52.19 361 ALA A N 1
ATOM 2803 C CA . ALA A 1 361 ? -0.597 -22.012 -8.544 1.00 52.19 361 ALA A CA 1
ATOM 2804 C C . ALA A 1 361 ? -1.208 -20.744 -9.177 1.00 52.19 361 ALA A C 1
ATOM 2806 O O . ALA A 1 361 ? -0.687 -19.649 -8.981 1.00 52.19 361 ALA A O 1
ATOM 2807 N N . ARG A 1 362 ? -2.352 -20.865 -9.871 1.00 58.50 362 ARG A N 1
ATOM 2808 C CA . ARG A 1 362 ? -3.112 -19.718 -10.412 1.00 58.50 362 ARG A CA 1
ATOM 2809 C C . ARG A 1 362 ? -3.797 -18.873 -9.333 1.00 58.50 362 ARG A C 1
ATOM 2811 O O . ARG A 1 362 ? -3.976 -17.677 -9.510 1.00 58.50 362 ARG A O 1
ATOM 2818 N N . ASP A 1 363 ? -4.201 -19.456 -8.213 1.00 52.41 363 ASP A N 1
ATOM 2819 C CA . ASP A 1 363 ? -4.915 -18.747 -7.145 1.00 52.41 363 ASP A CA 1
ATOM 2820 C C . ASP A 1 363 ? -3.993 -17.864 -6.306 1.00 52.41 363 ASP A C 1
ATOM 2822 O O . ASP A 1 363 ? -4.392 -16.784 -5.860 1.00 52.41 363 ASP A O 1
ATOM 2826 N N . ASP A 1 364 ? -2.737 -18.282 -6.156 1.00 55.19 364 ASP A N 1
ATOM 2827 C CA . ASP A 1 364 ? -1.688 -17.427 -5.614 1.00 55.19 364 ASP A CA 1
ATOM 2828 C C . ASP A 1 364 ? -1.290 -16.306 -6.589 1.00 55.19 364 ASP A C 1
ATOM 2830 O O . ASP A 1 364 ? -0.673 -15.342 -6.130 1.00 55.19 364 ASP A O 1
ATOM 2834 N N . SER A 1 365 ? -1.712 -16.380 -7.866 1.00 60.75 365 SER A N 1
ATOM 2835 C CA . SER A 1 365 ? -1.503 -15.324 -8.861 1.00 60.75 365 SER A CA 1
ATOM 2836 C C . SER A 1 365 ? -2.676 -14.357 -9.086 1.00 60.75 365 SER A C 1
ATOM 2838 O O . SER A 1 365 ? -2.550 -13.349 -9.784 1.00 60.75 365 SER A O 1
ATOM 2840 N N . ARG A 1 366 ? -3.844 -14.618 -8.483 1.00 71.62 366 ARG A N 1
ATOM 2841 C CA . ARG A 1 366 ? -5.037 -13.782 -8.692 1.00 71.62 366 ARG A CA 1
ATOM 2842 C C . ARG A 1 366 ? -4.942 -12.455 -7.948 1.00 71.62 366 ARG A C 1
ATOM 2844 O O . ARG A 1 366 ? -4.858 -12.401 -6.717 1.00 71.62 366 ARG A O 1
ATOM 2851 N N . VAL A 1 367 ? -5.073 -11.376 -8.713 1.00 79.38 367 VAL A N 1
ATOM 2852 C CA . VAL A 1 367 ? -5.204 -10.011 -8.206 1.00 79.38 367 VAL A CA 1
ATOM 2853 C C . VAL A 1 367 ? -6.411 -9.913 -7.274 1.00 79.38 367 VAL A C 1
ATOM 2855 O O . VAL A 1 367 ? -7.547 -10.219 -7.646 1.00 79.38 367 VAL A O 1
ATOM 2858 N N . ALA A 1 368 ? -6.169 -9.492 -6.035 1.00 83.56 368 ALA A N 1
ATOM 2859 C CA . ALA A 1 368 ? -7.221 -9.292 -5.058 1.00 83.56 368 ALA A CA 1
ATOM 2860 C C . ALA A 1 368 ? -7.697 -7.835 -5.057 1.00 83.56 368 ALA A C 1
ATOM 2862 O O . ALA A 1 368 ? -6.911 -6.919 -5.301 1.00 83.56 368 ALA A O 1
ATOM 2863 N N . PRO A 1 369 ? -8.961 -7.588 -4.680 1.00 83.88 369 PRO A N 1
ATOM 2864 C CA . PRO A 1 369 ? -9.437 -6.232 -4.455 1.00 83.88 369 PRO A CA 1
ATOM 2865 C C . PRO A 1 369 ? -8.578 -5.479 -3.441 1.00 83.88 369 PRO A C 1
ATOM 2867 O O . PRO A 1 369 ? -8.170 -6.047 -2.423 1.00 83.88 369 PRO A O 1
ATOM 2870 N N . ILE A 1 370 ? -8.368 -4.188 -3.689 1.00 85.94 370 ILE A N 1
ATOM 2871 C CA . ILE A 1 370 ? -7.502 -3.318 -2.889 1.00 85.94 370 ILE A CA 1
ATOM 2872 C C . ILE A 1 370 ? -7.897 -3.341 -1.403 1.00 85.94 370 ILE A C 1
ATOM 2874 O O . ILE A 1 370 ? -9.060 -3.135 -1.041 1.00 85.94 370 ILE A O 1
ATOM 2878 N N . ASN A 1 371 ? -6.917 -3.566 -0.519 1.00 89.25 371 ASN A N 1
ATOM 2879 C CA . ASN A 1 371 ? -7.119 -3.404 0.920 1.00 89.25 371 ASN A CA 1
ATOM 2880 C C . ASN A 1 371 ? -7.082 -1.902 1.270 1.00 89.25 371 ASN A C 1
ATOM 2882 O O . ASN A 1 371 ? -6.060 -1.262 1.020 1.00 89.25 371 ASN A O 1
ATOM 2886 N N . PRO A 1 372 ? -8.138 -1.340 1.888 1.00 86.38 372 PRO A N 1
ATOM 2887 C CA . PRO A 1 372 ? -8.200 0.092 2.170 1.00 86.38 372 PRO A CA 1
ATOM 2888 C C . PRO A 1 372 ? -7.106 0.556 3.137 1.00 86.38 372 PRO A C 1
ATOM 2890 O O . PRO A 1 372 ? -6.563 1.632 2.945 1.00 86.38 372 PRO A O 1
ATOM 2893 N N . LEU A 1 373 ? -6.718 -0.260 4.126 1.00 90.81 373 LEU A N 1
ATOM 2894 C CA . LEU A 1 373 ? -5.647 0.101 5.061 1.00 90.81 373 LEU A CA 1
ATOM 2895 C C . LEU A 1 373 ? -4.310 0.273 4.334 1.00 90.81 373 LEU A C 1
ATOM 2897 O O . LEU A 1 373 ? -3.610 1.253 4.560 1.00 90.81 373 LEU A O 1
ATOM 2901 N N . LEU A 1 374 ? -3.960 -0.698 3.484 1.00 92.81 374 LEU A N 1
ATOM 2902 C CA . LEU A 1 374 ? -2.712 -0.667 2.726 1.00 92.81 374 LEU A CA 1
ATOM 2903 C C . LEU A 1 374 ? -2.709 0.510 1.749 1.00 92.81 374 LEU A C 1
ATOM 2905 O O . LEU A 1 374 ? -1.726 1.242 1.694 1.00 92.81 374 LEU A O 1
ATOM 2909 N N . ARG A 1 375 ? -3.825 0.719 1.039 1.00 91.19 375 ARG A N 1
ATOM 2910 C CA . ARG A 1 375 ? -4.005 1.843 0.117 1.00 91.19 375 ARG A CA 1
ATOM 2911 C C . ARG A 1 375 ? -3.811 3.182 0.815 1.00 91.19 375 ARG A C 1
ATOM 2913 O O . ARG A 1 375 ? -3.005 3.976 0.354 1.00 91.19 375 ARG A O 1
ATOM 2920 N N . ASP A 1 376 ? -4.539 3.424 1.904 1.00 90.75 376 ASP A N 1
ATOM 2921 C CA . ASP A 1 376 ? -4.535 4.720 2.582 1.00 90.75 376 ASP A CA 1
ATOM 2922 C C . ASP A 1 376 ? -3.126 5.043 3.117 1.00 90.75 376 ASP A C 1
ATOM 2924 O O . ASP A 1 376 ? -2.646 6.163 2.959 1.00 90.75 376 ASP A O 1
ATOM 2928 N N . VAL A 1 377 ? -2.420 4.052 3.681 1.00 94.00 377 VAL A N 1
ATOM 2929 C CA . VAL A 1 377 ? -1.043 4.238 4.168 1.00 94.00 377 VAL A CA 1
ATOM 2930 C C . VAL A 1 377 ? -0.061 4.455 3.017 1.00 94.00 377 VAL A C 1
ATOM 2932 O O . VAL A 1 377 ? 0.716 5.402 3.082 1.00 94.00 377 VAL A O 1
ATOM 2935 N N . LEU A 1 378 ? -0.089 3.632 1.961 1.00 94.38 378 LEU A N 1
ATOM 2936 C CA . LEU A 1 378 ? 0.807 3.815 0.812 1.00 94.38 378 LEU A CA 1
ATOM 2937 C C . LEU A 1 378 ? 0.579 5.172 0.144 1.00 94.38 378 LEU A C 1
ATOM 2939 O O . LEU A 1 378 ? 1.543 5.884 -0.097 1.00 94.38 378 LEU A O 1
ATOM 2943 N N . GLN A 1 379 ? -0.674 5.576 -0.073 1.00 93.00 379 GLN A N 1
ATOM 2944 C CA . GLN A 1 379 ? -0.985 6.870 -0.681 1.00 93.00 379 GLN A CA 1
ATOM 2945 C C . GLN A 1 379 ? -0.454 8.042 0.146 1.00 93.00 379 GLN A C 1
ATOM 2947 O O . GLN A 1 379 ? 0.173 8.944 -0.406 1.00 93.00 379 GLN A O 1
ATOM 2952 N N . ILE A 1 380 ? -0.669 8.024 1.465 1.00 91.81 380 ILE A N 1
ATOM 2953 C CA . ILE A 1 380 ? -0.190 9.088 2.356 1.00 91.81 380 ILE A CA 1
ATOM 2954 C C . ILE A 1 380 ? 1.337 9.122 2.390 1.00 91.81 380 ILE A C 1
ATOM 2956 O O . ILE A 1 380 ? 1.919 10.194 2.247 1.00 91.81 380 ILE A O 1
ATOM 2960 N N . MET A 1 381 ? 1.993 7.971 2.559 1.00 92.62 381 MET A N 1
ATOM 2961 C CA . MET A 1 381 ? 3.452 7.926 2.687 1.00 92.62 381 MET A CA 1
ATOM 2962 C C . MET A 1 381 ? 4.151 8.236 1.362 1.00 92.62 381 MET A C 1
ATOM 2964 O O . MET A 1 381 ? 5.152 8.941 1.374 1.00 92.62 381 MET A O 1
ATOM 2968 N N . THR A 1 382 ? 3.607 7.799 0.223 1.00 92.56 382 THR A N 1
ATOM 2969 C CA . THR A 1 382 ? 4.125 8.162 -1.102 1.00 92.56 382 THR A CA 1
ATOM 2970 C C . THR A 1 382 ? 4.000 9.660 -1.355 1.00 92.56 382 THR A C 1
ATOM 2972 O O . THR A 1 382 ? 4.992 10.295 -1.698 1.00 92.56 382 THR A O 1
ATOM 2975 N N . ARG A 1 383 ? 2.824 10.257 -1.120 1.00 90.94 383 ARG A N 1
ATOM 2976 C CA . ARG A 1 383 ? 2.649 11.711 -1.274 1.00 90.94 383 ARG A CA 1
ATOM 2977 C C . ARG A 1 383 ? 3.547 12.491 -0.322 1.00 90.94 383 ARG A C 1
ATOM 2979 O O . ARG A 1 383 ? 4.186 13.448 -0.736 1.00 90.94 383 ARG A O 1
ATOM 2986 N N . SER A 1 384 ? 3.662 12.040 0.928 1.00 88.69 384 SER A N 1
ATOM 2987 C CA . SER A 1 384 ? 4.564 12.649 1.906 1.00 88.69 384 SER A CA 1
ATOM 2988 C C . SER A 1 384 ? 6.034 12.527 1.504 1.00 88.69 384 SER A C 1
ATOM 2990 O O . SER A 1 384 ? 6.791 13.445 1.793 1.00 88.69 384 SER A O 1
ATOM 2992 N N . ALA A 1 385 ? 6.446 11.431 0.860 1.00 87.50 385 ALA A N 1
ATOM 2993 C CA . ALA A 1 385 ? 7.814 11.256 0.374 1.00 87.50 385 ALA A CA 1
ATOM 2994 C C . ALA A 1 385 ? 8.142 12.232 -0.762 1.00 87.50 385 ALA A C 1
ATOM 2996 O O . ALA A 1 385 ? 9.225 12.807 -0.776 1.00 87.50 385 ALA A O 1
ATOM 2997 N N . VAL A 1 386 ? 7.200 12.440 -1.688 1.00 87.44 386 VAL A N 1
ATOM 2998 C CA . VAL A 1 386 ? 7.371 13.363 -2.823 1.00 87.44 386 VAL A CA 1
ATOM 2999 C C . VAL A 1 386 ? 7.314 14.824 -2.372 1.00 87.44 386 VAL A C 1
ATOM 3001 O O . VAL A 1 386 ? 8.097 15.640 -2.846 1.00 87.44 386 VAL A O 1
ATOM 3004 N N . ALA A 1 387 ? 6.427 15.152 -1.429 1.00 83.19 387 ALA A N 1
ATOM 3005 C CA . ALA A 1 387 ? 6.288 16.507 -0.900 1.00 83.19 387 ALA A CA 1
ATOM 3006 C C . ALA A 1 387 ? 7.434 16.919 0.043 1.00 83.19 387 ALA A C 1
ATOM 3008 O O . ALA A 1 387 ? 7.692 18.111 0.217 1.00 83.19 387 ALA A O 1
ATOM 3009 N N . ALA A 1 388 ? 8.113 15.959 0.682 1.00 71.94 388 ALA A N 1
ATOM 3010 C CA . ALA A 1 388 ? 9.183 16.252 1.626 1.00 71.94 388 ALA A CA 1
ATOM 3011 C C . ALA A 1 388 ? 10.382 16.921 0.934 1.00 71.94 388 ALA A C 1
ATOM 3013 O O . ALA A 1 388 ? 10.942 16.402 -0.029 1.00 71.94 388 ALA A O 1
ATOM 3014 N N . SER A 1 389 ? 10.814 18.056 1.487 1.00 60.09 389 SER A N 1
ATOM 3015 C CA . SER A 1 389 ? 12.048 18.751 1.110 1.00 60.09 389 SER A CA 1
ATOM 3016 C C . SER A 1 389 ? 13.073 18.623 2.248 1.00 60.09 389 SER A C 1
ATOM 3018 O O . SER A 1 389 ? 12.728 18.841 3.408 1.00 60.09 389 SER A O 1
ATOM 3020 N N . GLY A 1 390 ? 14.327 18.262 1.945 1.00 59.62 390 GLY A N 1
ATOM 3021 C CA . GLY A 1 390 ? 15.428 18.189 2.929 1.00 59.62 390 GLY A CA 1
ATOM 3022 C C . GLY A 1 390 ? 15.724 16.785 3.509 1.00 59.62 390 GLY A C 1
ATOM 3023 O O . GLY A 1 390 ? 15.356 15.783 2.906 1.00 59.62 390 GLY A O 1
ATOM 3024 N N . PRO A 1 391 ? 16.400 16.659 4.674 1.00 51.78 391 PRO A N 1
ATOM 3025 C CA . PRO A 1 391 ? 16.828 15.369 5.262 1.00 51.78 391 PRO A CA 1
ATOM 3026 C C . PRO A 1 391 ? 15.670 14.454 5.716 1.00 51.78 391 PRO A C 1
ATOM 3028 O O . PRO A 1 391 ? 15.872 13.287 6.049 1.00 51.78 391 PRO A O 1
ATOM 3031 N N . ALA A 1 392 ? 14.439 14.968 5.673 1.00 53.12 392 ALA A N 1
ATOM 3032 C CA . ALA A 1 392 ? 13.174 14.286 5.940 1.00 53.12 392 ALA A CA 1
ATOM 3033 C C . ALA A 1 392 ? 12.846 13.103 5.003 1.00 53.12 392 ALA A C 1
ATOM 3035 O O . ALA A 1 392 ? 11.935 12.324 5.294 1.00 53.12 392 ALA A O 1
ATOM 3036 N N . VAL A 1 393 ? 13.574 12.954 3.892 1.00 59.72 393 VAL A N 1
ATOM 3037 C CA . VAL A 1 393 ? 13.265 12.008 2.803 1.00 59.72 393 VAL A CA 1
ATOM 3038 C C . VAL A 1 393 ? 13.272 10.537 3.256 1.00 59.72 393 VAL A C 1
ATOM 3040 O O . VAL A 1 393 ? 12.497 9.732 2.748 1.00 59.72 393 VAL A O 1
ATOM 3043 N N . GLY A 1 394 ? 14.059 10.177 4.275 1.00 75.88 394 GLY A N 1
ATOM 3044 C CA . GLY A 1 394 ? 14.274 8.770 4.632 1.00 75.88 394 GLY A CA 1
ATOM 3045 C C . GLY A 1 394 ? 13.085 8.044 5.277 1.00 75.88 394 GLY A C 1
ATOM 3046 O O . GLY A 1 394 ? 12.926 6.840 5.075 1.00 75.88 394 GLY A O 1
ATOM 3047 N N . VAL A 1 395 ? 12.238 8.720 6.065 1.00 86.75 395 VAL A N 1
ATOM 3048 C CA . VAL A 1 395 ? 11.199 8.027 6.861 1.00 86.75 395 VAL A CA 1
ATOM 3049 C C . VAL A 1 395 ? 9.982 7.621 6.018 1.00 86.75 395 VAL A C 1
ATOM 3051 O O . VAL A 1 395 ? 9.592 6.450 6.088 1.00 86.75 395 VAL A O 1
ATOM 3054 N N . PRO A 1 396 ? 9.379 8.508 5.200 1.00 88.19 396 PRO A N 1
ATOM 3055 C CA . PRO A 1 396 ? 8.292 8.109 4.311 1.00 88.19 396 PRO A CA 1
ATOM 3056 C C . PRO A 1 396 ? 8.728 7.056 3.288 1.00 88.19 396 PRO A C 1
ATOM 3058 O O . PRO A 1 396 ? 8.031 6.055 3.101 1.00 88.19 396 PRO A O 1
ATOM 3061 N N . GLU A 1 397 ? 9.922 7.228 2.712 1.00 89.38 397 GLU A N 1
ATOM 3062 C CA . GLU A 1 397 ? 10.539 6.274 1.788 1.00 89.38 397 GLU A CA 1
ATOM 3063 C C . GLU A 1 397 ? 10.746 4.902 2.449 1.00 89.38 397 GLU A C 1
ATOM 3065 O O . GLU A 1 397 ? 10.379 3.875 1.874 1.00 89.38 397 GLU A O 1
ATOM 3070 N N . TYR A 1 398 ? 11.233 4.869 3.695 1.00 91.69 398 TYR A N 1
ATOM 3071 C CA . TYR A 1 398 ? 11.386 3.634 4.467 1.00 91.69 398 TYR A CA 1
ATOM 3072 C C . TYR A 1 398 ? 10.067 2.866 4.615 1.00 91.69 398 TYR A C 1
ATOM 3074 O O . TYR A 1 398 ? 10.052 1.641 4.460 1.00 91.69 398 TYR A O 1
ATOM 3082 N N . VAL A 1 399 ? 8.957 3.554 4.910 1.00 93.19 399 VAL A N 1
ATOM 3083 C CA . VAL A 1 399 ? 7.651 2.891 5.052 1.00 93.19 399 VAL A CA 1
ATOM 3084 C C . VAL A 1 399 ? 7.183 2.337 3.714 1.00 93.19 399 VAL A C 1
ATOM 3086 O O . VAL A 1 399 ? 6.772 1.178 3.666 1.00 93.19 399 VAL A O 1
ATOM 3089 N N . VAL A 1 400 ? 7.282 3.113 2.630 1.00 94.12 400 VAL A N 1
ATOM 3090 C CA . VAL A 1 400 ? 6.917 2.645 1.282 1.00 94.12 400 VAL A CA 1
ATOM 3091 C C . VAL A 1 400 ? 7.744 1.416 0.910 1.00 94.12 400 VAL A C 1
ATOM 3093 O O . VAL A 1 400 ? 7.167 0.367 0.625 1.00 94.12 400 VAL A O 1
ATOM 3096 N N . ARG A 1 401 ? 9.077 1.491 1.022 1.00 93.94 401 ARG A N 1
ATOM 3097 C CA . ARG A 1 401 ? 9.988 0.366 0.764 1.00 93.94 401 ARG A CA 1
ATOM 3098 C C . ARG A 1 401 ? 9.619 -0.864 1.589 1.00 93.94 401 ARG A C 1
ATOM 3100 O O . ARG A 1 401 ? 9.513 -1.962 1.054 1.00 93.94 401 ARG A O 1
ATOM 3107 N N . SER A 1 402 ? 9.401 -0.689 2.890 1.00 94.19 402 SER A N 1
ATOM 3108 C CA . SER A 1 402 ? 9.129 -1.811 3.790 1.00 94.19 402 SER A CA 1
ATOM 3109 C C . SER A 1 402 ? 7.772 -2.463 3.526 1.00 94.19 402 SER A C 1
ATOM 3111 O O . SER A 1 402 ? 7.642 -3.679 3.681 1.00 94.19 402 SER A O 1
ATOM 3113 N N . LEU A 1 403 ? 6.758 -1.688 3.134 1.00 94.75 403 LEU A N 1
ATOM 3114 C CA . LEU A 1 403 ? 5.448 -2.220 2.755 1.00 94.75 403 LEU A CA 1
ATOM 3115 C C . LEU A 1 403 ? 5.497 -2.921 1.394 1.00 94.75 403 LEU A C 1
ATOM 3117 O O . LEU A 1 403 ? 4.933 -4.008 1.273 1.00 94.75 403 LEU A O 1
ATOM 3121 N N . LEU A 1 404 ? 6.202 -2.352 0.411 1.00 93.88 404 LEU A N 1
ATOM 3122 C CA . LEU A 1 404 ? 6.395 -2.962 -0.906 1.00 93.88 404 LEU A CA 1
ATOM 3123 C C . LEU A 1 404 ? 7.132 -4.300 -0.798 1.00 93.88 404 LEU A C 1
ATOM 3125 O O . LEU A 1 404 ? 6.604 -5.299 -1.279 1.00 93.88 404 LEU A O 1
ATOM 3129 N N . ALA A 1 405 ? 8.245 -4.354 -0.061 1.00 91.19 405 ALA A N 1
ATOM 3130 C CA . ALA A 1 405 ? 9.041 -5.572 0.121 1.00 91.19 405 ALA A CA 1
ATOM 3131 C C . ALA A 1 405 ? 8.251 -6.743 0.739 1.00 91.19 405 ALA A C 1
ATOM 3133 O O . ALA A 1 405 ? 8.520 -7.907 0.463 1.00 91.19 405 ALA A O 1
ATOM 3134 N N . HIS A 1 406 ? 7.252 -6.452 1.581 1.00 87.69 406 HIS A N 1
ATOM 3135 C CA . HIS A 1 406 ? 6.399 -7.477 2.200 1.00 87.69 406 HIS A CA 1
ATOM 3136 C C . HIS A 1 406 ? 5.105 -7.741 1.423 1.00 87.69 406 HIS A C 1
ATOM 3138 O O . HIS A 1 406 ? 4.315 -8.606 1.835 1.00 87.69 406 HIS A O 1
ATOM 3144 N N . SER A 1 407 ? 4.856 -6.981 0.356 1.00 87.38 407 SER A N 1
ATOM 3145 C CA . SER A 1 407 ? 3.689 -7.122 -0.503 1.00 87.38 407 SER A CA 1
ATOM 3146 C C . SER A 1 407 ? 3.922 -8.168 -1.587 1.00 87.38 407 SER A C 1
ATOM 3148 O O . SER A 1 407 ? 5.047 -8.507 -1.944 1.00 87.38 407 SER A O 1
ATOM 3150 N N . THR A 1 408 ? 2.826 -8.696 -2.113 1.00 85.50 408 THR A N 1
ATOM 3151 C CA . THR A 1 408 ? 2.839 -9.602 -3.272 1.00 85.50 408 THR A CA 1
ATOM 3152 C C . THR A 1 408 ? 2.064 -8.950 -4.407 1.00 85.50 408 THR A C 1
ATOM 3154 O O . THR A 1 408 ? 1.171 -8.152 -4.112 1.00 85.50 408 THR A O 1
ATOM 3157 N N . HIS A 1 409 ? 2.308 -9.346 -5.657 1.00 82.44 409 HIS A N 1
ATOM 3158 C CA . HIS A 1 409 ? 1.588 -8.824 -6.830 1.00 82.44 409 HIS A CA 1
ATOM 3159 C C . HIS A 1 409 ? 0.050 -8.883 -6.653 1.00 82.44 409 HIS A C 1
ATOM 3161 O O . HIS A 1 409 ? -0.675 -7.965 -7.024 1.00 82.44 409 HIS A O 1
ATOM 3167 N N . THR A 1 410 ? -0.471 -9.885 -5.924 1.00 83.62 410 THR A N 1
ATOM 3168 C CA . THR A 1 410 ? -1.909 -9.992 -5.596 1.00 83.62 410 THR A CA 1
ATOM 3169 C C . THR A 1 410 ? -2.498 -8.802 -4.827 1.00 83.62 410 THR A C 1
ATOM 3171 O O . THR A 1 410 ? -3.719 -8.668 -4.755 1.00 83.62 410 THR A O 1
ATOM 3174 N N . GLU A 1 411 ? -1.674 -7.985 -4.169 1.00 86.38 411 GLU A N 1
ATOM 3175 C CA . GLU A 1 411 ? -2.107 -6.858 -3.336 1.00 86.38 411 GLU A CA 1
ATOM 3176 C C . GLU A 1 411 ? -2.121 -5.522 -4.092 1.00 86.38 411 GLU A C 1
ATOM 3178 O O . GLU A 1 411 ? -2.615 -4.547 -3.527 1.00 86.38 411 GLU A O 1
ATOM 3183 N N . LEU A 1 412 ? -1.620 -5.477 -5.338 1.00 88.25 412 LEU A N 1
ATOM 3184 C CA . LEU A 1 412 ? -1.500 -4.271 -6.177 1.00 88.25 412 LEU A CA 1
ATOM 3185 C C . LEU A 1 412 ? -0.747 -3.110 -5.507 1.00 88.25 412 LEU A C 1
ATOM 3187 O O . LEU A 1 412 ? -1.004 -1.940 -5.793 1.00 88.25 412 LEU A O 1
ATOM 3191 N N . ALA A 1 413 ? 0.162 -3.415 -4.576 1.00 92.06 413 ALA A N 1
ATOM 3192 C CA . ALA A 1 413 ? 0.880 -2.401 -3.808 1.00 92.06 413 ALA A CA 1
ATOM 3193 C C . ALA A 1 413 ? 1.711 -1.482 -4.710 1.00 92.06 413 ALA A C 1
ATOM 3195 O O . ALA A 1 413 ? 1.651 -0.266 -4.552 1.00 92.06 413 ALA A O 1
ATOM 3196 N N . VAL A 1 414 ? 2.387 -2.066 -5.704 1.00 92.69 414 VAL A N 1
ATOM 3197 C CA . VAL A 1 414 ? 3.158 -1.341 -6.717 1.00 92.69 414 VAL A CA 1
ATOM 3198 C C . VAL A 1 414 ? 2.266 -0.352 -7.467 1.00 92.69 414 VAL A C 1
ATOM 3200 O O . VAL A 1 414 ? 2.530 0.844 -7.433 1.00 92.69 414 VAL A O 1
ATOM 3203 N N . SER A 1 415 ? 1.158 -0.814 -8.056 1.00 91.50 415 SER A N 1
ATOM 3204 C CA . SER A 1 415 ? 0.243 0.058 -8.804 1.00 91.50 415 SER A CA 1
ATOM 3205 C C . SER A 1 415 ? -0.328 1.180 -7.931 1.00 91.50 415 SER A C 1
ATOM 3207 O O . SER A 1 415 ? -0.404 2.325 -8.370 1.00 91.50 415 SER A O 1
ATOM 3209 N N . MET A 1 416 ? -0.697 0.882 -6.678 1.00 92.25 416 MET A N 1
ATOM 3210 C CA . MET A 1 416 ? -1.183 1.895 -5.733 1.00 92.25 416 MET A CA 1
ATOM 3211 C C . MET A 1 416 ? -0.133 2.967 -5.442 1.00 92.25 416 MET A C 1
ATOM 3213 O O . MET A 1 416 ? -0.482 4.144 -5.386 1.00 92.25 416 MET A O 1
ATOM 3217 N N . THR A 1 417 ? 1.126 2.570 -5.258 1.00 93.69 417 THR A N 1
ATOM 3218 C CA . THR A 1 417 ? 2.242 3.496 -5.049 1.00 93.69 417 THR A CA 1
ATOM 3219 C C . THR A 1 417 ? 2.491 4.347 -6.289 1.00 93.69 417 THR A C 1
ATOM 3221 O O . THR A 1 417 ? 2.594 5.563 -6.160 1.00 93.69 417 THR A O 1
ATOM 3224 N N . THR A 1 418 ? 2.501 3.759 -7.485 1.00 93.69 418 THR A N 1
ATOM 3225 C CA . THR A 1 418 ? 2.731 4.499 -8.733 1.00 93.69 418 THR A CA 1
ATOM 3226 C C . THR A 1 418 ? 1.655 5.557 -8.986 1.00 93.69 418 THR A C 1
ATOM 3228 O O . THR A 1 418 ? 1.973 6.716 -9.251 1.00 93.69 418 THR A O 1
ATOM 3231 N N . PHE A 1 419 ? 0.376 5.205 -8.817 1.00 91.81 419 PHE A N 1
ATOM 3232 C CA . PHE A 1 419 ? -0.728 6.165 -8.955 1.00 91.81 419 PHE A CA 1
ATOM 3233 C C . PHE A 1 419 ? -0.784 7.207 -7.832 1.00 91.81 419 PHE A C 1
ATOM 3235 O O . PHE A 1 419 ? -1.426 8.244 -7.985 1.00 91.81 419 PHE A O 1
ATOM 3242 N N . ALA A 1 420 ? -0.155 6.945 -6.684 1.00 92.62 420 ALA A N 1
ATOM 3243 C CA . ALA A 1 420 ? -0.134 7.890 -5.574 1.00 92.62 420 ALA A CA 1
ATOM 3244 C C . ALA A 1 420 ? 0.831 9.062 -5.791 1.00 92.62 420 ALA A C 1
ATOM 3246 O O . ALA A 1 420 ? 0.685 10.070 -5.096 1.00 92.62 420 ALA A O 1
ATOM 3247 N N . ILE A 1 421 ? 1.791 8.938 -6.714 1.00 92.00 421 ILE A N 1
ATOM 3248 C CA . ILE A 1 421 ? 2.757 9.992 -7.043 1.00 92.00 421 ILE A CA 1
ATOM 3249 C C . ILE A 1 421 ? 1.999 11.172 -7.665 1.00 92.00 421 ILE A C 1
ATOM 3251 O O . ILE A 1 421 ? 1.350 10.976 -8.693 1.00 92.00 421 ILE A O 1
ATOM 3255 N N . PRO A 1 422 ? 2.039 12.377 -7.074 1.00 88.69 422 PRO A N 1
ATOM 3256 C CA . PRO A 1 422 ? 1.297 13.529 -7.572 1.00 88.69 422 PRO A CA 1
ATOM 3257 C C . PRO A 1 422 ? 2.075 14.221 -8.699 1.00 88.69 422 PRO A C 1
ATOM 3259 O O . PRO A 1 422 ? 2.805 15.171 -8.450 1.00 88.69 422 PRO A O 1
ATOM 3262 N N . VAL A 1 423 ? 1.947 13.726 -9.934 1.00 86.69 423 VAL A N 1
ATOM 3263 C CA . VAL A 1 423 ? 2.700 14.245 -11.096 1.00 86.69 423 VAL A CA 1
ATOM 3264 C C . VAL A 1 423 ? 2.453 15.737 -11.322 1.00 86.69 423 VAL A C 1
ATOM 3266 O O . VAL A 1 423 ? 3.407 16.474 -11.536 1.00 86.69 423 VAL A O 1
ATOM 3269 N N . ASP A 1 424 ? 1.214 16.192 -11.134 1.00 85.62 424 ASP A N 1
ATOM 3270 C CA . ASP A 1 424 ? 0.833 17.603 -11.282 1.00 85.62 424 ASP A CA 1
ATOM 3271 C C . ASP A 1 424 ? 1.477 18.533 -10.228 1.00 85.62 424 ASP A C 1
ATOM 3273 O O . ASP A 1 424 ? 1.497 19.747 -10.404 1.00 85.62 424 ASP A O 1
ATOM 3277 N N . GLU A 1 425 ? 2.001 17.990 -9.120 1.00 85.50 425 GLU A N 1
ATOM 3278 C CA . GLU A 1 425 ? 2.629 18.757 -8.027 1.00 85.50 425 GLU A CA 1
ATOM 3279 C C . GLU A 1 425 ? 4.175 18.753 -8.099 1.00 85.50 425 GLU A C 1
ATOM 3281 O O . GLU A 1 425 ? 4.845 19.332 -7.228 1.00 85.50 425 GLU A O 1
ATOM 3286 N N . VAL A 1 426 ? 4.759 18.091 -9.109 1.00 85.06 426 VAL A N 1
ATOM 3287 C CA . VAL A 1 426 ? 6.212 18.023 -9.340 1.00 85.06 426 VAL A CA 1
ATOM 3288 C C . VAL A 1 426 ? 6.667 19.256 -10.125 1.00 85.06 426 VAL A C 1
ATOM 3290 O O . VAL A 1 426 ? 6.804 19.234 -11.340 1.00 85.06 426 VAL A O 1
ATOM 3293 N N . ASP A 1 427 ? 6.921 20.342 -9.400 1.00 85.25 427 ASP A N 1
ATOM 3294 C CA . ASP A 1 427 ? 7.325 21.661 -9.925 1.00 85.25 427 ASP A CA 1
ATOM 3295 C C . ASP A 1 427 ? 8.848 21.921 -9.882 1.00 85.25 427 ASP A C 1
ATOM 3297 O O . ASP A 1 427 ? 9.344 22.968 -10.306 1.00 85.25 427 ASP A O 1
ATOM 3301 N N . SER A 1 428 ? 9.617 20.993 -9.311 1.00 87.31 428 SER A N 1
ATOM 3302 C CA . SER A 1 428 ? 11.032 21.186 -8.993 1.00 87.31 428 SER A CA 1
ATOM 3303 C C . SER A 1 428 ? 11.831 19.896 -9.130 1.00 87.31 428 SER A C 1
ATOM 3305 O O . SER A 1 428 ? 11.337 18.797 -8.875 1.00 87.31 428 SER A O 1
ATOM 3307 N N . VAL A 1 429 ? 13.116 20.034 -9.476 1.00 86.31 429 VAL A N 1
ATOM 3308 C CA . VAL A 1 429 ? 14.040 18.895 -9.631 1.00 86.31 429 VAL A CA 1
ATOM 3309 C C . VAL A 1 429 ? 14.179 18.106 -8.324 1.00 86.31 429 VAL A C 1
ATOM 3311 O O . VAL A 1 429 ? 14.285 16.886 -8.342 1.00 86.31 429 VAL A O 1
ATOM 3314 N N . THR A 1 430 ? 14.112 18.763 -7.165 1.00 86.06 430 THR A N 1
ATOM 3315 C CA . THR A 1 430 ? 14.150 18.087 -5.858 1.00 86.06 430 THR A CA 1
ATOM 3316 C C . THR A 1 430 ? 12.961 17.146 -5.664 1.00 86.06 430 THR A C 1
ATOM 3318 O O . THR A 1 430 ? 13.160 15.985 -5.302 1.00 86.06 430 THR A O 1
ATOM 3321 N N . LYS A 1 431 ? 11.736 17.602 -5.962 1.00 87.94 431 LYS A N 1
ATOM 3322 C CA . LYS A 1 431 ? 10.534 16.755 -5.927 1.00 87.94 431 LYS A CA 1
ATOM 3323 C C . LYS A 1 431 ? 10.583 15.657 -6.985 1.00 87.94 431 LYS A C 1
ATOM 3325 O O . LYS A 1 431 ? 10.200 14.525 -6.687 1.00 87.94 431 LYS A O 1
ATOM 3330 N N . LEU A 1 432 ? 11.103 15.958 -8.180 1.00 89.69 432 LEU A N 1
ATOM 3331 C CA . LEU A 1 432 ? 11.319 14.965 -9.234 1.00 89.69 432 LEU A CA 1
ATOM 3332 C C . LEU A 1 432 ? 12.223 13.836 -8.734 1.00 89.69 432 LEU A C 1
ATOM 3334 O O . LEU A 1 432 ? 11.868 12.668 -8.864 1.00 89.69 432 LEU A O 1
ATOM 3338 N N . MET A 1 433 ? 13.354 14.166 -8.106 1.00 89.00 433 MET A N 1
ATOM 3339 C CA . MET A 1 433 ? 14.280 13.165 -7.573 1.00 89.00 433 MET A CA 1
ATOM 3340 C C . MET A 1 433 ? 13.643 12.317 -6.465 1.00 89.00 433 MET A C 1
ATOM 3342 O O . MET A 1 433 ? 13.867 11.106 -6.422 1.00 89.00 433 MET A O 1
ATOM 3346 N N . SER A 1 434 ? 12.809 12.902 -5.600 1.00 88.62 434 SER A N 1
ATOM 3347 C CA . SER A 1 434 ? 12.030 12.142 -4.609 1.00 88.62 434 SER A CA 1
ATOM 3348 C C . SER A 1 434 ? 11.012 11.204 -5.270 1.00 88.62 434 SER A C 1
ATOM 3350 O O . SER A 1 434 ? 10.903 10.039 -4.883 1.00 88.62 434 SER A O 1
ATOM 3352 N N . ALA A 1 435 ? 10.300 11.667 -6.301 1.00 91.00 435 ALA A N 1
ATOM 3353 C CA . ALA A 1 435 ? 9.364 10.846 -7.069 1.00 91.00 435 ALA A CA 1
ATOM 3354 C C . ALA A 1 435 ? 10.076 9.699 -7.805 1.00 91.00 435 ALA A C 1
ATOM 3356 O O . ALA A 1 435 ? 9.629 8.556 -7.729 1.00 91.00 435 ALA A O 1
ATOM 3357 N N . ILE A 1 436 ? 11.230 9.975 -8.419 1.00 91.19 436 ILE A N 1
ATOM 3358 C CA . ILE A 1 436 ? 12.116 8.991 -9.051 1.00 91.19 436 ILE A CA 1
ATOM 3359 C C . ILE A 1 436 ? 12.536 7.898 -8.064 1.00 91.19 436 ILE A C 1
ATOM 3361 O O . ILE A 1 436 ? 12.493 6.719 -8.410 1.00 91.19 436 ILE A O 1
ATOM 3365 N N . ARG A 1 437 ? 12.903 8.243 -6.821 1.00 90.19 437 ARG A N 1
ATOM 3366 C CA . ARG A 1 437 ? 13.265 7.240 -5.801 1.00 90.19 437 ARG A CA 1
ATOM 3367 C C . ARG A 1 437 ? 12.098 6.309 -5.489 1.00 90.19 437 ARG A C 1
ATOM 3369 O O . ARG A 1 437 ? 12.282 5.094 -5.438 1.00 90.19 437 ARG A O 1
ATOM 3376 N N . ILE A 1 438 ? 10.889 6.851 -5.342 1.00 92.31 438 ILE A N 1
ATOM 3377 C CA . ILE A 1 438 ? 9.687 6.039 -5.114 1.00 92.31 438 ILE A CA 1
ATOM 3378 C C . ILE A 1 438 ? 9.348 5.177 -6.339 1.00 92.31 438 ILE A C 1
ATOM 3380 O O . ILE A 1 438 ? 9.050 3.993 -6.168 1.00 92.31 438 ILE A O 1
ATOM 3384 N N . LEU A 1 439 ? 9.437 5.725 -7.557 1.00 92.69 439 LEU A N 1
ATOM 3385 C CA . LEU A 1 439 ? 9.265 4.961 -8.800 1.00 92.69 439 LEU A CA 1
ATOM 3386 C C . LEU A 1 439 ? 10.269 3.817 -8.883 1.00 92.69 439 LEU A C 1
ATOM 3388 O O . LEU A 1 439 ? 9.880 2.695 -9.188 1.00 92.69 439 LEU A O 1
ATOM 3392 N N . ARG A 1 440 ? 11.537 4.070 -8.551 1.00 91.69 440 ARG A N 1
ATOM 3393 C CA . ARG A 1 440 ? 12.584 3.049 -8.533 1.00 91.69 440 ARG A CA 1
ATOM 3394 C C . ARG A 1 440 ? 12.269 1.939 -7.535 1.00 91.69 440 ARG A C 1
ATOM 3396 O O . ARG A 1 440 ? 12.386 0.772 -7.887 1.00 91.69 440 ARG A O 1
ATOM 3403 N N . LEU A 1 441 ? 11.825 2.269 -6.320 1.00 92.25 441 LEU A N 1
ATOM 3404 C CA . LEU A 1 441 ? 11.406 1.263 -5.334 1.00 92.25 441 LEU A CA 1
ATOM 3405 C C . LEU A 1 441 ? 10.233 0.412 -5.841 1.00 92.25 441 LEU A C 1
ATOM 3407 O O . LEU A 1 441 ? 10.242 -0.807 -5.677 1.00 92.25 441 LEU A O 1
ATOM 3411 N N . ALA A 1 442 ? 9.240 1.043 -6.472 1.00 94.31 442 ALA A N 1
ATOM 3412 C CA . ALA A 1 442 ? 8.105 0.351 -7.074 1.00 94.31 442 ALA A CA 1
ATOM 3413 C C . ALA A 1 442 ? 8.541 -0.541 -8.253 1.00 94.31 442 ALA A C 1
ATOM 3415 O O . ALA A 1 442 ? 8.100 -1.687 -8.352 1.00 94.31 442 ALA A O 1
ATOM 3416 N N . ALA A 1 443 ? 9.443 -0.046 -9.103 1.00 93.56 443 ALA A N 1
ATOM 3417 C CA . ALA A 1 443 ? 9.995 -0.758 -10.249 1.00 93.56 443 ALA A CA 1
ATOM 3418 C C . ALA A 1 443 ? 10.792 -1.987 -9.835 1.00 93.56 443 ALA A C 1
ATOM 3420 O O . ALA A 1 443 ? 10.487 -3.078 -10.309 1.00 93.56 443 ALA A O 1
ATOM 3421 N N . LEU A 1 444 ? 11.742 -1.843 -8.910 1.00 92.25 444 LEU A N 1
ATOM 3422 C CA . LEU A 1 444 ? 12.526 -2.969 -8.404 1.00 92.25 444 LEU A CA 1
ATOM 3423 C C . LEU A 1 444 ? 11.614 -4.054 -7.823 1.00 92.25 444 LEU A C 1
ATOM 3425 O O . LEU A 1 444 ? 11.760 -5.218 -8.180 1.00 92.25 444 LEU A O 1
ATOM 3429 N N . GLN A 1 445 ? 10.600 -3.669 -7.042 1.00 93.69 445 GLN A N 1
ATOM 3430 C CA . GLN A 1 445 ? 9.620 -4.623 -6.523 1.00 93.69 445 GLN A CA 1
ATOM 3431 C C . GLN A 1 445 ? 8.821 -5.313 -7.643 1.00 93.69 445 GLN A C 1
ATOM 3433 O O . GLN A 1 445 ? 8.553 -6.508 -7.552 1.00 93.69 445 GLN A O 1
ATOM 3438 N N . SER A 1 446 ? 8.428 -4.590 -8.698 1.00 93.19 446 SER A N 1
ATOM 3439 C CA . SER A 1 446 ? 7.712 -5.181 -9.840 1.00 93.19 446 SER A CA 1
ATOM 3440 C C . SER A 1 446 ? 8.578 -6.156 -10.640 1.00 93.19 446 SER A C 1
ATOM 3442 O O . SER A 1 446 ? 8.079 -7.190 -11.081 1.00 93.19 446 SER A O 1
ATOM 3444 N N . LEU A 1 447 ? 9.877 -5.864 -10.772 1.00 91.88 447 LEU A N 1
ATOM 3445 C CA . LEU A 1 447 ? 10.853 -6.715 -11.452 1.00 91.88 447 LEU A CA 1
ATOM 3446 C C . LEU A 1 447 ? 11.131 -7.980 -10.635 1.00 91.88 447 LEU A C 1
ATOM 3448 O O . LEU A 1 447 ? 11.055 -9.077 -11.181 1.00 91.88 447 LEU A O 1
ATOM 3452 N N . GLU A 1 448 ? 11.320 -7.853 -9.317 1.00 90.88 448 GLU A N 1
ATOM 3453 C CA . GLU A 1 448 ? 11.424 -8.995 -8.395 1.00 90.88 448 GLU A CA 1
ATOM 3454 C C . GLU A 1 448 ? 10.171 -9.886 -8.426 1.00 90.88 448 GLU A C 1
ATOM 3456 O O . GLU A 1 448 ? 10.265 -11.106 -8.303 1.00 90.88 448 GLU A O 1
ATOM 3461 N N . GLN A 1 449 ? 8.990 -9.288 -8.617 1.00 89.25 449 GLN A N 1
ATOM 3462 C CA . GLN A 1 449 ? 7.720 -10.003 -8.776 1.00 89.25 449 GLN A CA 1
ATOM 3463 C C . GLN A 1 449 ? 7.464 -10.505 -10.208 1.00 89.25 449 GLN A C 1
ATOM 3465 O O . GLN A 1 449 ? 6.459 -11.185 -10.419 1.00 89.25 449 GLN A O 1
ATOM 3470 N N . GLN A 1 450 ? 8.344 -10.185 -11.165 1.00 90.06 450 GLN A N 1
ATOM 3471 C CA . GLN A 1 450 ? 8.211 -10.467 -12.600 1.00 90.06 450 GLN A CA 1
ATOM 3472 C C . GLN A 1 450 ? 6.864 -9.999 -13.193 1.00 90.06 450 GLN A C 1
ATOM 3474 O O . GLN A 1 450 ? 6.288 -10.635 -14.077 1.00 90.06 450 GLN A O 1
ATOM 3479 N N . GLU A 1 451 ? 6.337 -8.871 -12.704 1.00 88.94 451 GLU A N 1
ATOM 3480 C CA . GLU A 1 451 ? 5.022 -8.356 -13.090 1.00 88.94 451 GLU A CA 1
ATOM 3481 C C . GLU A 1 451 ? 5.124 -7.302 -14.209 1.00 88.94 451 GLU A C 1
ATOM 3483 O O . GLU A 1 451 ? 5.216 -6.097 -13.961 1.00 88.94 451 GLU A O 1
ATOM 3488 N N . LEU A 1 452 ? 5.038 -7.753 -15.467 1.00 90.62 452 LEU A N 1
ATOM 3489 C CA . LEU A 1 452 ? 5.140 -6.891 -16.656 1.00 90.62 452 LEU A CA 1
ATOM 3490 C C . LEU A 1 452 ? 4.113 -5.751 -16.684 1.00 90.62 452 LEU A C 1
ATOM 3492 O O . LEU A 1 452 ? 4.433 -4.639 -17.097 1.00 90.62 452 LEU A O 1
ATOM 3496 N N . THR A 1 453 ? 2.877 -6.009 -16.257 1.00 90.81 453 THR A N 1
ATOM 3497 C CA . THR A 1 453 ? 1.799 -5.010 -16.254 1.00 90.81 453 THR A CA 1
ATOM 3498 C C . THR A 1 453 ? 2.082 -3.864 -15.294 1.00 90.81 453 THR A C 1
ATOM 3500 O O . THR A 1 453 ? 1.911 -2.703 -15.661 1.00 90.81 453 THR A O 1
ATOM 3503 N N . ALA A 1 454 ? 2.549 -4.173 -14.082 1.00 90.88 454 ALA A N 1
ATOM 3504 C CA . ALA A 1 454 ? 2.925 -3.155 -13.112 1.00 90.88 454 ALA A CA 1
ATOM 3505 C C . ALA A 1 454 ? 4.175 -2.392 -13.564 1.00 90.88 454 ALA A C 1
ATOM 3507 O O . ALA A 1 454 ? 4.209 -1.170 -13.431 1.00 90.88 454 ALA A O 1
ATOM 3508 N N . PHE A 1 455 ? 5.157 -3.083 -14.152 1.00 94.88 455 PHE A N 1
ATOM 3509 C CA . PHE A 1 455 ? 6.364 -2.442 -14.669 1.00 94.88 455 PHE A CA 1
ATOM 3510 C C . PHE A 1 455 ? 6.054 -1.453 -15.802 1.00 94.88 455 PHE A C 1
ATOM 3512 O O . PHE A 1 455 ? 6.479 -0.302 -15.737 1.00 94.88 455 PHE A O 1
ATOM 3519 N N . LYS A 1 456 ? 5.230 -1.840 -16.787 1.00 95.00 456 LYS A N 1
ATOM 3520 C CA . LYS A 1 456 ? 4.769 -0.929 -17.854 1.00 95.00 456 LYS A CA 1
ATOM 3521 C C . LYS A 1 456 ? 4.062 0.302 -17.294 1.00 95.00 456 LYS A C 1
ATOM 3523 O O . LYS A 1 456 ? 4.364 1.411 -17.702 1.00 95.00 456 LYS A O 1
ATOM 3528 N N . LEU A 1 457 ? 3.199 0.114 -16.300 1.00 94.31 457 LEU A N 1
ATOM 3529 C CA . LEU A 1 457 ? 2.489 1.208 -15.639 1.00 94.31 457 LEU A CA 1
ATOM 3530 C C . LEU A 1 457 ? 3.433 2.189 -14.921 1.00 94.31 457 LEU A C 1
ATOM 3532 O O . LEU A 1 457 ? 3.162 3.385 -14.875 1.00 94.31 457 LEU A O 1
ATOM 3536 N N . ILE A 1 458 ? 4.549 1.703 -14.374 1.00 95.50 458 ILE A N 1
ATOM 3537 C CA . ILE A 1 458 ? 5.601 2.550 -13.792 1.00 95.50 458 ILE A CA 1
ATOM 3538 C C . ILE A 1 458 ? 6.343 3.335 -14.872 1.00 95.50 458 ILE A C 1
ATOM 3540 O O . ILE A 1 458 ? 6.584 4.527 -14.695 1.00 95.50 458 ILE A O 1
ATOM 3544 N N . LEU A 1 459 ? 6.676 2.681 -15.984 1.00 95.19 459 LEU A N 1
ATOM 3545 C CA . LEU A 1 459 ? 7.322 3.320 -17.126 1.00 95.19 459 LEU A CA 1
ATOM 3546 C C . LEU A 1 459 ? 6.428 4.400 -17.747 1.00 95.19 459 LEU A C 1
ATOM 3548 O O . LEU A 1 459 ? 6.890 5.515 -17.961 1.00 95.19 459 LEU A O 1
ATOM 3552 N N . ASP A 1 460 ? 5.142 4.113 -17.953 1.00 93.69 460 ASP A N 1
ATOM 3553 C CA . ASP A 1 460 ? 4.174 5.091 -18.455 1.00 93.69 460 ASP A CA 1
ATOM 3554 C C . ASP A 1 460 ? 4.052 6.284 -17.492 1.00 93.69 460 ASP A C 1
ATOM 3556 O O . ASP A 1 460 ? 4.052 7.433 -17.929 1.00 93.69 460 ASP A O 1
ATOM 3560 N N . ARG A 1 461 ? 4.066 6.042 -16.171 1.00 93.19 461 ARG A N 1
ATOM 3561 C CA . ARG A 1 461 ? 4.073 7.123 -15.173 1.00 93.19 461 ARG A CA 1
ATOM 3562 C C . ARG A 1 461 ? 5.342 7.977 -15.228 1.00 93.19 461 ARG A C 1
ATOM 3564 O O . ARG A 1 461 ? 5.266 9.176 -14.980 1.00 93.19 461 ARG A O 1
ATOM 3571 N N . ALA A 1 462 ? 6.495 7.388 -15.549 1.00 92.50 462 ALA A N 1
ATOM 3572 C CA . ALA A 1 462 ? 7.733 8.137 -15.758 1.00 92.50 462 ALA A CA 1
ATOM 3573 C C . ALA A 1 462 ? 7.643 9.033 -17.005 1.00 92.50 462 ALA A C 1
ATOM 3575 O O . ALA A 1 462 ? 8.083 10.177 -16.954 1.00 92.50 462 ALA A O 1
ATOM 3576 N N . VAL A 1 463 ? 7.014 8.557 -18.085 1.00 91.94 463 VAL A N 1
ATOM 3577 C CA . VAL A 1 463 ? 6.740 9.373 -19.282 1.00 91.94 463 VAL A CA 1
ATOM 3578 C C . VAL A 1 463 ? 5.787 10.524 -18.961 1.00 91.94 463 VAL A C 1
ATOM 3580 O O . VAL A 1 463 ? 6.046 11.652 -19.364 1.00 91.94 463 VAL A O 1
ATOM 3583 N N . GLU A 1 464 ? 4.729 10.284 -18.184 1.00 90.81 464 GLU A N 1
ATOM 3584 C CA . GLU A 1 464 ? 3.801 11.341 -17.749 1.00 90.81 464 GLU A CA 1
ATOM 3585 C C . GLU A 1 464 ? 4.487 12.438 -16.917 1.00 90.81 464 GLU A C 1
ATOM 3587 O O . GLU A 1 464 ? 4.049 13.584 -16.934 1.00 90.81 464 GLU A O 1
ATOM 3592 N N . MET A 1 465 ? 5.570 12.111 -16.204 1.00 89.62 465 MET A N 1
ATOM 3593 C CA . MET A 1 465 ? 6.364 13.080 -15.440 1.00 89.62 465 MET A CA 1
ATOM 3594 C C . MET A 1 465 ? 7.292 13.942 -16.300 1.00 89.62 465 MET A C 1
ATOM 3596 O O . MET A 1 465 ? 7.831 14.927 -15.794 1.00 89.62 465 MET A O 1
ATOM 3600 N N . ALA A 1 466 ? 7.487 13.611 -17.577 1.00 86.81 466 ALA A N 1
ATOM 3601 C CA . ALA A 1 466 ? 8.324 14.367 -18.507 1.00 86.81 466 ALA A CA 1
ATOM 3602 C C . ALA A 1 466 ? 7.614 15.638 -19.026 1.00 86.81 466 ALA A C 1
ATOM 3604 O O . ALA A 1 466 ? 7.567 15.893 -20.225 1.00 86.81 466 ALA A O 1
ATOM 3605 N N . VAL A 1 467 ? 7.032 16.423 -18.113 1.00 82.56 467 VAL A N 1
ATOM 3606 C CA . VAL A 1 467 ? 6.281 17.653 -18.424 1.00 82.56 467 VAL A CA 1
ATOM 3607 C C . VAL A 1 467 ? 7.220 18.802 -18.803 1.00 82.56 467 VAL A C 1
ATOM 3609 O O . VAL A 1 467 ? 6.885 19.628 -19.646 1.00 82.56 467 VAL A O 1
ATOM 3612 N N . GLU A 1 468 ? 8.407 18.850 -18.195 1.00 83.12 468 GLU A N 1
ATOM 3613 C CA . GLU A 1 468 ? 9.415 19.882 -18.436 1.00 83.12 468 GLU A CA 1
ATOM 3614 C C . GLU A 1 468 ? 10.679 19.283 -19.065 1.00 83.12 468 GLU A C 1
ATOM 3616 O O . GLU A 1 468 ? 11.150 18.222 -18.647 1.00 83.12 468 GLU A O 1
ATOM 3621 N N . GLU A 1 469 ? 11.301 20.000 -20.005 1.00 83.00 469 GLU A N 1
ATOM 3622 C CA . GLU A 1 469 ? 12.499 19.533 -20.729 1.00 83.00 469 GLU A CA 1
ATOM 3623 C C . GLU A 1 469 ? 13.666 19.174 -19.794 1.00 83.00 469 GLU A C 1
ATOM 3625 O O . GLU A 1 469 ? 14.410 18.222 -20.038 1.00 83.00 469 GLU A O 1
ATOM 3630 N N . ARG A 1 470 ? 13.807 19.898 -18.674 1.00 84.44 470 ARG A N 1
ATOM 3631 C CA . ARG A 1 470 ? 14.845 19.635 -17.663 1.00 84.44 470 ARG A CA 1
ATOM 3632 C C . ARG A 1 470 ? 14.642 18.310 -16.914 1.00 84.44 470 ARG A C 1
ATOM 3634 O O . ARG A 1 470 ? 15.590 17.800 -16.322 1.00 84.44 470 ARG A O 1
ATOM 3641 N N . PHE A 1 471 ? 13.433 17.743 -16.914 1.00 88.44 471 PHE A N 1
ATOM 3642 C CA . PHE A 1 471 ? 13.136 16.474 -16.236 1.00 88.44 471 PHE A CA 1
ATOM 3643 C C . PHE A 1 471 ? 13.496 15.258 -17.089 1.00 88.44 471 PHE A C 1
ATOM 3645 O O . PHE A 1 471 ? 13.877 14.225 -16.534 1.00 88.44 471 PHE A O 1
ATOM 3652 N N . VAL A 1 472 ? 13.429 15.391 -18.420 1.00 87.25 472 VAL A N 1
ATOM 3653 C CA . VAL A 1 472 ? 13.648 14.302 -19.388 1.00 87.25 472 VAL A CA 1
ATOM 3654 C C . VAL A 1 472 ? 14.978 13.598 -19.131 1.00 87.25 472 VAL A C 1
ATOM 3656 O O . VAL A 1 472 ? 15.012 12.378 -19.006 1.00 87.25 472 VAL A O 1
ATOM 3659 N N . THR A 1 473 ? 16.059 14.358 -18.938 1.00 86.56 473 THR A N 1
ATOM 3660 C CA . THR A 1 473 ? 17.399 13.803 -18.686 1.00 86.56 473 THR A CA 1
ATOM 3661 C C . THR A 1 473 ? 17.426 12.858 -17.481 1.00 86.56 473 THR A C 1
ATOM 3663 O O . THR A 1 473 ? 17.933 11.742 -17.576 1.00 86.56 473 THR A O 1
ATOM 3666 N N . HIS A 1 474 ? 16.847 13.277 -16.352 1.00 88.56 474 HIS A N 1
ATOM 3667 C CA . HIS A 1 474 ? 16.821 12.473 -15.129 1.00 88.56 474 HIS A CA 1
ATOM 3668 C C . HIS A 1 474 ? 15.935 11.231 -15.269 1.00 88.56 474 HIS A C 1
ATOM 3670 O O . HIS A 1 474 ? 16.258 10.175 -14.728 1.00 88.56 474 HIS A O 1
ATOM 3676 N N . LEU A 1 475 ? 14.824 11.348 -15.999 1.00 90.88 475 LEU A N 1
ATOM 3677 C CA . LEU A 1 475 ? 13.917 10.233 -16.256 1.00 90.88 475 LEU A CA 1
ATOM 3678 C C . LEU A 1 475 ? 14.554 9.196 -17.186 1.00 90.88 475 LEU A C 1
ATOM 3680 O O . LEU A 1 475 ? 14.454 8.004 -16.901 1.00 90.88 475 LEU A O 1
ATOM 3684 N N . CYS A 1 476 ? 15.263 9.626 -18.235 1.00 89.94 476 CYS A N 1
ATOM 3685 C CA . CYS A 1 476 ? 15.985 8.719 -19.125 1.00 89.94 476 CYS A CA 1
ATOM 3686 C C . CYS A 1 476 ? 17.063 7.923 -18.379 1.00 89.94 476 CYS A C 1
ATOM 3688 O O . CYS A 1 476 ? 17.166 6.716 -18.582 1.00 89.94 476 CYS A O 1
ATOM 3690 N N . ASP A 1 477 ? 17.825 8.563 -17.488 1.00 88.38 477 ASP A N 1
ATOM 3691 C CA . ASP A 1 477 ? 18.850 7.878 -16.690 1.00 88.38 477 ASP A CA 1
ATOM 3692 C C . ASP A 1 477 ? 18.235 6.783 -15.801 1.00 88.38 477 ASP A C 1
ATOM 3694 O O . ASP A 1 477 ? 18.694 5.643 -15.791 1.00 88.38 477 ASP A O 1
ATOM 3698 N N . VAL A 1 478 ? 17.128 7.087 -15.121 1.00 90.12 478 VAL A N 1
ATOM 3699 C CA . VAL A 1 478 ? 16.448 6.120 -14.244 1.00 90.12 478 VAL A CA 1
ATOM 3700 C C . VAL A 1 478 ? 15.807 4.991 -15.044 1.00 90.12 478 VAL A C 1
ATOM 3702 O O . VAL A 1 478 ? 15.882 3.832 -14.639 1.00 90.12 478 VAL A O 1
ATOM 3705 N N . VAL A 1 479 ? 15.165 5.300 -16.173 1.00 92.62 479 VAL A N 1
ATOM 3706 C CA . VAL A 1 479 ? 14.578 4.279 -17.050 1.00 92.62 479 VAL A CA 1
ATOM 3707 C C . VAL A 1 479 ? 15.672 3.395 -17.645 1.00 92.62 479 VAL A C 1
ATOM 3709 O O . VAL A 1 479 ? 15.482 2.182 -17.704 1.00 92.62 479 VAL A O 1
ATOM 3712 N N . CYS A 1 480 ? 16.828 3.954 -18.008 1.00 91.31 480 CYS A N 1
ATOM 3713 C CA . CYS A 1 480 ? 18.001 3.194 -18.436 1.00 91.31 480 CYS A CA 1
ATOM 3714 C C . CYS A 1 480 ? 18.443 2.198 -17.352 1.00 91.31 480 CYS A C 1
ATOM 3716 O O . CYS A 1 480 ? 18.516 1.000 -17.628 1.00 91.31 480 CYS A O 1
ATOM 3718 N N . ASP A 1 481 ? 18.631 2.653 -16.110 1.00 89.19 481 ASP A N 1
ATOM 3719 C CA . ASP A 1 481 ? 19.026 1.789 -14.988 1.00 89.19 481 ASP A CA 1
ATOM 3720 C C . ASP A 1 481 ? 18.007 0.671 -14.727 1.00 89.19 481 ASP A C 1
ATOM 3722 O O . ASP A 1 481 ? 18.367 -0.494 -14.534 1.00 89.19 481 ASP A O 1
ATOM 3726 N N . LEU A 1 482 ? 16.713 1.007 -14.745 1.00 91.00 482 LEU A N 1
ATOM 3727 C CA . LEU A 1 482 ? 15.633 0.038 -14.562 1.00 91.00 482 LEU A CA 1
ATOM 3728 C C . LEU A 1 482 ? 15.566 -0.972 -15.708 1.00 91.00 482 LEU A C 1
ATOM 3730 O O . LEU A 1 482 ? 15.287 -2.144 -15.465 1.00 91.00 482 LEU A O 1
ATOM 3734 N N . THR A 1 483 ? 15.835 -0.538 -16.939 1.00 91.81 483 THR A N 1
ATOM 3735 C CA . THR A 1 483 ? 15.848 -1.407 -18.121 1.00 91.81 483 THR A CA 1
ATOM 3736 C C . THR A 1 483 ? 17.040 -2.357 -18.084 1.00 91.81 483 THR A C 1
ATOM 3738 O O . THR A 1 483 ? 16.868 -3.557 -18.292 1.00 91.81 483 THR A O 1
ATOM 3741 N N . ALA A 1 484 ? 18.227 -1.856 -17.729 1.00 89.31 484 ALA A N 1
ATOM 3742 C CA . ALA A 1 484 ? 19.412 -2.679 -17.507 1.00 89.31 484 ALA A CA 1
ATOM 3743 C C . ALA A 1 484 ? 19.165 -3.730 -16.410 1.00 89.31 484 ALA A C 1
ATOM 3745 O O . ALA A 1 484 ? 19.492 -4.904 -16.580 1.00 89.31 484 ALA A O 1
ATOM 3746 N N . TYR A 1 485 ? 18.506 -3.347 -15.311 1.00 89.81 485 TYR A N 1
ATOM 3747 C CA . TYR A 1 485 ? 18.128 -4.282 -14.248 1.00 89.81 485 TYR A CA 1
ATOM 3748 C C . TYR A 1 485 ? 17.061 -5.296 -14.703 1.00 89.81 485 TYR A C 1
ATOM 3750 O O . TYR A 1 485 ? 17.108 -6.468 -14.322 1.00 89.81 485 TYR A O 1
ATOM 3758 N N . ALA A 1 486 ? 16.114 -4.878 -15.549 1.00 91.12 486 ALA A N 1
ATOM 3759 C CA . ALA A 1 486 ? 15.063 -5.734 -16.096 1.00 91.12 486 ALA A CA 1
ATOM 3760 C C . ALA A 1 486 ? 15.604 -6.874 -16.976 1.00 91.12 486 ALA A C 1
ATOM 3762 O O . ALA A 1 486 ? 15.006 -7.954 -16.986 1.00 91.12 486 ALA A O 1
ATOM 3763 N N . CYS A 1 487 ? 16.761 -6.687 -17.628 1.00 89.44 487 CYS A N 1
ATOM 3764 C CA . CYS A 1 487 ? 17.448 -7.729 -18.403 1.00 89.44 487 CYS A CA 1
ATOM 3765 C C . CYS A 1 487 ? 17.690 -9.019 -17.601 1.00 89.44 487 CYS A C 1
ATOM 3767 O O . CYS A 1 487 ? 17.721 -10.098 -18.187 1.00 89.44 487 CYS A O 1
ATOM 3769 N N . ARG A 1 488 ? 17.799 -8.932 -16.266 1.00 88.50 488 ARG A N 1
ATOM 3770 C CA . ARG A 1 488 ? 17.967 -10.097 -15.386 1.00 88.50 488 ARG A CA 1
ATOM 3771 C C . ARG A 1 488 ? 16.707 -10.943 -15.206 1.00 88.50 488 ARG A C 1
ATOM 3773 O O . ARG A 1 488 ? 16.812 -12.130 -14.910 1.00 88.50 488 ARG A O 1
ATOM 3780 N N . TYR A 1 489 ? 15.529 -10.341 -15.332 1.00 88.06 489 TYR A N 1
ATOM 3781 C CA . TYR A 1 489 ? 14.262 -10.993 -14.989 1.00 88.06 489 TYR A CA 1
ATOM 3782 C C . TYR A 1 489 ? 13.511 -11.516 -16.213 1.00 88.06 489 TYR A C 1
ATOM 3784 O O . TYR A 1 489 ? 12.771 -12.489 -16.088 1.00 88.06 489 TYR A O 1
ATOM 3792 N N . GLY A 1 490 ? 13.694 -10.902 -17.385 1.00 87.00 490 GLY A N 1
ATOM 3793 C CA . GLY A 1 490 ? 13.120 -11.399 -18.634 1.00 87.00 490 GLY A CA 1
ATOM 3794 C C . GLY A 1 490 ? 13.220 -10.409 -19.794 1.00 87.00 490 GLY A C 1
ATOM 3795 O O . GLY A 1 490 ? 13.248 -9.193 -19.592 1.00 87.00 490 GLY A O 1
ATOM 3796 N N . SER A 1 491 ? 13.224 -10.933 -21.023 1.00 88.00 491 SER A N 1
ATOM 3797 C CA . SER A 1 491 ? 13.307 -10.127 -22.249 1.00 88.00 491 SER A CA 1
ATOM 3798 C C . SER A 1 491 ? 12.133 -9.160 -22.393 1.00 88.00 491 SER A C 1
ATOM 3800 O O . SER A 1 491 ? 12.342 -8.003 -22.730 1.00 88.00 491 SER A O 1
ATOM 3802 N N . ASP A 1 492 ? 10.908 -9.584 -22.071 1.00 90.56 492 ASP A N 1
ATO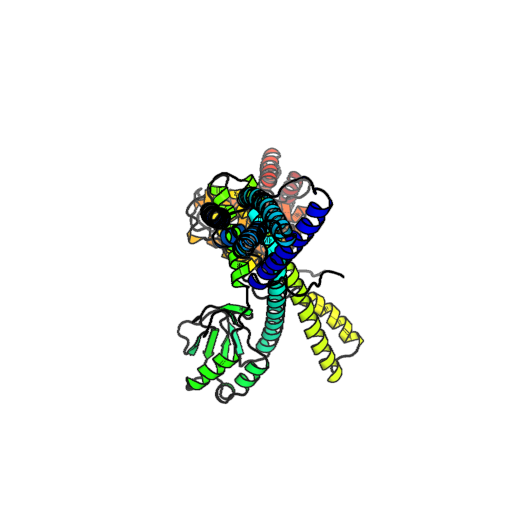M 3803 C CA . ASP A 1 492 ? 9.710 -8.747 -22.238 1.00 90.56 492 ASP A CA 1
ATOM 3804 C C . ASP A 1 492 ? 9.722 -7.508 -21.332 1.00 90.56 492 ASP A C 1
ATOM 3806 O O . ASP A 1 492 ? 9.239 -6.440 -21.717 1.00 90.56 492 ASP A O 1
ATOM 3810 N N . LEU A 1 493 ? 10.290 -7.641 -20.128 1.00 91.19 493 LEU A N 1
ATOM 3811 C CA . LEU A 1 493 ? 10.468 -6.534 -19.189 1.00 91.19 493 LEU A CA 1
ATOM 3812 C C . LEU A 1 493 ? 11.512 -5.550 -19.726 1.00 91.19 493 LEU A C 1
ATOM 3814 O O . LEU A 1 493 ? 11.251 -4.350 -19.770 1.00 91.19 493 LEU A O 1
ATOM 3818 N N . ALA A 1 494 ? 12.656 -6.054 -20.193 1.00 91.12 494 ALA A N 1
ATOM 3819 C CA . ALA A 1 494 ? 13.701 -5.219 -20.780 1.00 91.12 494 ALA A CA 1
ATOM 3820 C C . ALA A 1 494 ? 13.215 -4.490 -22.044 1.00 91.12 494 ALA A C 1
ATOM 3822 O O . ALA A 1 494 ? 13.394 -3.282 -22.170 1.00 91.12 494 ALA A O 1
ATOM 3823 N N . LEU A 1 495 ? 12.507 -5.180 -22.941 1.00 92.00 495 LEU A N 1
ATOM 3824 C CA . LEU A 1 495 ? 11.941 -4.577 -24.149 1.00 92.00 495 LEU A CA 1
ATOM 3825 C C . LEU A 1 495 ? 10.920 -3.478 -23.823 1.00 92.00 495 LEU A C 1
ATOM 3827 O O . LEU A 1 495 ? 10.915 -2.436 -24.474 1.00 92.00 495 LEU A O 1
ATOM 3831 N N . ALA A 1 496 ? 10.086 -3.662 -22.793 1.00 92.62 496 ALA A N 1
ATOM 3832 C CA . ALA A 1 496 ? 9.178 -2.608 -22.338 1.00 92.62 496 ALA A CA 1
ATOM 3833 C C . ALA A 1 496 ? 9.938 -1.350 -21.876 1.00 92.62 496 ALA A C 1
ATOM 3835 O O . ALA A 1 496 ? 9.513 -0.233 -22.179 1.00 92.62 496 ALA A O 1
ATOM 3836 N N . GLY A 1 497 ? 11.068 -1.534 -21.188 1.00 92.06 497 GLY A N 1
ATOM 3837 C CA . GLY A 1 497 ? 11.967 -0.452 -20.791 1.00 92.06 497 GLY A CA 1
ATOM 3838 C C . GLY A 1 497 ? 12.604 0.262 -21.985 1.00 92.06 497 GLY A C 1
ATOM 3839 O O . GLY A 1 497 ? 12.548 1.489 -22.047 1.00 92.06 497 GLY A O 1
ATOM 3840 N N . CYS A 1 498 ? 13.097 -0.482 -22.982 1.00 91.31 498 CYS A N 1
ATOM 3841 C CA . CYS A 1 498 ? 13.629 0.085 -24.227 1.00 91.31 498 CYS A CA 1
ATOM 3842 C C . CYS A 1 498 ? 12.593 0.963 -24.942 1.00 91.31 498 CYS A C 1
ATOM 3844 O O . CYS A 1 498 ? 12.895 2.102 -25.282 1.00 91.31 498 CYS A O 1
ATOM 3846 N N . VAL A 1 499 ? 11.354 0.481 -25.094 1.00 92.88 499 VAL A N 1
ATOM 3847 C CA . VAL A 1 499 ? 10.262 1.257 -25.714 1.00 92.88 499 VAL A CA 1
ATOM 3848 C C . VAL A 1 499 ? 9.970 2.544 -24.933 1.00 92.88 499 VAL A C 1
ATOM 3850 O O . VAL A 1 499 ? 9.692 3.584 -25.526 1.00 92.88 499 VAL A O 1
ATOM 3853 N N . CYS A 1 500 ? 10.022 2.503 -23.599 1.00 93.06 500 CYS A N 1
ATOM 3854 C CA . CYS A 1 500 ? 9.865 3.703 -22.776 1.00 93.06 500 CYS A CA 1
ATOM 3855 C C . CYS A 1 500 ? 11.022 4.692 -22.979 1.00 93.06 500 CYS A C 1
ATOM 3857 O O . CYS A 1 500 ? 10.788 5.887 -23.158 1.00 93.06 500 CYS A O 1
ATOM 3859 N N . LEU A 1 501 ? 12.259 4.194 -23.015 1.00 91.12 501 LEU A N 1
ATOM 3860 C CA . LEU A 1 501 ? 13.447 5.010 -23.248 1.00 91.12 501 LEU A CA 1
ATOM 3861 C C . LEU A 1 501 ? 13.387 5.713 -24.612 1.00 91.12 501 LEU A C 1
ATOM 3863 O O . LEU A 1 501 ? 13.671 6.905 -24.696 1.00 91.12 501 LEU A O 1
ATOM 3867 N N . GLU A 1 502 ? 12.942 5.019 -25.664 1.00 90.00 502 GLU A N 1
ATOM 3868 C CA . GLU A 1 502 ? 12.723 5.623 -26.985 1.00 90.00 502 GLU A CA 1
ATOM 3869 C C . GLU A 1 502 ? 11.687 6.751 -26.950 1.00 90.00 502 GLU A C 1
ATOM 3871 O O . GLU A 1 502 ? 11.906 7.797 -27.561 1.00 90.00 502 GLU A O 1
ATOM 3876 N N . LYS A 1 503 ? 10.576 6.563 -26.222 1.00 90.62 503 LYS A N 1
ATOM 3877 C CA . LYS A 1 503 ? 9.554 7.607 -26.049 1.00 90.62 503 LYS A CA 1
ATOM 3878 C C . LYS A 1 503 ? 10.122 8.839 -25.349 1.00 90.62 503 LYS A C 1
ATOM 3880 O O . LYS A 1 503 ? 9.824 9.949 -25.771 1.00 90.62 503 LYS A O 1
ATOM 3885 N N . LEU A 1 504 ? 10.929 8.652 -24.303 1.00 88.69 504 LEU A N 1
ATOM 3886 C CA . LEU A 1 504 ? 11.541 9.761 -23.567 1.00 88.69 504 LEU A CA 1
ATOM 3887 C C . LEU A 1 504 ? 12.598 10.495 -24.399 1.00 88.69 504 LEU A C 1
ATOM 3889 O O . LEU A 1 504 ? 12.631 11.719 -24.390 1.00 88.69 504 LEU A O 1
ATOM 3893 N N . LEU A 1 505 ? 13.423 9.769 -25.158 1.00 86.25 505 LEU A N 1
ATOM 3894 C CA . LEU A 1 505 ? 14.437 10.359 -26.041 1.00 86.25 505 LEU A CA 1
ATOM 3895 C C . LEU A 1 505 ? 13.839 11.095 -27.249 1.00 86.25 505 LEU A C 1
ATOM 3897 O O . LEU A 1 505 ? 14.525 11.912 -27.858 1.00 86.25 505 LEU A O 1
ATOM 3901 N N . ALA A 1 506 ? 12.585 10.811 -27.608 1.00 85.19 506 ALA A N 1
ATOM 3902 C CA . ALA A 1 506 ? 11.858 11.557 -28.631 1.00 85.19 506 ALA A CA 1
ATOM 3903 C C . ALA A 1 506 ? 11.331 12.917 -28.131 1.00 85.19 506 ALA A C 1
ATOM 3905 O O . ALA A 1 506 ? 10.906 13.734 -28.948 1.00 85.19 506 ALA A O 1
ATOM 3906 N N . LEU A 1 507 ? 11.330 13.165 -26.815 1.00 84.94 507 LEU A N 1
ATOM 3907 C CA . LEU A 1 507 ? 10.905 14.441 -26.241 1.00 84.94 507 LEU A CA 1
ATOM 3908 C C . LEU A 1 507 ? 12.032 15.487 -26.322 1.00 84.94 507 LEU A C 1
ATOM 3910 O O . LEU A 1 507 ? 13.211 15.133 -26.222 1.00 84.94 507 LEU A O 1
ATOM 3914 N N . PRO A 1 508 ? 11.695 16.782 -26.474 1.00 76.62 508 PRO A N 1
ATOM 3915 C CA . PRO A 1 508 ? 12.686 17.850 -26.461 1.00 76.62 508 PRO A CA 1
ATOM 3916 C C . PRO A 1 508 ? 13.426 17.889 -25.117 1.00 76.62 508 PRO A C 1
ATOM 3918 O O . PRO A 1 508 ? 12.834 17.727 -24.049 1.00 76.62 508 PRO A O 1
ATOM 3921 N N . SER A 1 509 ? 14.744 18.093 -25.179 1.00 71.69 509 SER A N 1
ATOM 3922 C CA . SER A 1 509 ? 15.617 18.163 -24.005 1.00 71.69 509 SER A CA 1
ATOM 3923 C C . SER A 1 509 ? 16.331 19.508 -23.945 1.00 71.69 509 SER A C 1
ATOM 3925 O O . SER A 1 509 ? 16.711 20.070 -24.973 1.00 71.69 509 SER A O 1
ATOM 3927 N N . SER A 1 510 ? 16.586 19.987 -22.727 1.00 65.50 510 SER A N 1
ATOM 3928 C CA . SER A 1 510 ? 17.133 21.326 -22.458 1.00 65.50 510 SER A CA 1
ATOM 3929 C C . SER A 1 510 ? 18.578 21.551 -22.933 1.00 65.50 510 SER A C 1
ATOM 3931 O O . SER A 1 510 ? 19.132 22.628 -22.732 1.00 65.50 510 SER A O 1
ATOM 3933 N N . HIS A 1 511 ? 19.229 20.537 -23.503 1.00 61.88 511 HIS A N 1
ATOM 3934 C CA . HIS A 1 511 ? 20.672 20.513 -23.760 1.00 61.88 511 HIS A CA 1
ATOM 3935 C C . HIS A 1 511 ? 21.056 20.448 -25.250 1.00 61.88 511 HIS A C 1
ATOM 3937 O O . HIS A 1 511 ? 22.218 20.216 -25.580 1.00 61.88 511 HIS A O 1
ATOM 3943 N N . GLY A 1 512 ? 20.113 20.698 -26.160 1.00 63.78 512 GLY A N 1
ATOM 3944 C CA . GLY A 1 512 ? 20.359 20.678 -27.605 1.00 63.78 512 GLY A CA 1
ATOM 3945 C C . GLY A 1 512 ? 20.466 19.263 -28.195 1.00 63.78 512 GLY A C 1
ATOM 3946 O O . GLY A 1 512 ? 20.726 18.279 -27.500 1.00 63.78 512 GLY A O 1
ATOM 3947 N N . GLU A 1 513 ? 20.249 19.146 -29.507 1.00 65.38 513 GLU A N 1
ATOM 3948 C CA . GLU A 1 513 ? 20.080 17.849 -30.188 1.00 65.38 513 GLU A CA 1
ATOM 3949 C C . GLU A 1 513 ? 21.336 16.957 -30.165 1.00 65.38 513 GLU A C 1
ATOM 3951 O O . GLU A 1 513 ? 21.230 15.736 -30.045 1.00 65.38 513 GLU A O 1
ATOM 3956 N N . GLY A 1 514 ? 22.538 17.543 -30.229 1.00 65.12 514 GLY A N 1
ATOM 3957 C CA . GLY A 1 514 ? 23.797 16.784 -30.236 1.00 65.12 514 GLY A CA 1
ATOM 3958 C C . GLY A 1 514 ? 24.096 16.062 -28.913 1.00 65.12 514 GLY A C 1
ATOM 3959 O O . GLY A 1 514 ? 24.517 14.901 -28.908 1.00 65.12 514 GLY A O 1
ATOM 3960 N N . ASP A 1 515 ? 23.824 16.716 -27.782 1.00 70.25 515 ASP A N 1
ATOM 3961 C CA . ASP A 1 515 ? 24.018 16.141 -26.444 1.00 70.25 515 ASP A CA 1
ATOM 3962 C C . ASP A 1 515 ? 22.914 15.117 -26.109 1.00 70.25 515 ASP A C 1
ATOM 3964 O O . ASP A 1 515 ? 23.140 14.127 -25.408 1.00 70.25 515 ASP A O 1
ATOM 3968 N N . ALA A 1 516 ? 21.712 15.297 -26.667 1.00 70.25 516 ALA A N 1
ATOM 3969 C CA . ALA A 1 516 ? 20.641 14.303 -26.605 1.00 70.25 516 ALA A CA 1
ATOM 3970 C C . ALA A 1 516 ? 20.994 13.026 -27.392 1.00 70.25 516 ALA A C 1
ATOM 3972 O O . ALA A 1 516 ? 20.831 11.918 -26.875 1.00 70.25 516 ALA A O 1
ATOM 3973 N N . ARG A 1 517 ? 21.548 13.166 -28.609 1.00 77.19 517 ARG A N 1
ATOM 3974 C CA . ARG A 1 517 ? 21.964 12.031 -29.454 1.00 77.19 517 ARG A CA 1
ATOM 3975 C C . ARG A 1 517 ? 23.057 11.196 -28.783 1.00 77.19 517 ARG A C 1
ATOM 3977 O O . ARG A 1 517 ? 22.959 9.971 -28.750 1.00 77.19 517 ARG A O 1
ATOM 3984 N N . THR A 1 518 ? 24.064 11.856 -28.214 1.00 79.81 518 THR A N 1
ATOM 3985 C CA . THR A 1 518 ? 25.183 11.183 -27.532 1.00 79.81 518 THR A CA 1
ATOM 3986 C C . THR A 1 518 ? 24.719 10.472 -26.260 1.00 79.81 518 THR A C 1
ATOM 3988 O O . THR A 1 518 ? 25.089 9.323 -26.019 1.00 79.81 518 THR A O 1
ATOM 3991 N N . ARG A 1 519 ? 23.840 11.098 -25.465 1.00 80.38 519 ARG A N 1
ATOM 3992 C CA . ARG A 1 519 ? 23.262 10.451 -24.276 1.00 80.38 519 ARG A CA 1
ATOM 3993 C C . ARG A 1 519 ? 22.379 9.259 -24.607 1.00 80.38 519 ARG A C 1
ATOM 3995 O O . ARG A 1 519 ? 22.492 8.246 -23.923 1.00 80.38 519 ARG A O 1
ATOM 4002 N N . GLY A 1 520 ? 21.556 9.354 -25.651 1.00 83.06 520 GLY A N 1
ATOM 4003 C CA . GLY A 1 520 ? 20.767 8.221 -26.135 1.00 83.06 520 GLY A CA 1
ATOM 4004 C C . GLY A 1 520 ? 21.661 7.026 -26.475 1.00 83.06 520 GLY A C 1
ATOM 4005 O O . GLY A 1 520 ? 21.423 5.925 -25.980 1.00 83.06 520 GLY A O 1
ATOM 4006 N N . ALA A 1 521 ? 22.754 7.260 -27.212 1.00 87.31 521 ALA A N 1
ATOM 4007 C CA . ALA A 1 521 ? 23.740 6.223 -27.521 1.00 87.31 521 ALA A CA 1
ATOM 4008 C C . ALA A 1 521 ? 24.331 5.580 -26.252 1.00 87.31 521 ALA A C 1
ATOM 4010 O O . ALA A 1 521 ? 24.378 4.356 -26.145 1.00 87.31 521 ALA A O 1
ATOM 4011 N N . VAL A 1 522 ? 24.718 6.388 -25.258 1.00 89.06 522 VAL A N 1
ATOM 4012 C CA . VAL A 1 522 ? 25.249 5.893 -23.975 1.00 89.06 522 VAL A CA 1
ATOM 4013 C C . VAL A 1 522 ? 24.215 5.065 -23.205 1.00 89.06 522 VAL A C 1
ATOM 4015 O O . VAL A 1 522 ? 24.556 4.016 -22.664 1.00 89.06 522 VAL A O 1
ATOM 4018 N N . GLN A 1 523 ? 22.951 5.486 -23.157 1.00 90.12 523 GLN A N 1
ATOM 4019 C CA . GLN A 1 523 ? 21.908 4.754 -22.429 1.00 90.12 523 GLN A CA 1
ATOM 4020 C C . GLN A 1 523 ? 21.636 3.384 -23.061 1.00 90.12 523 GLN A C 1
ATOM 4022 O O . GLN A 1 523 ? 21.631 2.371 -22.362 1.00 90.12 523 GLN A O 1
ATOM 4027 N N . PHE A 1 524 ? 21.508 3.309 -24.389 1.00 91.38 524 PHE A N 1
ATOM 4028 C CA . PHE A 1 524 ? 21.373 2.017 -25.069 1.00 91.38 524 PHE A CA 1
ATOM 4029 C C . PHE A 1 524 ? 22.638 1.158 -24.970 1.00 91.38 524 PHE A C 1
ATOM 4031 O O . PHE A 1 524 ? 22.524 -0.067 -24.919 1.00 91.38 524 PHE A O 1
ATOM 4038 N N . TRP A 1 525 ? 23.826 1.763 -24.857 1.00 91.81 525 TRP A N 1
ATOM 4039 C CA . TRP A 1 525 ? 25.052 1.025 -24.544 1.00 91.81 525 TRP A CA 1
ATOM 4040 C C . TRP A 1 525 ? 24.959 0.303 -23.208 1.00 91.81 525 TRP A C 1
ATOM 4042 O O . TRP A 1 525 ? 25.207 -0.900 -23.146 1.00 91.81 525 TRP A O 1
ATOM 4052 N N . LEU A 1 526 ? 24.572 1.022 -22.153 1.00 90.81 526 LEU A N 1
ATOM 4053 C CA . LEU A 1 526 ? 24.468 0.472 -20.804 1.00 90.81 526 LEU A CA 1
ATOM 4054 C C . LEU A 1 526 ? 23.474 -0.695 -20.769 1.00 90.81 526 LEU A C 1
ATOM 4056 O O . LEU A 1 526 ? 23.789 -1.756 -20.234 1.00 90.81 526 LEU A O 1
ATOM 4060 N N . VAL A 1 527 ? 22.306 -0.544 -21.400 1.00 91.31 527 VAL A N 1
ATOM 4061 C CA . VAL A 1 527 ? 21.300 -1.617 -21.451 1.00 91.31 527 VAL A CA 1
ATOM 4062 C C . VAL A 1 527 ? 21.783 -2.808 -22.290 1.00 91.31 527 VAL A C 1
ATOM 4064 O O . VAL A 1 527 ? 21.589 -3.955 -21.888 1.00 91.31 527 VAL A O 1
ATOM 4067 N N . GLY A 1 528 ? 22.431 -2.564 -23.433 1.00 92.25 528 GLY A N 1
ATOM 4068 C CA . GLY A 1 528 ? 22.966 -3.619 -24.299 1.00 92.25 528 GLY A CA 1
ATOM 4069 C C . GLY A 1 528 ? 24.071 -4.432 -23.624 1.00 92.25 528 GLY A C 1
ATOM 4070 O O . GLY A 1 528 ? 24.054 -5.665 -23.660 1.00 92.25 528 GLY A O 1
ATOM 4071 N N . ALA A 1 529 ? 24.979 -3.746 -22.931 1.00 91.88 529 ALA A N 1
ATOM 4072 C CA . ALA A 1 529 ? 26.022 -4.362 -22.121 1.00 91.88 529 ALA A CA 1
ATOM 4073 C C . ALA A 1 529 ? 25.439 -5.169 -20.954 1.00 91.88 529 ALA A C 1
ATOM 4075 O O . ALA A 1 529 ? 25.845 -6.311 -20.742 1.00 91.88 529 ALA A O 1
ATOM 4076 N N . ALA A 1 530 ? 24.434 -4.633 -20.255 1.00 91.12 530 ALA A N 1
ATOM 4077 C CA . ALA A 1 530 ? 23.714 -5.361 -19.211 1.00 91.12 530 ALA A CA 1
ATOM 4078 C C . ALA A 1 530 ? 23.038 -6.631 -19.753 1.00 91.12 530 ALA A C 1
ATOM 4080 O O . ALA A 1 530 ? 23.117 -7.693 -19.136 1.00 91.12 530 ALA A O 1
ATOM 4081 N N . ALA A 1 531 ? 22.395 -6.543 -20.923 1.00 90.88 531 ALA A N 1
ATOM 4082 C CA . ALA A 1 531 ? 21.748 -7.681 -21.566 1.00 90.88 531 ALA A CA 1
ATOM 4083 C C . ALA A 1 531 ? 22.753 -8.791 -21.904 1.00 90.88 531 ALA A C 1
ATOM 4085 O O . ALA A 1 531 ? 22.486 -9.956 -21.610 1.00 90.88 531 ALA A O 1
ATOM 4086 N N . LEU A 1 532 ? 23.923 -8.445 -22.453 1.00 90.75 532 LEU A N 1
ATOM 4087 C CA . LEU A 1 532 ? 24.987 -9.421 -22.699 1.00 90.75 532 LEU A CA 1
ATOM 4088 C C . LEU A 1 532 ? 25.561 -10.010 -21.412 1.00 90.75 532 LEU A C 1
ATOM 4090 O O . LEU A 1 532 ? 25.740 -11.223 -21.346 1.00 90.75 532 LEU A O 1
ATOM 4094 N N . ALA A 1 533 ? 25.793 -9.188 -20.387 1.00 89.88 533 ALA A N 1
ATOM 4095 C CA . ALA A 1 533 ? 26.345 -9.641 -19.111 1.00 89.88 533 ALA A CA 1
ATOM 4096 C C . ALA A 1 533 ? 25.456 -10.691 -18.421 1.00 89.88 533 ALA A C 1
ATOM 4098 O O . ALA A 1 533 ? 25.968 -11.601 -17.776 1.00 89.88 533 ALA A O 1
ATOM 4099 N N . VAL A 1 534 ? 24.128 -10.599 -18.577 1.00 88.12 534 VAL A N 1
ATOM 4100 C CA . VAL A 1 534 ? 23.182 -11.603 -18.047 1.00 88.12 534 VAL A CA 1
ATOM 4101 C C . VAL A 1 534 ? 22.931 -12.765 -19.023 1.00 88.12 534 VAL A C 1
ATOM 4103 O O . VAL A 1 534 ? 22.268 -13.739 -18.674 1.00 88.12 534 VAL A O 1
ATOM 4106 N N . GLY A 1 535 ? 23.432 -12.691 -20.258 1.00 87.38 535 GLY A N 1
ATOM 4107 C CA . GLY A 1 535 ? 23.144 -13.682 -21.298 1.00 87.38 535 GLY A CA 1
ATOM 4108 C C . GLY A 1 535 ? 21.752 -13.543 -21.934 1.00 87.38 535 GLY A C 1
ATOM 4109 O O . GLY A 1 535 ? 21.260 -14.478 -22.562 1.00 87.38 535 GLY A O 1
ATOM 4110 N N . ALA A 1 536 ? 21.106 -12.379 -21.823 1.00 86.94 536 ALA A N 1
ATOM 4111 C CA . ALA A 1 536 ? 19.854 -12.050 -22.507 1.00 86.94 536 ALA A CA 1
ATOM 4112 C C . ALA A 1 536 ? 20.115 -11.668 -23.980 1.00 86.94 536 ALA A C 1
ATOM 4114 O O . ALA A 1 536 ? 19.940 -10.521 -24.401 1.00 86.94 536 ALA A O 1
ATOM 4115 N N . VAL A 1 537 ? 20.554 -12.651 -24.769 1.00 87.94 537 VAL A N 1
ATOM 4116 C CA . VAL A 1 537 ? 21.050 -12.477 -26.147 1.00 87.94 537 VAL A CA 1
ATOM 4117 C C . VAL A 1 537 ? 20.013 -11.832 -27.077 1.00 87.94 537 VAL A C 1
ATOM 4119 O O . VAL A 1 537 ? 20.356 -10.955 -27.866 1.00 87.94 537 VAL A O 1
ATOM 4122 N N . SER A 1 538 ? 18.733 -12.199 -26.959 1.00 87.50 538 SER A N 1
ATOM 4123 C CA . SER A 1 538 ? 17.650 -11.619 -27.770 1.00 87.50 538 SER A CA 1
ATOM 4124 C C . SER A 1 538 ? 17.495 -10.111 -27.548 1.00 87.50 538 SER A C 1
ATOM 4126 O O . SER A 1 538 ? 17.381 -9.349 -28.509 1.00 87.50 538 SER A O 1
ATOM 4128 N N . THR A 1 539 ? 17.552 -9.668 -26.291 1.00 88.50 539 THR A N 1
ATOM 4129 C CA . THR A 1 539 ? 17.518 -8.251 -25.918 1.00 88.50 539 THR A CA 1
ATOM 4130 C C . THR A 1 539 ? 18.769 -7.526 -26.415 1.00 88.50 539 THR A C 1
ATOM 4132 O O . THR A 1 539 ? 18.658 -6.438 -26.976 1.00 88.50 539 THR A O 1
ATOM 4135 N N . ALA A 1 540 ? 19.953 -8.135 -26.281 1.00 91.06 540 ALA A N 1
ATOM 4136 C CA . ALA A 1 540 ? 21.206 -7.550 -26.761 1.00 91.06 540 ALA A CA 1
ATOM 4137 C C . ALA A 1 540 ? 21.198 -7.321 -28.283 1.00 91.06 540 ALA A C 1
ATOM 4139 O O . ALA A 1 540 ? 21.548 -6.234 -28.738 1.00 91.06 540 ALA A O 1
ATOM 4140 N N . PHE A 1 541 ? 20.728 -8.294 -29.070 1.00 91.38 541 PHE A N 1
ATOM 4141 C CA . PHE A 1 541 ? 20.586 -8.136 -30.521 1.00 91.38 541 PHE A CA 1
ATOM 4142 C C . PHE A 1 541 ? 19.510 -7.123 -30.913 1.00 91.38 541 PHE A C 1
ATOM 4144 O O . PHE A 1 541 ? 19.692 -6.378 -31.875 1.00 91.38 541 PHE A O 1
ATOM 4151 N N . HIS A 1 542 ? 18.400 -7.060 -30.172 1.00 90.44 542 HIS A N 1
ATOM 4152 C CA . HIS A 1 542 ? 17.391 -6.027 -30.389 1.00 90.44 542 HIS A CA 1
ATOM 4153 C C . HIS A 1 542 ? 17.983 -4.624 -30.196 1.00 90.44 542 HIS A C 1
ATOM 4155 O O . HIS A 1 542 ? 17.799 -3.755 -31.046 1.00 90.44 542 HIS A O 1
ATOM 4161 N N . ILE A 1 543 ? 18.762 -4.422 -29.132 1.00 91.81 543 ILE A N 1
ATOM 4162 C CA . ILE A 1 543 ? 19.441 -3.150 -28.869 1.00 91.81 543 ILE A CA 1
ATOM 4163 C C . ILE A 1 543 ? 20.507 -2.868 -29.930 1.00 91.81 543 ILE A C 1
ATOM 4165 O O . ILE A 1 543 ? 20.577 -1.747 -30.424 1.00 91.81 543 ILE A O 1
ATOM 4169 N N . ALA A 1 544 ? 21.292 -3.869 -30.342 1.00 91.38 544 ALA A N 1
ATOM 4170 C CA . ALA A 1 544 ? 22.271 -3.717 -31.417 1.00 91.38 544 ALA A CA 1
ATOM 4171 C C . ALA A 1 544 ? 21.617 -3.239 -32.724 1.00 91.38 544 ALA A C 1
ATOM 4173 O O . ALA A 1 544 ? 22.134 -2.328 -33.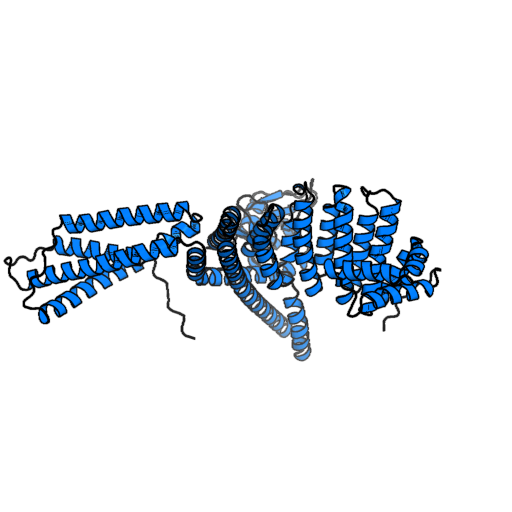373 1.00 91.38 544 ALA A O 1
ATOM 4174 N N . ARG A 1 545 ? 20.440 -3.781 -33.063 1.00 90.88 545 ARG A N 1
ATOM 4175 C CA . ARG A 1 545 ? 19.633 -3.326 -34.201 1.00 90.88 545 ARG A CA 1
ATOM 4176 C C . ARG A 1 545 ? 19.195 -1.868 -34.049 1.00 90.88 545 ARG A C 1
ATOM 4178 O O . ARG A 1 545 ? 19.342 -1.105 -34.998 1.00 90.88 545 ARG A O 1
ATOM 4185 N N . LEU A 1 546 ? 18.682 -1.470 -32.881 1.00 88.50 546 LEU A N 1
ATOM 4186 C CA . LEU A 1 546 ? 18.261 -0.084 -32.622 1.00 88.50 546 LEU A CA 1
ATOM 4187 C C . LEU A 1 546 ? 19.434 0.901 -32.725 1.00 88.50 546 LEU A C 1
ATOM 4189 O O . LEU A 1 546 ? 19.315 1.954 -33.351 1.00 88.50 546 LEU A O 1
ATOM 4193 N N . VAL A 1 547 ? 20.586 0.534 -32.162 1.00 90.38 547 VAL A N 1
ATOM 4194 C CA . VAL A 1 547 ? 21.830 1.314 -32.216 1.00 90.38 547 VAL A CA 1
ATOM 4195 C C . VAL A 1 547 ? 22.305 1.507 -33.662 1.00 90.38 547 VAL A C 1
ATOM 4197 O O . VAL A 1 547 ? 22.716 2.610 -34.022 1.00 90.38 547 VAL A O 1
ATOM 4200 N N . HIS A 1 548 ? 22.204 0.477 -34.508 1.00 88.69 548 HIS A N 1
ATOM 4201 C CA . HIS A 1 548 ? 22.523 0.581 -35.937 1.00 88.69 548 HIS A CA 1
ATOM 4202 C C . HIS A 1 548 ? 21.521 1.456 -36.697 1.00 88.69 548 HIS A C 1
ATOM 4204 O O . HIS A 1 548 ? 21.934 2.341 -37.440 1.00 88.69 548 HIS A O 1
ATOM 4210 N N . GLN A 1 549 ? 20.217 1.283 -36.459 1.00 88.00 549 GLN A N 1
ATOM 4211 C CA . GLN A 1 549 ? 19.164 2.091 -37.093 1.00 88.00 549 GLN A CA 1
ATOM 4212 C C . GLN A 1 549 ? 19.275 3.592 -36.776 1.00 88.00 549 GLN A C 1
ATOM 4214 O O . GLN A 1 549 ? 18.806 4.420 -37.551 1.00 88.00 549 GLN A O 1
ATOM 4219 N N . ARG A 1 550 ? 19.882 3.950 -35.638 1.00 84.19 550 ARG A N 1
ATOM 4220 C CA . ARG A 1 550 ? 20.116 5.338 -35.197 1.00 84.19 550 ARG A CA 1
ATOM 4221 C C . ARG A 1 550 ? 21.514 5.873 -35.549 1.00 84.19 550 ARG A C 1
ATOM 4223 O O . ARG A 1 550 ? 21.848 7.004 -35.181 1.00 84.19 550 ARG A O 1
ATOM 4230 N N . GLU A 1 551 ? 22.323 5.066 -36.240 1.00 86.44 551 GLU A N 1
ATOM 4231 C CA . GLU A 1 551 ? 23.719 5.354 -36.607 1.00 86.44 551 GLU A CA 1
ATOM 4232 C C . GLU A 1 551 ? 24.626 5.638 -35.391 1.00 86.44 551 GLU A C 1
ATOM 4234 O O . GLU A 1 551 ? 25.564 6.431 -35.457 1.00 86.44 551 GLU A O 1
ATOM 4239 N N . TRP A 1 552 ? 24.350 5.012 -34.244 1.00 89.12 552 TRP A N 1
ATOM 4240 C CA . TRP A 1 552 ? 25.145 5.180 -33.020 1.00 89.12 552 TRP A CA 1
ATOM 4241 C C . TRP A 1 552 ? 26.303 4.182 -32.905 1.00 89.12 552 TRP A C 1
ATOM 4243 O O . TRP A 1 552 ? 27.229 4.406 -32.125 1.00 89.12 552 TRP A O 1
ATOM 4253 N N . ALA A 1 553 ? 26.283 3.104 -33.697 1.00 86.81 553 ALA A N 1
ATOM 4254 C CA . ALA A 1 553 ? 27.252 2.011 -33.611 1.00 86.81 553 ALA A CA 1
ATOM 4255 C C . ALA A 1 553 ? 28.710 2.488 -33.744 1.00 86.81 553 ALA A C 1
ATOM 4257 O O . ALA A 1 553 ? 29.544 2.132 -32.917 1.00 86.81 553 ALA A O 1
ATOM 4258 N N . ALA A 1 554 ? 29.009 3.353 -34.720 1.00 85.69 554 ALA A N 1
ATOM 4259 C CA . ALA A 1 554 ? 30.369 3.839 -34.965 1.00 85.69 554 ALA A CA 1
ATOM 4260 C C . ALA A 1 554 ? 30.956 4.594 -33.759 1.00 85.69 554 ALA A C 1
ATOM 4262 O O . ALA A 1 554 ? 32.102 4.358 -33.376 1.00 85.69 554 ALA A O 1
ATOM 4263 N N . TYR A 1 555 ? 30.156 5.454 -33.120 1.00 86.38 555 TYR A N 1
ATOM 4264 C CA . TYR A 1 555 ? 30.557 6.158 -31.899 1.00 86.38 555 TYR A CA 1
ATOM 4265 C C . TYR A 1 555 ? 30.884 5.169 -30.774 1.00 86.38 555 TYR A C 1
ATOM 4267 O O . TYR A 1 555 ? 31.932 5.270 -30.137 1.00 86.38 555 TYR A O 1
ATOM 4275 N N . MET A 1 556 ? 30.013 4.181 -30.565 1.00 87.81 556 MET A N 1
ATOM 4276 C CA . MET A 1 556 ? 30.131 3.220 -29.469 1.00 87.81 556 MET A CA 1
ATOM 4277 C C . MET A 1 556 ? 31.309 2.257 -29.650 1.00 87.81 556 MET A C 1
ATOM 4279 O O . MET A 1 556 ? 31.999 1.975 -28.677 1.00 87.81 556 MET A O 1
ATOM 4283 N N . VAL A 1 557 ? 31.591 1.805 -30.877 1.00 88.31 557 VAL A N 1
ATOM 4284 C CA . VAL A 1 557 ? 32.742 0.934 -31.196 1.00 88.31 557 VAL A CA 1
ATOM 4285 C C . VAL A 1 557 ? 34.076 1.655 -30.973 1.00 88.31 557 VAL A C 1
ATOM 4287 O O . VAL A 1 557 ? 35.043 1.063 -30.492 1.00 88.31 557 VAL A O 1
ATOM 4290 N N . VAL A 1 558 ? 34.155 2.949 -31.298 1.00 88.94 558 VAL A N 1
ATOM 4291 C CA . VAL A 1 558 ? 35.353 3.754 -31.007 1.00 88.94 558 VAL A CA 1
ATOM 4292 C C . VAL A 1 558 ? 35.481 3.979 -29.500 1.00 88.94 558 VAL A C 1
ATOM 4294 O O . VAL A 1 558 ? 36.552 3.777 -28.927 1.00 88.94 558 VAL A O 1
ATOM 4297 N N . ALA A 1 559 ? 34.382 4.344 -28.838 1.00 87.12 559 ALA A N 1
ATOM 4298 C CA . ALA A 1 559 ? 34.353 4.593 -27.403 1.00 87.12 559 ALA A CA 1
ATOM 4299 C C . ALA A 1 559 ? 34.661 3.331 -26.575 1.00 87.12 559 ALA A C 1
ATOM 4301 O O . ALA A 1 559 ? 35.300 3.433 -25.528 1.00 87.12 559 ALA A O 1
ATOM 4302 N N . SER A 1 560 ? 34.279 2.140 -27.047 1.00 88.50 560 SER A N 1
ATOM 4303 C CA . SER A 1 560 ? 34.547 0.866 -26.368 1.00 88.50 560 SER A CA 1
ATOM 4304 C C . SER A 1 560 ? 36.019 0.457 -26.389 1.00 88.50 560 SER A C 1
ATOM 4306 O O . SER A 1 560 ? 36.414 -0.419 -25.628 1.00 88.50 560 SER A O 1
ATOM 4308 N N . LYS A 1 561 ? 36.841 1.080 -27.242 1.00 88.19 561 LYS A N 1
ATOM 4309 C CA . LYS A 1 561 ? 38.299 0.876 -27.285 1.00 88.19 561 LYS A CA 1
ATOM 4310 C C . LYS A 1 561 ? 39.042 1.820 -26.322 1.00 88.19 561 LYS A C 1
ATOM 4312 O O . LYS A 1 561 ? 40.238 1.648 -26.105 1.00 88.19 561 LYS A O 1
ATOM 4317 N N . ASN A 1 562 ? 38.349 2.792 -25.716 1.00 90.19 562 ASN A N 1
ATOM 4318 C CA . ASN A 1 562 ? 38.922 3.751 -24.772 1.00 90.19 562 ASN A CA 1
ATOM 4319 C C . ASN A 1 562 ? 38.683 3.325 -23.309 1.00 90.19 562 ASN A C 1
ATOM 4321 O O . ASN A 1 562 ? 37.570 3.420 -22.788 1.00 90.19 562 ASN A O 1
ATOM 4325 N N . ALA A 1 563 ? 39.754 2.911 -22.628 1.00 85.75 563 ALA A N 1
ATOM 4326 C CA . ALA A 1 563 ? 39.707 2.429 -21.247 1.00 85.75 563 ALA A CA 1
ATOM 4327 C C . ALA A 1 563 ? 39.188 3.473 -20.238 1.00 85.75 563 ALA A C 1
ATOM 4329 O O . ALA A 1 563 ? 38.453 3.110 -19.315 1.00 85.75 563 ALA A O 1
ATOM 4330 N N . ASP A 1 564 ? 39.511 4.756 -20.423 1.00 87.00 564 ASP A N 1
ATOM 4331 C CA . ASP A 1 564 ? 39.067 5.824 -19.518 1.00 87.00 564 ASP A CA 1
ATOM 4332 C C . ASP A 1 564 ? 37.562 6.057 -19.649 1.00 87.00 564 ASP A C 1
ATOM 4334 O O . ASP A 1 564 ? 36.847 6.182 -18.652 1.00 87.00 564 ASP A O 1
ATOM 4338 N N . HIS A 1 565 ? 37.053 6.030 -20.883 1.00 85.38 565 HIS A N 1
ATOM 4339 C CA . HIS A 1 565 ? 35.629 6.202 -21.153 1.00 85.38 565 HIS A CA 1
ATOM 4340 C C . HIS A 1 565 ? 34.797 5.045 -20.578 1.00 85.38 565 HIS A C 1
ATOM 4342 O O . HIS A 1 565 ? 33.787 5.274 -19.908 1.00 85.38 565 HIS A O 1
ATOM 4348 N N . LEU A 1 566 ? 35.273 3.806 -20.746 1.00 87.62 566 LEU A N 1
ATOM 4349 C CA . LEU A 1 566 ? 34.688 2.629 -20.098 1.00 87.62 566 LEU A CA 1
ATOM 4350 C C . LEU A 1 566 ? 34.717 2.739 -18.570 1.00 87.62 566 LEU A C 1
ATOM 4352 O O . LEU A 1 566 ? 33.748 2.376 -17.906 1.00 87.62 566 LEU A O 1
ATOM 4356 N N . GLY A 1 567 ? 35.810 3.256 -18.001 1.00 86.44 567 GLY A N 1
ATOM 4357 C CA . GLY A 1 567 ? 35.936 3.480 -16.563 1.00 86.44 567 GLY A CA 1
ATOM 4358 C C . GLY A 1 567 ? 34.902 4.466 -16.016 1.00 86.44 567 GLY A C 1
ATOM 4359 O O . GLY A 1 567 ? 34.300 4.205 -14.970 1.00 86.44 567 GLY A O 1
ATOM 4360 N N . VAL A 1 568 ? 34.653 5.563 -16.732 1.00 87.19 568 VAL A N 1
ATOM 4361 C CA . VAL A 1 568 ? 33.641 6.567 -16.361 1.00 87.19 568 VAL A CA 1
ATOM 4362 C C . VAL A 1 568 ? 32.227 5.989 -16.443 1.00 87.19 568 VAL A C 1
ATOM 4364 O O . VAL A 1 568 ? 31.430 6.193 -15.531 1.00 87.19 568 VAL A O 1
ATOM 4367 N N . LEU A 1 569 ? 31.904 5.232 -17.494 1.00 85.06 569 LEU A N 1
ATOM 4368 C CA . LEU A 1 569 ? 30.579 4.620 -17.635 1.00 85.06 569 LEU A CA 1
ATOM 4369 C C . LEU A 1 569 ? 30.329 3.507 -16.611 1.00 85.06 569 LEU A C 1
ATOM 4371 O O . LEU A 1 569 ? 29.248 3.455 -16.027 1.00 85.06 569 LEU A O 1
ATOM 4375 N N . ALA A 1 570 ? 31.333 2.668 -16.346 1.00 85.06 570 ALA A N 1
ATOM 4376 C CA . ALA A 1 570 ? 31.276 1.641 -15.309 1.00 85.06 570 ALA A CA 1
ATOM 4377 C C . ALA A 1 570 ? 31.031 2.257 -13.923 1.00 85.06 570 ALA A C 1
ATOM 4379 O O . ALA A 1 570 ? 30.065 1.906 -13.251 1.00 85.06 570 ALA A O 1
ATOM 4380 N N . SER A 1 571 ? 31.848 3.242 -13.534 1.00 84.44 571 SER A N 1
ATOM 4381 C CA . SER A 1 571 ? 31.695 3.936 -12.248 1.00 84.44 571 SER A CA 1
ATOM 4382 C C . SER A 1 571 ? 30.367 4.685 -12.138 1.00 84.44 571 SER A C 1
ATOM 4384 O O . SER A 1 571 ? 29.745 4.673 -11.078 1.00 84.44 571 SER A O 1
ATOM 4386 N N . ARG A 1 572 ? 29.881 5.287 -13.232 1.00 81.88 572 ARG A N 1
ATOM 4387 C CA . ARG A 1 572 ? 28.543 5.887 -13.283 1.00 81.88 572 ARG A CA 1
ATOM 4388 C C . ARG A 1 572 ? 27.463 4.839 -13.019 1.00 81.88 572 ARG A C 1
ATOM 4390 O O . ARG A 1 572 ? 26.614 5.070 -12.163 1.00 81.88 572 ARG A O 1
ATOM 4397 N N . SER A 1 573 ? 27.502 3.704 -13.715 1.00 79.38 573 SER A N 1
ATOM 4398 C CA . SER A 1 573 ? 26.543 2.617 -13.498 1.00 79.38 573 SER A CA 1
ATOM 4399 C C . SER A 1 573 ? 26.560 2.147 -12.044 1.00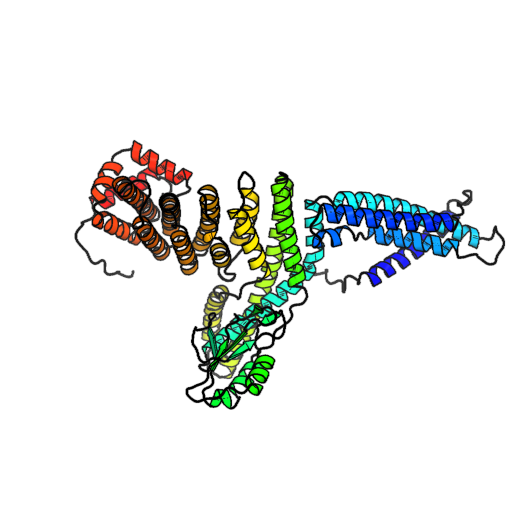 79.38 573 SER A C 1
ATOM 4401 O O . SER A 1 573 ? 25.500 2.052 -11.432 1.00 79.38 573 SER A O 1
ATOM 4403 N N . ASP A 1 574 ? 27.736 1.947 -11.449 1.00 79.00 574 ASP A N 1
ATOM 4404 C CA . ASP A 1 574 ? 27.855 1.522 -10.049 1.00 79.00 574 ASP A CA 1
ATOM 4405 C C . ASP A 1 574 ? 27.265 2.557 -9.075 1.00 79.00 574 ASP A C 1
ATOM 4407 O O . ASP A 1 574 ? 26.517 2.203 -8.160 1.00 79.00 574 ASP A O 1
ATOM 4411 N N . LEU A 1 575 ? 27.535 3.849 -9.296 1.00 72.75 575 LEU A N 1
ATOM 4412 C CA . LEU A 1 575 ? 27.028 4.945 -8.460 1.00 72.75 575 LEU A CA 1
ATOM 4413 C C . LEU A 1 575 ? 25.504 5.074 -8.508 1.00 72.75 575 LEU A C 1
ATOM 4415 O O . LEU A 1 575 ? 24.868 5.335 -7.483 1.00 72.75 575 LEU A O 1
ATOM 4419 N N . PHE A 1 576 ? 24.909 4.893 -9.686 1.00 66.81 576 PHE A N 1
ATOM 4420 C CA . PHE A 1 576 ? 23.459 4.946 -9.853 1.00 66.81 576 PHE A CA 1
ATOM 4421 C C . PHE A 1 576 ? 22.792 3.584 -9.631 1.00 66.81 576 PHE A C 1
ATOM 4423 O O . PHE A 1 576 ? 21.565 3.500 -9.582 1.00 66.81 576 PHE A O 1
ATOM 4430 N N . GLY A 1 577 ? 23.563 2.529 -9.355 1.00 63.44 577 GLY A N 1
ATOM 4431 C CA . GLY A 1 577 ? 23.081 1.171 -9.106 1.00 63.44 577 GLY A CA 1
ATOM 4432 C C . GLY A 1 577 ? 22.492 0.495 -10.348 1.00 63.44 577 GLY A C 1
ATOM 4433 O O . GLY A 1 577 ? 21.556 -0.298 -10.213 1.00 63.44 577 GLY A O 1
ATOM 4434 N N . GLY A 1 578 ? 22.994 0.854 -11.530 1.00 68.94 578 GLY A N 1
ATOM 4435 C CA . GLY A 1 578 ? 22.797 0.132 -12.781 1.00 68.94 578 GLY A CA 1
ATOM 4436 C C . GLY A 1 578 ? 23.556 -1.196 -12.756 1.00 68.94 578 GLY A C 1
ATOM 4437 O O . GLY A 1 578 ? 24.633 -1.308 -12.171 1.00 68.94 578 GLY A O 1
ATOM 4438 N N . TYR A 1 579 ? 22.971 -2.232 -13.355 1.00 78.00 579 TYR A N 1
ATOM 4439 C CA . TYR A 1 579 ? 23.534 -3.581 -13.345 1.00 78.00 579 TYR A CA 1
ATOM 4440 C C . TYR A 1 579 ? 24.291 -3.863 -14.648 1.00 78.00 579 TYR A C 1
ATOM 4442 O O . TYR A 1 579 ? 23.670 -3.932 -15.704 1.00 78.00 579 TYR A O 1
ATOM 4450 N N . LEU A 1 580 ? 25.609 -4.071 -14.564 1.00 81.88 580 LEU A N 1
ATOM 4451 C CA . LEU A 1 580 ? 26.482 -4.426 -15.699 1.00 81.88 580 LEU A CA 1
ATOM 4452 C C . LEU A 1 580 ? 27.248 -5.747 -15.477 1.00 81.88 580 LEU A C 1
ATOM 4454 O O . LEU A 1 580 ? 28.230 -6.020 -16.159 1.00 81.88 580 LEU A O 1
ATOM 4458 N N . GLY A 1 581 ? 26.800 -6.579 -14.532 1.00 77.62 581 GLY A N 1
ATOM 4459 C CA . GLY A 1 581 ? 27.483 -7.823 -14.161 1.00 77.62 581 GLY A CA 1
ATOM 4460 C C . GLY A 1 581 ? 28.660 -7.618 -13.198 1.00 77.62 581 GLY A C 1
ATOM 4461 O O . GLY A 1 581 ? 28.771 -6.578 -12.555 1.00 77.62 581 GLY A O 1
ATOM 4462 N N . GLU A 1 582 ? 29.508 -8.643 -13.063 1.00 79.94 582 GLU A N 1
ATOM 4463 C CA . GLU A 1 582 ? 30.657 -8.647 -12.137 1.00 79.94 582 GLU A CA 1
ATOM 4464 C C . GLU A 1 582 ? 31.819 -7.770 -12.623 1.00 79.94 582 GLU A C 1
ATOM 4466 O O . GLU A 1 582 ? 32.512 -7.162 -11.808 1.00 79.94 582 GLU A O 1
ATOM 4471 N N . THR A 1 583 ? 32.008 -7.660 -13.943 1.00 86.25 583 THR A N 1
ATOM 4472 C CA . THR A 1 583 ? 33.028 -6.807 -14.566 1.00 86.25 583 THR A CA 1
ATOM 4473 C C . THR A 1 583 ? 32.391 -5.796 -15.536 1.00 86.25 583 THR A C 1
ATOM 4475 O O . THR A 1 583 ? 32.334 -6.018 -16.748 1.00 86.25 583 THR A O 1
ATOM 4478 N N . PRO A 1 584 ? 31.929 -4.629 -15.035 1.00 85.94 584 PRO A N 1
ATOM 4479 C CA . PRO A 1 584 ? 31.213 -3.636 -15.843 1.00 85.94 584 PRO A CA 1
ATOM 4480 C C . PRO A 1 584 ? 31.968 -3.148 -17.088 1.00 85.94 584 PRO A C 1
ATOM 4482 O O . PRO A 1 584 ? 31.364 -2.903 -18.132 1.00 85.94 584 PRO A O 1
ATOM 4485 N N . ARG A 1 585 ? 33.298 -3.011 -16.993 1.00 88.06 585 ARG A N 1
ATOM 4486 C CA . ARG A 1 585 ? 34.146 -2.574 -18.116 1.00 88.06 585 ARG A CA 1
ATOM 4487 C C . ARG A 1 585 ? 34.168 -3.602 -19.245 1.00 88.06 585 ARG A C 1
ATOM 4489 O O . ARG A 1 585 ? 34.038 -3.222 -20.406 1.00 88.06 585 ARG A O 1
ATOM 4496 N N . ASP A 1 586 ? 34.275 -4.882 -18.901 1.00 88.56 586 ASP A N 1
ATOM 4497 C CA . ASP A 1 586 ? 34.318 -5.964 -19.883 1.00 88.56 586 ASP A CA 1
ATOM 4498 C C . ASP A 1 586 ? 32.957 -6.129 -20.552 1.00 88.56 586 ASP A C 1
ATOM 4500 O O . ASP A 1 586 ? 32.895 -6.306 -21.765 1.00 88.56 586 ASP A O 1
ATOM 4504 N N . ALA A 1 587 ? 31.859 -5.994 -19.801 1.00 88.88 587 ALA A N 1
ATOM 4505 C CA . ALA A 1 587 ? 30.507 -6.029 -20.358 1.00 88.88 587 ALA A CA 1
ATOM 4506 C C . ALA A 1 587 ? 30.300 -4.936 -21.423 1.00 88.88 587 ALA A C 1
ATOM 4508 O O . ALA A 1 587 ? 29.792 -5.206 -22.515 1.00 88.88 587 ALA A O 1
ATOM 4509 N N . LEU A 1 588 ? 30.748 -3.708 -21.137 1.00 91.12 588 LEU A N 1
ATOM 4510 C CA . LEU A 1 588 ? 30.679 -2.584 -22.075 1.00 91.12 588 LEU A CA 1
ATOM 4511 C C . LEU A 1 588 ? 31.564 -2.799 -23.310 1.00 91.12 588 LEU A C 1
ATOM 4513 O O . LEU A 1 588 ? 31.116 -2.534 -24.430 1.00 91.12 588 LEU A O 1
ATOM 4517 N N . ALA A 1 589 ? 32.784 -3.310 -23.124 1.00 90.94 589 ALA A N 1
ATOM 4518 C CA . ALA A 1 589 ? 33.702 -3.634 -24.216 1.00 90.94 589 ALA A CA 1
ATOM 4519 C C . ALA A 1 589 ? 33.167 -4.771 -25.104 1.00 90.94 589 ALA A C 1
ATOM 4521 O O . ALA A 1 589 ? 33.200 -4.667 -26.329 1.00 90.94 589 ALA A O 1
ATOM 4522 N N . THR A 1 590 ? 32.610 -5.819 -24.495 1.00 91.75 590 THR A N 1
ATOM 4523 C CA . THR A 1 590 ? 32.038 -6.985 -25.188 1.00 91.75 590 THR A CA 1
ATOM 4524 C C . THR A 1 590 ? 30.830 -6.586 -26.032 1.00 91.75 590 THR A C 1
ATOM 4526 O O . THR A 1 590 ? 30.682 -7.047 -27.162 1.00 91.75 590 THR A O 1
ATOM 4529 N N . PHE A 1 591 ? 29.985 -5.672 -25.542 1.00 92.75 591 PHE A N 1
ATOM 4530 C CA . PHE A 1 591 ? 28.904 -5.122 -26.362 1.00 92.75 591 PHE A CA 1
ATOM 4531 C C . PHE A 1 591 ? 29.431 -4.290 -27.538 1.00 92.75 591 PHE A C 1
ATOM 4533 O O . PHE A 1 591 ? 28.885 -4.374 -28.634 1.00 92.75 591 PHE A O 1
ATOM 4540 N N . GLY A 1 592 ? 30.527 -3.546 -27.351 1.00 89.81 592 GLY A N 1
ATOM 4541 C CA . GLY A 1 592 ? 31.217 -2.862 -28.450 1.00 89.81 592 GLY A CA 1
ATOM 4542 C C . GLY A 1 592 ? 31.716 -3.828 -29.532 1.00 89.81 592 GLY A C 1
ATOM 4543 O O . GLY A 1 592 ? 31.502 -3.583 -30.716 1.00 89.81 592 GLY A O 1
ATOM 4544 N N . GLN A 1 593 ? 32.292 -4.967 -29.135 1.00 91.00 593 GLN A N 1
ATOM 4545 C CA . GLN A 1 593 ? 32.705 -6.031 -30.064 1.00 91.00 593 GLN A CA 1
ATOM 4546 C C . GLN A 1 593 ? 31.513 -6.660 -30.796 1.00 91.00 593 GLN A C 1
ATOM 4548 O O . GLN A 1 593 ? 31.593 -6.914 -31.997 1.00 91.00 593 GLN A O 1
ATOM 4553 N N . LEU A 1 594 ? 30.388 -6.876 -30.101 1.00 91.25 594 LEU A N 1
ATOM 4554 C CA . LEU A 1 594 ? 29.153 -7.348 -30.732 1.00 91.25 594 LEU A CA 1
ATOM 4555 C C . LEU A 1 594 ? 28.682 -6.372 -31.815 1.00 91.25 594 LEU A C 1
ATOM 4557 O O . LEU A 1 594 ? 28.289 -6.813 -32.888 1.00 91.25 594 LEU A O 1
ATOM 4561 N N . LEU A 1 595 ? 28.718 -5.065 -31.540 1.00 90.62 595 LEU A N 1
ATOM 4562 C CA . LEU A 1 595 ? 28.332 -4.043 -32.513 1.00 90.62 595 LEU A CA 1
ATOM 4563 C C . LEU A 1 595 ? 29.266 -4.014 -33.725 1.00 90.62 595 LEU A C 1
ATOM 4565 O O . LEU A 1 595 ? 28.779 -3.858 -34.836 1.00 90.62 595 LEU A O 1
ATOM 4569 N N . GLU A 1 596 ? 30.573 -4.200 -33.525 1.00 88.75 596 GLU A N 1
ATOM 4570 C CA . GLU A 1 596 ? 31.561 -4.292 -34.612 1.00 88.75 596 GLU A CA 1
ATOM 4571 C C . GLU A 1 596 ? 31.322 -5.525 -35.503 1.00 88.75 596 GLU A C 1
ATOM 4573 O O . GLU A 1 596 ? 31.528 -5.464 -36.713 1.00 88.75 596 GLU A O 1
ATOM 4578 N N . ALA A 1 597 ? 30.835 -6.626 -34.924 1.00 86.81 597 ALA A N 1
ATOM 4579 C CA . ALA A 1 597 ? 30.516 -7.863 -35.637 1.00 86.81 597 ALA A CA 1
ATOM 4580 C C . ALA A 1 597 ? 29.074 -7.932 -36.183 1.00 86.81 597 ALA A C 1
ATOM 4582 O O . ALA A 1 597 ? 28.741 -8.883 -36.895 1.00 86.81 597 ALA A O 1
ATOM 4583 N N . TYR A 1 598 ? 28.197 -6.982 -35.839 1.00 83.94 598 TYR A N 1
ATOM 4584 C CA . TYR A 1 598 ? 26.784 -7.031 -36.210 1.00 83.94 598 TYR A CA 1
ATOM 4585 C C . TYR A 1 598 ? 26.588 -6.590 -37.672 1.00 83.94 598 TYR A C 1
ATOM 4587 O O . TYR A 1 598 ? 26.894 -5.447 -38.010 1.00 83.94 598 TYR A O 1
ATOM 4595 N N . PRO A 1 599 ? 26.052 -7.448 -38.559 1.00 67.50 599 PRO A N 1
ATOM 4596 C CA . PRO A 1 599 ? 25.754 -7.051 -39.928 1.00 67.50 599 PRO A CA 1
ATOM 4597 C C . PRO A 1 599 ? 24.543 -6.108 -39.906 1.00 67.50 599 PRO A C 1
ATOM 4599 O O . PRO A 1 599 ? 23.433 -6.519 -39.580 1.00 67.50 599 PRO A O 1
ATOM 4602 N N . GLY A 1 600 ? 24.753 -4.831 -40.226 1.00 59.81 600 GLY A N 1
ATOM 4603 C CA . GLY A 1 600 ? 23.727 -3.779 -40.169 1.00 59.81 600 GLY A CA 1
ATOM 4604 C C . GLY A 1 600 ? 22.521 -3.956 -41.107 1.00 59.81 600 GLY A C 1
ATOM 4605 O O . GLY A 1 600 ? 21.589 -3.157 -41.029 1.00 59.81 600 GLY A O 1
ATOM 4606 N N . ASP A 1 601 ? 22.499 -5.003 -41.940 1.00 47.91 601 ASP A N 1
ATOM 4607 C CA . ASP A 1 601 ? 21.451 -5.271 -42.926 1.00 47.91 601 ASP A CA 1
ATOM 4608 C C . ASP A 1 601 ? 20.489 -6.380 -42.471 1.00 47.91 601 ASP A C 1
ATOM 4610 O O . ASP A 1 601 ? 20.879 -7.447 -41.997 1.00 47.91 601 ASP A O 1
ATOM 4614 N N . GLY A 1 602 ? 19.190 -6.101 -42.599 1.00 47.03 602 GLY A N 1
ATOM 4615 C CA . GLY A 1 602 ? 18.089 -6.834 -41.977 1.00 47.03 602 GLY A CA 1
ATOM 4616 C C . GLY A 1 602 ? 18.079 -8.350 -42.188 1.00 47.03 602 GLY A C 1
ATOM 4617 O O . GLY A 1 602 ? 17.558 -8.849 -43.182 1.00 47.03 602 GLY A O 1
ATOM 4618 N N . VAL A 1 603 ? 18.487 -9.093 -41.160 1.00 37.66 603 VAL A N 1
ATOM 4619 C CA . VAL A 1 603 ? 18.059 -10.481 -40.967 1.00 37.66 603 VAL A CA 1
ATOM 4620 C C . VAL A 1 603 ? 16.794 -10.462 -40.113 1.00 37.66 603 VAL A C 1
ATOM 4622 O O . VAL A 1 603 ? 16.817 -10.114 -38.930 1.00 37.66 603 VAL A O 1
ATOM 4625 N N . ASN A 1 604 ? 15.663 -10.831 -40.719 1.00 36.31 604 ASN A N 1
ATOM 4626 C CA . ASN A 1 604 ? 14.468 -11.236 -39.986 1.00 36.31 604 ASN A CA 1
ATOM 4627 C C . ASN A 1 604 ? 14.840 -12.444 -39.121 1.00 36.31 604 ASN A C 1
ATOM 4629 O O . ASN A 1 604 ? 14.855 -13.575 -39.601 1.00 36.31 604 ASN A O 1
ATOM 4633 N N . VAL A 1 605 ? 15.143 -12.207 -37.845 1.00 39.34 605 VAL A N 1
ATOM 4634 C CA . VAL A 1 605 ? 15.231 -13.274 -36.849 1.00 39.34 605 VAL A CA 1
ATOM 4635 C C . VAL A 1 605 ? 13.807 -13.768 -36.615 1.00 39.34 605 VAL A C 1
ATOM 4637 O O . VAL A 1 605 ? 13.084 -13.281 -35.746 1.00 39.34 605 VAL A O 1
ATOM 4640 N N . SER A 1 606 ? 13.372 -14.715 -37.446 1.00 33.06 606 SER A N 1
ATOM 4641 C CA . SER A 1 606 ? 12.291 -15.617 -37.083 1.00 33.06 606 SER A CA 1
ATOM 4642 C C . SER A 1 606 ? 12.700 -16.288 -35.779 1.00 33.06 606 SER A C 1
ATOM 4644 O O . SER A 1 606 ? 13.741 -16.942 -35.715 1.00 33.06 606 SER A O 1
ATOM 4646 N N . VAL A 1 607 ? 11.895 -16.075 -34.744 1.00 36.69 607 VAL A N 1
ATOM 4647 C CA . VAL A 1 607 ? 11.984 -16.743 -33.450 1.00 36.69 607 VAL A CA 1
ATOM 4648 C C . VAL A 1 607 ? 12.040 -18.250 -33.692 1.00 36.69 607 VAL A C 1
ATOM 4650 O O . VAL A 1 607 ? 11.022 -18.879 -33.971 1.00 36.69 607 VAL A O 1
ATOM 4653 N N . ALA A 1 608 ? 13.237 -18.827 -33.617 1.00 28.47 608 ALA A N 1
ATOM 4654 C CA . ALA A 1 608 ? 13.397 -20.259 -33.468 1.00 28.47 608 ALA A CA 1
ATOM 4655 C C . ALA A 1 608 ? 13.195 -20.563 -31.983 1.00 28.47 608 ALA A C 1
ATOM 4657 O O . ALA A 1 608 ? 14.082 -20.359 -31.158 1.00 28.47 608 ALA A O 1
ATOM 4658 N N . SER A 1 609 ? 11.976 -20.969 -31.646 1.00 29.95 609 SER A N 1
ATOM 4659 C CA . SER A 1 609 ? 11.652 -21.600 -30.373 1.00 29.95 609 SER A CA 1
ATOM 4660 C C . SER A 1 609 ? 12.465 -22.885 -30.208 1.00 29.95 609 SER A C 1
ATOM 4662 O O . SER A 1 609 ? 12.251 -23.839 -30.962 1.00 29.95 609 SER A O 1
ATOM 4664 N N . GLY A 1 610 ? 13.357 -22.897 -29.220 1.00 29.09 610 GLY A N 1
ATOM 4665 C CA . GLY A 1 610 ? 14.000 -24.079 -28.655 1.00 29.09 610 GLY A CA 1
ATOM 4666 C C . GLY A 1 610 ? 13.868 -24.019 -27.147 1.00 29.09 610 GLY A C 1
ATOM 4667 O O . GLY A 1 610 ? 14.241 -22.957 -26.599 1.00 29.09 610 GLY A O 1
#

Secondary structure (DSSP, 8-state):
-------PPPHHHHHHHHHHHHHHHHHHHHHHHHHH-TTPPPPP--HHHHHHHHHHHHHHHHHHHHHHHHHS-HHHHHHHT--HHHHHHHHHHHHHHHHHH---SS-TTSHHHHHHHHHHHHHHHHHHHHHHHHHHHHHHHHSHHHHHHHHHHHHHHHHHHHHHHHHHHHHHHHHHHHHHHT-TTEEE-SS--TT---EEEE-SSSEEE---HHHHHHHHTSHHHHTT-EEEE-SPTT-EE-TT-EEEEEEPPTT----HHHHHHHHHHH-EEP-TTHHHHHHHHHHHHHHHHHHHHTT-HHHHHHHHHHHHHHHHHHHHHHHHHHHHHHHHHHHHHHHHHHHTT---HHHHHHHHHHHHHHHTTPPPPPPHHHHHHHHHHHHHHHH--SGGGHHHHHHHHHHHHT--GGGTHHHHHHHHS-GGG--SHHHHHHHHHHHHHHHHHHHHTT-HHHHHHHHHHHHHTTTSHHHHHHHHHHHHHHHHHHTTT-HHHHHHHHHHHHHHHTS--TT-HHHHHHHHHHHHHHHHHHHHHTT-HHHHHHHHHHHHHTT-HHHHHHHTT-HHHHHHHHHHHHHHT----S-HHHHHHHHHHHHHH---S---------

Foldseek 3Di:
DPDPDDDPDDPVVLLVVLLVVLLVVLLVQLVVCCVVCVPDQFDDQALVNLVVLVVVLVVVLVVLLVLLVVQAPPLLSVVLSDDVLSSNLNSLSVSLNVLNPDDPPDDPDDPVVSSSRSSNVSSVVSNVVSVVVSNVSSVVCSQLLNSLLVVLVVCLVVLLVLLLVLLLQLLLLVVVVVVQVVPPQEAEDQDDDPPAPKDFQWAQAWAFQAFDPVLVVVLCPDPQSVVPWHKYANDRRRDIDGGGHGGIITHHDPPDDDDPVSSVSSNVRSDGDHRPCLCVLLVSLVSLLVSLLVCLVVVNPVSSQSSLVSSLVSVLSSNVSSVVSNLVVNLVVLVVVLVVCVVVVNDDPVRSVVVSVVVSVVSLVAATPARVSLLSLLLSLLQSLLPDDDPSNPRSLVNLLSNLVSDAVSNCSLVSNLVSLPLVPCPDPRSLVSNLSSLLSSLVSCLVNVPQVSNLSSLVSLLSSPPDQASLLVSLVSLLLSLLVSLQRDLSSNVSSVVSSVSSLPDHHPPDDVVSLLVSLLSLLLSLLSNVQNVVVVNNVVSLLVCLVSVNLVVLLVLLVDQVSLVVSQVVCVVVVRGNHPDNNVSSNVSNVVSVVDDNDDDPPPDPDD

pLDDT: mean 82.38, std 12.29, range [28.47, 95.56]

Radius of gyration: 33.69 Å; chains: 1; bounding box: 79×60×113 Å